Protein AF-0000000077142876 (afdb_homodimer)

InterPro domains:
  IPR011611 Carbohydrate kinase PfkB [PF00294] (11-283)
  IPR017583 Tagatose/fructose phosphokinase [PIRSF000535] (1-309)
  IPR017583 Tagatose/fructose phosphokinase [PTHR46566] (1-309)
  IPR017583 Tagatose/fructose phosphokinase [TIGR03168] (2-307)
  IPR017583 Tagatose/fructose phosphokinase [cd01164] (1-290)
  IPR029056 Ribokinase-like [G3DSA:3.40.1190.20] (1-310)
  IPR029056 Ribokinase-like [SSF53613] (1-290)

Sequence (620 aa):
MIATVTLNPAIDKIIVVDEIKNFSNNKIKQIKLDIGGKGTHVSSVLSDLGLKNVATGILGGYTGSILESLLGKKNIQCQFIHPPNYETRTSYIIIEENKNNHFMLTERGNKVDEKSINELVEMIIKLSSSCEFMVFSGGVSPGFNIDIYKKLIELANKNGCKTFLDASGDYLLEGIKARPFMIKPNIDEICDIIGHRPENIKEIVFHAQKLIKSGIKVVAVTLGSDGSLIVSENEAFRIYPPKVKAINTVGCGDVFFGSSIFKLYHKSTLREAFKFATAVSASKAMKLMTSEFDINEALRLLDDVLIKDVMIATVTLNPAIDKIIVVDEIKNFSNNKIKQIKLDIGGKGTHVSSVLSDLGLKNVATGILGGYTGSILESLLGKKNIQCQFIHPPNYETRTSYIIIEENKNNHFMLTERGNKVDEKSINELVEMIIKLSSSCEFMVFSGGVSPGFNIDIYKKLIELANKNGCKTFLDASGDYLLEGIKARPFMIKPNIDEICDIIGHRPENIKEIVFHAQKLIKSGIKVVAVTLGSDGSLIVSENEAFRIYPPKVKAINTVGCGDVFFGSSIFKLYHKSTLREAFKFATAVSASKAMKLMTSEFDINEALRLLDDVLIKDV

Organism: Thermoanaerobacter italicus (strain DSM 9252 / Ab9) (NCBI:txid580331)

Secondary structure (DSSP, 8-state):
-EEEEESS-EEEEEEEES---TTSEEEEEEEEEEEESHHHHHHHHHHHTT---EEEEE--HHHHHHHHHHHHHTTPEEEEE--TT---EEEEEEEETTTTEEEEEE----PPPHHHHHHHHHHHHHHHTT-SEEEEES---TTS-TTHHHHHHHHHHHTT-EEEEE--HHHHHHHGGG--SEE--BHHHHHHHHSS--SSHHHHHHHHHHHHHHT-SEEEEE-GGG-EEEEESS-EEEEEPPP---S--TTHHHHHHHHHHHHHHTT--HHHHHHHHHHHHHHHHTSSSSS---HHHHHHHGGG-EEEE-/-EEEEESS-EEEEEEEES-PPTTSEEE--EEEEEEESHHHHHHHHHHHTT--EEEEEE--HHHHHHHHHHHHHTTPEEEEE--TT---EEEEEEEETTTTEEEEEE----PPPHHHHHHHHHHHHHHHTT-SEEEEES---TTS-TTHHHHHHHHHHHTT-EEEEE--HHHHHHHGGG--SEE--BHHHHHHHHSS--SSHHHHHHHHHHHHHTT-SEEEEE-GGG-EEEEESS-EEEEEPPP---S--TTHHHHHHHHHHHHHHTT--HHHHHHHHHHHHHHHHTSSSSS---HHHHHHHGGG-EEEE-

Structure (mmCIF, N/CA/C/O backbone):
data_AF-0000000077142876-model_v1
#
loop_
_entity.id
_entity.type
_entity.pdbx_description
1 polymer 'Tagatose-6-phosphate kinase'
#
loop_
_atom_site.group_PDB
_atom_site.id
_atom_site.type_symbol
_atom_site.label_atom_id
_atom_site.label_alt_id
_atom_site.label_comp_id
_atom_site.label_asym_id
_atom_site.label_entity_id
_atom_site.label_seq_id
_atom_site.pdbx_PDB_ins_code
_atom_site.Cartn_x
_atom_site.Cartn_y
_atom_site.Cartn_z
_atom_site.occupancy
_atom_site.B_iso_or_equiv
_atom_site.auth_seq_id
_atom_site.auth_comp_id
_atom_site.auth_asym_id
_atom_site.auth_atom_id
_atom_site.pdbx_PDB_model_num
ATOM 1 N N . MET A 1 1 ? -9.68 -34.188 -20.531 1 93.31 1 MET A N 1
ATOM 2 C CA . MET A 1 1 ? -9.867 -32.906 -19.844 1 93.31 1 MET A CA 1
ATOM 3 C C . MET A 1 1 ? -8.773 -32.656 -18.812 1 93.31 1 MET A C 1
ATOM 5 O O . MET A 1 1 ? -8.25 -33.625 -18.234 1 93.31 1 MET A O 1
ATOM 9 N N . ILE A 1 2 ? -8.305 -31.453 -18.688 1 98.12 2 ILE A N 1
ATOM 10 C CA . ILE A 1 2 ? -7.316 -31.094 -17.688 1 98.12 2 ILE A CA 1
ATOM 11 C C . ILE A 1 2 ? -7.949 -30.172 -16.641 1 98.12 2 ILE A C 1
ATOM 13 O O . ILE A 1 2 ? -8.695 -29.25 -17 1 98.12 2 ILE A O 1
ATOM 17 N N . ALA A 1 3 ? -7.691 -30.422 -15.344 1 98.69 3 ALA A N 1
ATOM 18 C CA . ALA A 1 3 ? -8.125 -29.531 -14.273 1 98.69 3 ALA A CA 1
ATOM 19 C C . ALA A 1 3 ? -6.941 -29.109 -13.406 1 98.69 3 ALA A C 1
ATOM 21 O O . ALA A 1 3 ? -6.012 -29.875 -13.18 1 98.69 3 ALA A O 1
ATOM 22 N N . THR A 1 4 ? -6.961 -27.922 -13.031 1 98.81 4 THR A N 1
ATOM 23 C CA . THR A 1 4 ? -5.973 -27.391 -12.094 1 98.81 4 THR A CA 1
ATOM 24 C C . THR A 1 4 ? -6.617 -27.094 -10.742 1 98.81 4 THR A C 1
ATOM 26 O O . THR A 1 4 ? -7.75 -26.609 -10.688 1 98.81 4 THR A O 1
ATOM 29 N N . VAL A 1 5 ? -5.91 -27.438 -9.688 1 98.88 5 VAL A N 1
ATOM 30 C CA . VAL A 1 5 ? -6.406 -27.25 -8.328 1 98.88 5 VAL A CA 1
ATOM 31 C C . VAL A 1 5 ? -5.508 -26.266 -7.586 1 98.88 5 VAL A C 1
ATOM 33 O O . VAL A 1 5 ? -4.32 -26.516 -7.387 1 98.88 5 VAL A O 1
ATOM 36 N N . THR A 1 6 ? -5.992 -25.188 -7.238 1 98.75 6 THR A N 1
ATOM 37 C CA . THR A 1 6 ? -5.297 -24.172 -6.465 1 98.75 6 THR A CA 1
ATOM 38 C C . THR A 1 6 ? -6.004 -23.922 -5.133 1 98.75 6 THR A C 1
ATOM 40 O O . THR A 1 6 ? -7.109 -23.375 -5.105 1 98.75 6 THR A O 1
ATOM 43 N N . LEU A 1 7 ? -5.328 -24.219 -4.051 1 98.75 7 LEU A N 1
ATOM 44 C CA . LEU A 1 7 ? -6 -24.219 -2.758 1 98.75 7 LEU A CA 1
ATOM 45 C C . LEU A 1 7 ? -5.82 -22.875 -2.049 1 98.75 7 LEU A C 1
ATOM 47 O O . LEU A 1 7 ? -6.469 -22.609 -1.033 1 98.75 7 LEU A O 1
ATOM 51 N N . ASN A 1 8 ? -4.93 -22.078 -2.574 1 98.31 8 ASN A N 1
ATOM 52 C CA . ASN A 1 8 ? -4.695 -20.734 -2.047 1 98.31 8 ASN A CA 1
ATOM 53 C C . ASN A 1 8 ? -4.367 -19.75 -3.16 1 98.31 8 ASN A C 1
ATOM 55 O O . ASN A 1 8 ? -3.287 -19.156 -3.166 1 98.31 8 ASN A O 1
ATOM 59 N N . PRO A 1 9 ? -5.289 -19.578 -4.129 1 98.44 9 PRO A N 1
ATOM 60 C CA . PRO A 1 9 ? -5.031 -18.625 -5.219 1 98.44 9 PRO A CA 1
ATOM 61 C C . PRO A 1 9 ? -4.898 -17.188 -4.738 1 98.44 9 PRO A C 1
ATOM 63 O O . PRO A 1 9 ? -5.125 -16.906 -3.557 1 98.44 9 PRO A O 1
ATOM 66 N N . ALA A 1 10 ? -4.488 -16.359 -5.629 1 98.38 10 ALA A N 1
ATOM 67 C CA . ALA A 1 10 ? -4.254 -14.961 -5.293 1 98.38 10 ALA A CA 1
ATOM 68 C C . ALA A 1 10 ? -4.559 -14.055 -6.484 1 98.38 10 ALA A C 1
ATOM 70 O O . ALA A 1 10 ? -4.754 -14.531 -7.602 1 98.38 10 ALA A O 1
ATOM 71 N N . ILE A 1 11 ? -4.738 -12.836 -6.211 1 98 11 ILE A N 1
ATOM 72 C CA . ILE A 1 11 ? -4.543 -11.812 -7.234 1 98 11 ILE A CA 1
ATOM 73 C C . ILE A 1 11 ? -3.117 -11.273 -7.156 1 98 11 ILE A C 1
ATOM 75 O O . ILE A 1 11 ? -2.617 -10.969 -6.07 1 98 11 ILE A O 1
ATOM 79 N N . ASP A 1 12 ? -2.508 -11.281 -8.305 1 98.44 12 ASP A N 1
ATOM 80 C CA . ASP A 1 12 ? -1.204 -10.625 -8.383 1 98.44 12 ASP A CA 1
ATOM 81 C C . ASP A 1 12 ? -1.353 -9.141 -8.703 1 98.44 12 ASP A C 1
ATOM 83 O O . ASP A 1 12 ? -1.847 -8.781 -9.773 1 98.44 12 ASP A O 1
ATOM 87 N N . LYS A 1 13 ? -1.029 -8.383 -7.762 1 98.31 13 LYS A N 1
ATOM 88 C CA . LYS A 1 13 ? -0.962 -6.938 -7.977 1 98.31 13 LYS A CA 1
ATOM 89 C C . LYS A 1 13 ? 0.454 -6.5 -8.344 1 98.31 13 LYS A C 1
ATOM 91 O O . LYS A 1 13 ? 1.345 -6.492 -7.488 1 98.31 13 LYS A O 1
ATOM 96 N N . ILE A 1 14 ? 0.701 -6.086 -9.594 1 98.56 14 ILE A N 1
ATOM 97 C CA . ILE A 1 14 ? 2.012 -5.68 -10.094 1 98.56 14 ILE A CA 1
ATOM 98 C C . ILE A 1 14 ? 2.178 -4.172 -9.938 1 98.56 14 ILE A C 1
ATOM 100 O O . ILE A 1 14 ? 1.404 -3.393 -10.5 1 98.56 14 ILE A O 1
ATOM 104 N N . ILE A 1 15 ? 3.125 -3.814 -9.188 1 98.5 15 ILE A N 1
ATOM 105 C CA . ILE A 1 15 ? 3.393 -2.416 -8.875 1 98.5 15 ILE A CA 1
ATOM 106 C C . ILE A 1 15 ? 4.75 -2.01 -9.438 1 98.5 15 ILE A C 1
ATOM 108 O O . ILE A 1 15 ? 5.785 -2.555 -9.047 1 98.5 15 ILE A O 1
ATOM 112 N N . VAL A 1 16 ? 4.777 -1.064 -10.359 1 98.31 16 VAL A N 1
ATOM 113 C CA . VAL A 1 16 ? 6.008 -0.618 -11.008 1 98.31 16 VAL A CA 1
ATOM 114 C C . VAL A 1 16 ? 6.406 0.754 -10.469 1 98.31 16 VAL A C 1
ATOM 116 O O . VAL A 1 16 ? 5.594 1.68 -10.445 1 98.31 16 VAL A O 1
ATOM 119 N N . VAL A 1 17 ? 7.59 0.876 -9.977 1 97.94 17 VAL A N 1
ATOM 120 C CA . VAL A 1 17 ? 8.172 2.135 -9.523 1 97.94 17 VAL A CA 1
ATOM 121 C C . VAL A 1 17 ? 9.5 2.377 -10.242 1 97.94 17 VAL A C 1
ATOM 123 O O . VAL A 1 17 ? 10.055 1.464 -10.852 1 97.94 17 VAL A O 1
ATOM 126 N N . ASP A 1 18 ? 10.016 3.654 -10.211 1 96.75 18 ASP A N 1
ATOM 127 C CA . ASP A 1 18 ? 11.336 3.924 -10.766 1 96.75 18 ASP A CA 1
ATOM 128 C C . ASP A 1 18 ? 12.43 3.25 -9.938 1 96.75 18 ASP A C 1
ATOM 130 O O . ASP A 1 18 ? 13.211 2.455 -10.453 1 96.75 18 ASP A O 1
ATOM 134 N N . GLU A 1 19 ? 12.438 3.59 -8.727 1 96.12 19 GLU A N 1
ATOM 135 C CA . GLU A 1 19 ? 13.328 3.051 -7.699 1 96.12 19 GLU A CA 1
ATOM 136 C C . GLU A 1 19 ? 12.734 3.223 -6.305 1 96.12 19 GLU A C 1
ATOM 138 O O . GLU A 1 19 ? 11.984 4.168 -6.055 1 96.12 19 GLU A O 1
ATOM 143 N N . ILE A 1 20 ? 13.078 2.34 -5.445 1 96.62 20 ILE A N 1
ATOM 144 C CA . ILE A 1 20 ? 12.594 2.428 -4.074 1 96.62 20 ILE A CA 1
ATOM 145 C C . ILE A 1 20 ? 13.602 3.182 -3.213 1 96.62 20 ILE A C 1
ATOM 147 O O . ILE A 1 20 ? 14.781 2.818 -3.166 1 96.62 20 ILE A O 1
ATOM 151 N N . LYS A 1 21 ? 13.188 4.191 -2.65 1 95.56 21 LYS A N 1
ATOM 152 C CA . LYS A 1 21 ? 13.938 4.934 -1.645 1 95.56 21 LYS A CA 1
ATOM 153 C C . LYS A 1 21 ? 13.383 4.68 -0.244 1 95.56 21 LYS A C 1
ATOM 155 O O . LYS A 1 21 ? 12.195 4.871 0.002 1 95.56 21 LYS A O 1
ATOM 160 N N . ASN A 1 22 ? 14.32 4.332 0.661 1 94.56 22 ASN A N 1
ATOM 161 C CA . ASN A 1 22 ? 13.922 4.066 2.039 1 94.56 22 ASN A CA 1
ATOM 162 C C . ASN A 1 22 ? 13.477 5.34 2.752 1 94.56 22 ASN A C 1
ATOM 164 O O . ASN A 1 22 ? 13.938 6.434 2.42 1 94.56 22 ASN A O 1
ATOM 168 N N . PHE A 1 23 ? 12.547 5.203 3.713 1 93.31 23 PHE A N 1
ATOM 169 C CA . PHE A 1 23 ? 12.031 6.277 4.555 1 93.31 23 PHE A CA 1
ATOM 170 C C . PHE A 1 23 ? 11.469 7.41 3.703 1 93.31 23 PHE A C 1
ATOM 172 O O . PHE A 1 23 ? 11.633 8.586 4.039 1 93.31 23 PHE A O 1
ATOM 179 N N . SER A 1 24 ? 10.961 6.996 2.568 1 92.94 24 SER A N 1
ATOM 180 C CA . SER A 1 24 ? 10.453 7.988 1.628 1 92.94 24 SER A CA 1
ATOM 181 C C . SER A 1 24 ? 9.148 7.531 0.994 1 92.94 24 SER A C 1
ATOM 183 O O . SER A 1 24 ? 8.773 6.363 1.104 1 92.94 24 SER A O 1
ATOM 185 N N . ASN A 1 25 ? 8.477 8.484 0.467 1 93.69 25 ASN A N 1
ATOM 186 C CA . ASN A 1 25 ? 7.324 8.203 -0.387 1 93.69 25 ASN A CA 1
ATOM 187 C C . ASN A 1 25 ? 7.746 7.969 -1.834 1 93.69 25 ASN A C 1
ATOM 189 O O . ASN A 1 25 ? 8.336 8.844 -2.467 1 93.69 25 ASN A O 1
ATOM 193 N N . ASN A 1 26 ? 7.488 6.77 -2.332 1 96.88 26 ASN A N 1
ATOM 194 C CA . ASN A 1 26 ? 7.797 6.398 -3.709 1 96.88 26 ASN A CA 1
ATOM 195 C C . ASN A 1 26 ? 6.535 6.348 -4.57 1 96.88 26 ASN A C 1
ATOM 197 O O . ASN A 1 26 ? 5.648 5.527 -4.332 1 96.88 26 ASN A O 1
ATOM 201 N N . LYS A 1 27 ? 6.52 7.137 -5.562 1 96.12 27 LYS A N 1
ATOM 202 C CA . LYS A 1 27 ? 5.332 7.203 -6.41 1 96.12 27 LYS A CA 1
ATOM 203 C C . LYS A 1 27 ? 5.258 5.996 -7.344 1 96.12 27 LYS A C 1
ATOM 205 O O . LYS A 1 27 ? 6.246 5.645 -7.988 1 96.12 27 LYS A O 1
ATOM 210 N N . ILE A 1 28 ? 4.121 5.418 -7.387 1 98.19 28 ILE A N 1
ATOM 211 C CA . ILE A 1 28 ? 3.883 4.277 -8.266 1 98.19 28 ILE A CA 1
ATOM 212 C C . ILE A 1 28 ? 3.664 4.766 -9.695 1 98.19 28 ILE A C 1
ATOM 214 O O . ILE A 1 28 ? 2.883 5.691 -9.93 1 98.19 28 ILE A O 1
ATOM 218 N N . LYS A 1 29 ? 4.297 4.148 -10.633 1 96.75 29 LYS A N 1
ATOM 219 C CA . LYS A 1 29 ? 4.18 4.5 -12.047 1 96.75 29 LYS A CA 1
ATOM 220 C C . LYS A 1 29 ? 3.012 3.773 -12.703 1 96.75 29 LYS A C 1
ATOM 222 O O . LYS A 1 29 ? 2.312 4.34 -13.547 1 96.75 29 LYS A O 1
ATOM 227 N N . GLN A 1 30 ? 2.932 2.537 -12.273 1 96.44 30 GLN A N 1
ATOM 228 C CA . GLN A 1 30 ? 1.93 1.688 -12.906 1 96.44 30 GLN A CA 1
ATOM 229 C C . GLN A 1 30 ? 1.472 0.576 -11.969 1 96.44 30 GLN A C 1
ATOM 231 O O . GLN A 1 30 ? 2.271 0.035 -11.203 1 96.44 30 GLN A O 1
ATOM 236 N N . ILE A 1 31 ? 0.152 0.286 -12.102 1 97.12 31 ILE A N 1
ATOM 237 C CA . ILE A 1 31 ? -0.406 -0.856 -11.383 1 97.12 31 ILE A CA 1
ATOM 238 C C . ILE A 1 31 ? -1.191 -1.738 -12.352 1 97.12 31 ILE A C 1
ATOM 240 O O . ILE A 1 31 ? -1.974 -1.238 -13.164 1 97.12 31 ILE A O 1
ATOM 244 N N . LYS A 1 32 ? -0.93 -3.035 -12.289 1 97.06 32 LYS A N 1
ATOM 245 C CA . LYS A 1 32 ? -1.685 -4.02 -13.062 1 97.06 32 LYS A CA 1
ATOM 246 C C . LYS A 1 32 ? -2.143 -5.176 -12.172 1 97.06 32 LYS A C 1
ATOM 248 O O . LYS A 1 32 ? -1.46 -5.539 -11.211 1 97.06 32 LYS A O 1
ATOM 253 N N . LEU A 1 33 ? -3.307 -5.648 -12.469 1 96.88 33 LEU A N 1
ATOM 254 C CA . LEU A 1 33 ? -3.807 -6.852 -11.812 1 96.88 33 LEU A CA 1
ATOM 255 C C . LEU A 1 33 ? -3.723 -8.055 -12.75 1 96.88 33 LEU A C 1
ATOM 257 O O . LEU A 1 33 ? -4.016 -7.941 -13.945 1 96.88 33 LEU A O 1
ATOM 261 N N . ASP A 1 34 ? -3.264 -9.141 -12.25 1 97.81 34 ASP A N 1
ATOM 262 C CA . ASP A 1 34 ? -3.162 -10.375 -13.016 1 97.81 34 ASP A CA 1
ATOM 263 C C . ASP A 1 34 ? -3.596 -11.578 -12.18 1 97.81 34 ASP A C 1
ATOM 265 O O . ASP A 1 34 ? -3.869 -11.445 -10.984 1 97.81 34 ASP A O 1
ATOM 269 N N . ILE A 1 35 ? -3.748 -12.688 -12.844 1 98.19 35 ILE A N 1
ATOM 270 C CA . ILE A 1 35 ? -3.998 -13.969 -12.195 1 98.19 35 ILE A CA 1
ATOM 271 C C . ILE A 1 35 ? -2.814 -14.336 -11.305 1 98.19 35 ILE A C 1
ATOM 273 O O . ILE A 1 35 ? -1.657 -14.164 -11.695 1 98.19 35 ILE A O 1
ATOM 277 N N . GLY A 1 36 ? -3.137 -14.727 -10.078 1 97.88 36 GLY A N 1
ATOM 278 C CA . GLY A 1 36 ? -2.123 -15.242 -9.172 1 97.88 36 GLY A CA 1
ATOM 279 C C . GLY A 1 36 ? -2.443 -16.625 -8.641 1 97.88 36 GLY A C 1
ATOM 280 O O . GLY A 1 36 ? -3.611 -17.016 -8.555 1 97.88 36 GLY A O 1
ATOM 281 N N . GLY A 1 37 ? -1.367 -17.312 -8.188 1 97.5 37 GLY A N 1
ATOM 282 C CA . GLY A 1 37 ? -1.466 -18.703 -7.789 1 97.5 37 GLY A CA 1
ATOM 283 C C . GLY A 1 37 ? -0.878 -19.656 -8.805 1 97.5 37 GLY A C 1
ATOM 284 O O . GLY A 1 37 ? -1.137 -19.531 -10.008 1 97.5 37 GLY A O 1
ATOM 285 N N . LYS A 1 38 ? -0.224 -20.641 -8.266 1 98.19 38 LYS A N 1
ATOM 286 C CA . LYS A 1 38 ? 0.5 -21.531 -9.156 1 98.19 38 LYS A CA 1
ATOM 287 C C . LYS A 1 38 ? -0.461 -22.312 -10.047 1 98.19 38 LYS A C 1
ATOM 289 O O . LYS A 1 38 ? -0.236 -22.438 -11.258 1 98.19 38 LYS A O 1
ATOM 294 N N . GLY A 1 39 ? -1.509 -22.844 -9.469 1 98.62 39 GLY A N 1
ATOM 295 C CA . GLY A 1 39 ? -2.457 -23.609 -10.258 1 98.62 39 GLY A CA 1
ATOM 296 C C . GLY A 1 39 ? -3.193 -22.781 -11.289 1 98.62 39 GLY A C 1
ATOM 297 O O . GLY A 1 39 ? -3.359 -23.203 -12.438 1 98.62 39 GLY A O 1
ATOM 298 N N . THR A 1 40 ? -3.672 -21.656 -10.891 1 98.75 40 THR A N 1
ATOM 299 C CA . THR A 1 40 ? -4.359 -20.766 -11.812 1 98.75 40 THR A CA 1
ATOM 300 C C . THR A 1 40 ? -3.404 -20.266 -12.891 1 98.75 40 THR A C 1
ATOM 302 O O . THR A 1 40 ? -3.811 -20.031 -14.031 1 98.75 40 THR A O 1
ATOM 305 N N . HIS A 1 41 ? -2.18 -20.125 -12.586 1 98.62 41 HIS A N 1
ATOM 306 C CA . HIS A 1 41 ? -1.187 -19.812 -13.602 1 98.62 41 HIS A CA 1
ATOM 307 C C . HIS A 1 41 ? -1.109 -20.922 -14.648 1 98.62 41 HIS A C 1
ATOM 309 O O . HIS A 1 41 ? -1.073 -20.641 -15.852 1 98.62 41 HIS A O 1
ATOM 315 N N . VAL A 1 42 ? -1.061 -22.141 -14.164 1 98.81 42 VAL A N 1
ATOM 316 C CA . VAL A 1 42 ? -1.022 -23.266 -15.086 1 98.81 42 VAL A CA 1
ATOM 317 C C . VAL A 1 42 ? -2.256 -23.234 -15.984 1 98.81 42 VAL A C 1
ATOM 319 O O . VAL A 1 42 ? -2.146 -23.406 -17.203 1 98.81 42 VAL A O 1
ATOM 322 N N . SER A 1 43 ? -3.436 -23 -15.391 1 98.81 43 SER A N 1
ATOM 323 C CA . SER A 1 43 ? -4.66 -22.875 -16.172 1 98.81 43 SER A CA 1
ATOM 324 C C . SER A 1 43 ? -4.531 -21.797 -17.25 1 98.81 43 SER A C 1
ATOM 326 O O . SER A 1 43 ? -4.934 -22 -18.391 1 98.81 43 SER A O 1
ATOM 328 N N . SER A 1 44 ? -3.984 -20.688 -16.828 1 98.56 44 SER A N 1
ATOM 329 C CA . SER A 1 44 ? -3.793 -19.578 -17.75 1 98.56 44 SER A CA 1
ATOM 330 C C . SER A 1 44 ? -2.895 -19.969 -18.922 1 98.56 44 SER A C 1
ATOM 332 O O . SER A 1 44 ? -3.201 -19.656 -20.078 1 98.56 44 SER A O 1
ATOM 334 N N . VAL A 1 45 ? -1.812 -20.625 -18.641 1 98.5 45 VAL A N 1
ATOM 335 C CA . VAL A 1 45 ? -0.856 -21.062 -19.656 1 98.5 45 VAL A CA 1
ATOM 336 C C . VAL A 1 45 ? -1.539 -22.016 -20.641 1 98.5 45 VAL A C 1
ATOM 338 O O . VAL A 1 45 ? -1.415 -21.859 -21.859 1 98.5 45 VAL A O 1
ATOM 341 N N . LEU A 1 46 ? -2.289 -23 -20.094 1 98.69 46 LEU A N 1
ATOM 342 C CA . LEU A 1 46 ? -2.988 -23.984 -20.938 1 98.69 46 LEU A CA 1
ATOM 343 C C . LEU A 1 46 ? -3.963 -23.281 -21.875 1 98.69 46 LEU A C 1
ATOM 345 O O . LEU A 1 46 ? -4.016 -23.594 -23.062 1 98.69 46 LEU A O 1
ATOM 349 N N . SER A 1 47 ? -4.641 -22.328 -21.312 1 98.62 47 SER A N 1
ATOM 350 C CA . SER A 1 47 ? -5.602 -21.578 -22.125 1 98.62 47 SER A CA 1
ATOM 351 C C . SER A 1 47 ? -4.906 -20.781 -23.219 1 98.62 47 SER A C 1
ATOM 353 O O . SER A 1 47 ? -5.332 -20.797 -24.375 1 98.62 47 SER A O 1
ATOM 355 N N . ASP A 1 48 ? -3.865 -20.078 -22.891 1 98.12 48 ASP A N 1
ATOM 356 C CA . ASP A 1 48 ? -3.121 -19.266 -23.844 1 98.12 48 ASP A CA 1
ATOM 357 C C . ASP A 1 48 ? -2.539 -20.125 -24.969 1 98.12 48 ASP A C 1
ATOM 359 O O . ASP A 1 48 ? -2.344 -19.641 -26.078 1 98.12 48 ASP A O 1
ATOM 363 N N . LEU A 1 49 ? -2.316 -21.328 -24.672 1 98.25 49 LEU A N 1
ATOM 364 C CA . LEU A 1 49 ? -1.775 -22.266 -25.656 1 98.25 49 LEU A CA 1
ATOM 365 C C . LEU A 1 49 ? -2.896 -22.969 -26.406 1 98.25 49 LEU A C 1
ATOM 367 O O . LEU A 1 49 ? -2.637 -23.844 -27.234 1 98.25 49 LEU A O 1
ATOM 371 N N . GLY A 1 50 ? -4.156 -22.703 -26.062 1 97.81 50 GLY A N 1
ATOM 372 C CA . GLY A 1 50 ? -5.293 -23.172 -26.828 1 97.81 50 GLY A CA 1
ATOM 373 C C . GLY A 1 50 ? -5.918 -24.438 -26.266 1 97.81 50 GLY A C 1
ATOM 374 O O . GLY A 1 50 ? -6.664 -25.125 -26.969 1 97.81 50 GLY A O 1
ATOM 375 N N . LEU A 1 51 ? -5.609 -24.797 -25.094 1 98 51 LEU A N 1
ATOM 376 C CA . LEU A 1 51 ? -6.156 -26 -24.5 1 98 51 LEU A CA 1
ATOM 377 C C . LEU A 1 51 ? -7.23 -25.672 -23.469 1 98 51 LEU A C 1
ATOM 379 O O . LEU A 1 51 ? -6.969 -24.938 -22.516 1 98 51 LEU A O 1
ATOM 383 N N . LYS A 1 52 ? -8.406 -26.156 -23.641 1 97.38 52 LYS A N 1
ATOM 384 C CA . LYS A 1 52 ? -9.484 -25.969 -22.672 1 97.38 52 LYS A CA 1
ATOM 385 C C . LYS A 1 52 ? -9.172 -26.672 -21.359 1 97.38 52 LYS A C 1
ATOM 387 O O . LYS A 1 52 ? -8.641 -27.781 -21.359 1 97.38 52 LYS A O 1
ATOM 392 N N . ASN A 1 53 ? -9.516 -26.031 -20.312 1 98.19 53 ASN A N 1
ATOM 393 C CA . ASN A 1 53 ? -9.273 -26.609 -19 1 98.19 53 ASN A CA 1
ATOM 394 C C . ASN A 1 53 ? -10.211 -26.031 -17.938 1 98.19 53 ASN A C 1
ATOM 396 O O . ASN A 1 53 ? -10.945 -25.078 -18.219 1 98.19 53 ASN A O 1
ATOM 400 N N . VAL A 1 54 ? -10.211 -26.719 -16.781 1 98.38 54 VAL A N 1
ATOM 401 C CA . VAL A 1 54 ? -11.031 -26.312 -15.641 1 98.38 54 VAL A CA 1
ATOM 402 C C . VAL A 1 54 ? -10.133 -25.875 -14.484 1 98.38 54 VAL A C 1
ATOM 404 O O . VAL A 1 54 ? -9.203 -26.594 -14.102 1 98.38 54 VAL A O 1
ATOM 407 N N . ALA A 1 55 ? -10.344 -24.688 -14.023 1 98.75 55 ALA A N 1
ATOM 408 C CA . ALA A 1 55 ? -9.672 -24.234 -12.812 1 98.75 55 ALA A CA 1
ATOM 409 C C . ALA A 1 55 ? -10.562 -24.422 -11.586 1 98.75 55 ALA A C 1
ATOM 411 O O . ALA A 1 55 ? -11.727 -24.031 -11.594 1 98.75 55 ALA A O 1
ATOM 412 N N . THR A 1 56 ? -10.023 -25.078 -10.609 1 98.44 56 THR A N 1
ATOM 413 C CA . THR A 1 56 ? -10.797 -25.312 -9.398 1 98.44 56 THR A CA 1
ATOM 414 C C . THR A 1 56 ? -9.969 -25.016 -8.156 1 98.44 56 THR A C 1
ATOM 416 O O . THR A 1 56 ? -8.781 -24.688 -8.258 1 98.44 56 THR A O 1
ATOM 419 N N . GLY A 1 57 ? -10.57 -25.109 -7.012 1 98.5 57 GLY A N 1
ATOM 420 C CA . GLY A 1 57 ? -9.969 -24.75 -5.738 1 98.5 57 GLY A CA 1
ATOM 421 C C . GLY A 1 57 ? -10.875 -23.906 -4.859 1 98.5 57 GLY A C 1
ATOM 422 O O . GLY A 1 57 ? -12.07 -24.188 -4.754 1 98.5 57 GLY A O 1
ATOM 423 N N . ILE A 1 58 ? -10.164 -22.984 -4.129 1 98.06 58 ILE A N 1
ATOM 424 C CA . ILE A 1 58 ? -10.875 -22.141 -3.184 1 98.06 58 ILE A CA 1
ATOM 425 C C . ILE A 1 58 ? -10.727 -20.672 -3.59 1 98.06 58 ILE A C 1
ATOM 427 O O . ILE A 1 58 ? -9.617 -20.203 -3.877 1 98.06 58 ILE A O 1
ATOM 431 N N . LEU A 1 59 ? -11.844 -20 -3.672 1 97.06 59 LEU A N 1
ATOM 432 C CA . LEU A 1 59 ? -11.836 -18.562 -3.936 1 97.06 59 LEU A CA 1
ATOM 433 C C . LEU A 1 59 ? -12.953 -17.875 -3.17 1 97.06 59 LEU A C 1
ATOM 435 O O . LEU A 1 59 ? -13.938 -18.5 -2.777 1 97.06 59 LEU A O 1
ATOM 439 N N . GLY A 1 60 ? -12.758 -16.484 -2.936 1 97.38 60 GLY A N 1
ATOM 440 C CA . GLY A 1 60 ? -13.867 -15.789 -2.305 1 97.38 60 GLY A CA 1
ATOM 441 C C . GLY A 1 60 ? -13.617 -14.305 -2.139 1 97.38 60 GLY A C 1
ATOM 442 O O . GLY A 1 60 ? -12.492 -13.836 -2.301 1 97.38 60 GLY A O 1
ATOM 443 N N . GLY A 1 61 ? -14.75 -13.617 -1.878 1 95.19 61 GLY A N 1
ATOM 444 C CA . GLY A 1 61 ? -14.688 -12.195 -1.583 1 95.19 61 GLY A CA 1
ATOM 445 C C . GLY A 1 61 ? -14.461 -11.344 -2.814 1 95.19 61 GLY A C 1
ATOM 446 O O . GLY A 1 61 ? -14.672 -11.797 -3.939 1 95.19 61 GLY A O 1
ATOM 447 N N . TYR A 1 62 ? -14.188 -10.086 -2.59 1 90.81 62 TYR A N 1
ATOM 448 C CA . TYR A 1 62 ? -13.984 -9.102 -3.645 1 90.81 62 TYR A CA 1
ATOM 449 C C . TYR A 1 62 ? -12.82 -9.508 -4.547 1 90.81 62 TYR A C 1
ATOM 451 O O . TYR A 1 62 ? -12.961 -9.547 -5.77 1 90.81 62 TYR A O 1
ATOM 459 N N . THR A 1 63 ? -11.789 -9.898 -3.943 1 94.62 63 THR A N 1
ATOM 460 C CA . THR A 1 63 ? -10.602 -10.281 -4.695 1 94.62 63 THR A CA 1
ATOM 461 C C . THR A 1 63 ? -10.844 -11.57 -5.48 1 94.62 63 THR A C 1
ATOM 463 O O . THR A 1 63 ? -10.375 -11.711 -6.613 1 94.62 63 THR A O 1
ATOM 466 N N . GLY A 1 64 ? -11.586 -12.453 -4.836 1 97.12 64 GLY A N 1
ATOM 467 C CA . GLY A 1 64 ? -11.945 -13.672 -5.535 1 97.12 64 GLY A CA 1
ATOM 468 C C . GLY A 1 64 ? -12.742 -13.43 -6.801 1 97.12 64 GLY A C 1
ATOM 469 O O . GLY A 1 64 ? -12.531 -14.094 -7.816 1 97.12 64 GLY A O 1
ATOM 470 N N . SER A 1 65 ? -13.609 -12.469 -6.723 1 96.31 65 SER A N 1
ATOM 471 C CA . SER A 1 65 ? -14.438 -12.141 -7.879 1 96.31 65 SER A CA 1
ATOM 472 C C . SER A 1 65 ? -13.594 -11.562 -9.016 1 96.31 65 SER A C 1
ATOM 474 O O . SER A 1 65 ? -13.852 -11.836 -10.188 1 96.31 65 SER A O 1
ATOM 476 N N . ILE A 1 66 ? -12.633 -10.797 -8.68 1 95.5 66 ILE A N 1
ATOM 477 C CA . ILE A 1 66 ? -11.719 -10.258 -9.68 1 95.5 66 ILE A CA 1
ATOM 478 C C . ILE A 1 66 ? -10.953 -11.391 -10.352 1 95.5 66 ILE A C 1
ATOM 480 O O . ILE A 1 66 ? -10.836 -11.43 -11.578 1 95.5 66 ILE A O 1
ATOM 484 N N . LEU A 1 67 ? -10.5 -12.289 -9.547 1 98 67 LEU A N 1
ATOM 485 C CA . LEU A 1 67 ? -9.734 -13.414 -10.078 1 98 67 LEU A CA 1
ATOM 486 C C . LEU A 1 67 ? -10.594 -14.25 -11.023 1 98 67 LEU A C 1
ATOM 488 O O . LEU A 1 67 ? -10.156 -14.609 -12.117 1 98 67 LEU A O 1
ATOM 492 N N . GLU A 1 68 ? -11.734 -14.516 -10.562 1 97.81 68 GLU A N 1
ATOM 493 C CA . GLU A 1 68 ? -12.641 -15.312 -11.383 1 97.81 68 GLU A CA 1
ATOM 494 C C . GLU A 1 68 ? -12.938 -14.617 -12.711 1 97.81 68 GLU A C 1
ATOM 496 O O . GLU A 1 68 ? -13 -15.273 -13.758 1 97.81 68 GLU A O 1
ATOM 501 N N . SER A 1 69 ? -13.102 -13.344 -12.68 1 97.75 69 SER A N 1
ATOM 502 C CA . SER A 1 69 ? -13.328 -12.562 -13.891 1 97.75 69 SER A CA 1
ATOM 503 C C . SER A 1 69 ? -12.133 -12.648 -14.828 1 97.75 69 SER A C 1
ATOM 505 O O . SER A 1 69 ? -12.297 -12.812 -16.047 1 97.75 69 SER A O 1
ATOM 507 N N . LEU A 1 70 ? -10.984 -12.547 -14.32 1 98 70 LEU A N 1
ATOM 508 C CA . LEU A 1 70 ? -9.773 -12.633 -15.125 1 98 70 LEU A CA 1
ATOM 509 C C . LEU A 1 70 ? -9.656 -14 -15.789 1 98 70 LEU A C 1
ATOM 511 O O . LEU A 1 70 ? -9.289 -14.102 -16.969 1 98 70 LEU A O 1
ATOM 515 N N . LEU A 1 71 ? -9.953 -15.016 -15.016 1 98.5 71 LEU A N 1
ATOM 516 C CA . LEU A 1 71 ? -9.938 -16.375 -15.562 1 98.5 71 LEU A CA 1
ATOM 517 C C . LEU A 1 71 ? -10.977 -16.516 -16.672 1 98.5 71 LEU A C 1
ATOM 519 O O . LEU A 1 71 ? -10.695 -17.125 -17.703 1 98.5 71 LEU A O 1
ATOM 523 N N . GLY A 1 72 ? -12.125 -15.961 -16.406 1 97.88 72 GLY A N 1
ATOM 524 C CA . GLY A 1 72 ? -13.18 -15.992 -17.406 1 97.88 72 GLY A CA 1
ATOM 525 C C . GLY A 1 72 ? -12.781 -15.32 -18.703 1 97.88 72 GLY A C 1
ATOM 526 O O . GLY A 1 72 ? -13.086 -15.828 -19.781 1 97.88 72 GLY A O 1
ATOM 527 N N . LYS A 1 73 ? -12.141 -14.234 -18.641 1 97.31 73 LYS A N 1
ATOM 528 C CA . LYS A 1 73 ? -11.695 -13.5 -19.812 1 97.31 73 LYS A CA 1
ATOM 529 C C . LYS A 1 73 ? -10.727 -14.336 -20.656 1 97.31 73 LYS A C 1
ATOM 531 O O . LYS A 1 73 ? -10.578 -14.102 -21.859 1 97.31 73 LYS A O 1
ATOM 536 N N . LYS A 1 74 ? -10.109 -15.305 -20.031 1 97.25 74 LYS A N 1
ATOM 537 C CA . LYS A 1 74 ? -9.203 -16.203 -20.734 1 97.25 74 LYS A CA 1
ATOM 538 C C . LYS A 1 74 ? -9.93 -17.484 -21.172 1 97.25 74 LYS A C 1
ATOM 540 O O . LYS A 1 74 ? -9.289 -18.453 -21.578 1 97.25 74 LYS A O 1
ATOM 545 N N . ASN A 1 75 ? -11.25 -17.5 -20.984 1 96.75 75 ASN A N 1
ATOM 546 C CA . ASN A 1 75 ? -12.109 -18.609 -21.359 1 96.75 75 ASN A CA 1
ATOM 547 C C . ASN A 1 75 ? -11.797 -19.859 -20.547 1 96.75 75 ASN A C 1
ATOM 549 O O . ASN A 1 75 ? -11.836 -20.984 -21.062 1 96.75 75 ASN A O 1
ATOM 553 N N . ILE A 1 76 ? -11.391 -19.672 -19.359 1 98.44 76 ILE A N 1
ATOM 554 C CA . ILE A 1 76 ? -11.148 -20.781 -18.438 1 98.44 76 ILE A CA 1
ATOM 555 C C . ILE A 1 76 ? -12.43 -21.109 -17.672 1 98.44 76 ILE A C 1
ATOM 557 O O . ILE A 1 76 ? -13.062 -20.219 -17.109 1 98.44 76 ILE A O 1
ATOM 561 N N . GLN A 1 77 ? -12.836 -22.344 -17.719 1 98 77 GLN A N 1
ATOM 562 C CA . GLN A 1 77 ? -13.977 -22.766 -16.922 1 98 77 GLN A CA 1
ATOM 563 C C . GLN A 1 77 ? -13.641 -22.781 -15.438 1 98 77 GLN A C 1
ATOM 565 O O . GLN A 1 77 ? -12.695 -23.453 -15.023 1 98 77 GLN A O 1
ATOM 570 N N . CYS A 1 78 ? -14.438 -22.062 -14.664 1 98.44 78 CYS A N 1
ATOM 571 C CA . CYS A 1 78 ? -14.18 -21.969 -13.227 1 98.44 78 CYS A CA 1
ATOM 572 C C . CYS A 1 78 ? -15.148 -22.844 -12.438 1 98.44 78 CYS A C 1
ATOM 574 O O . CYS A 1 78 ? -16.359 -22.781 -12.656 1 98.44 78 CYS A O 1
ATOM 576 N N . GLN A 1 79 ? -14.625 -23.672 -11.617 1 98 79 GLN A N 1
ATOM 577 C CA . GLN A 1 79 ? -15.398 -24.469 -10.664 1 98 79 GLN A CA 1
ATOM 578 C C . GLN A 1 79 ? -14.805 -24.375 -9.266 1 98 79 GLN A C 1
ATOM 580 O O . GLN A 1 79 ? -14.203 -25.328 -8.773 1 98 79 GLN A O 1
ATOM 585 N N . PHE A 1 80 ? -15.039 -23.312 -8.617 1 98.62 80 PHE A N 1
ATOM 586 C CA . PHE A 1 80 ? -14.445 -23.031 -7.316 1 98.62 80 PHE A CA 1
ATOM 587 C C . PHE A 1 80 ? -15.477 -23.203 -6.207 1 98.62 80 PHE A C 1
ATOM 589 O O . PHE A 1 80 ? -16.672 -23.047 -6.438 1 98.62 80 PHE A O 1
ATOM 596 N N . ILE A 1 81 ? -14.93 -23.625 -5.039 1 98.69 81 ILE A N 1
ATOM 597 C CA . ILE A 1 81 ? -15.703 -23.5 -3.809 1 98.69 81 ILE A CA 1
ATOM 598 C C . ILE A 1 81 ? -15.547 -22.094 -3.244 1 98.69 81 ILE A C 1
ATOM 600 O O . ILE A 1 81 ? -14.445 -21.531 -3.246 1 98.69 81 ILE A O 1
ATOM 604 N N . HIS A 1 82 ? -16.609 -21.531 -2.742 1 98.38 82 HIS A N 1
ATOM 605 C CA . HIS A 1 82 ? -16.625 -20.203 -2.15 1 98.38 82 HIS A CA 1
ATOM 606 C C . HIS A 1 82 ? -16.969 -20.266 -0.668 1 98.38 82 HIS A C 1
ATOM 608 O O . HIS A 1 82 ? -18.141 -20.172 -0.298 1 98.38 82 HIS A O 1
ATOM 614 N N . PRO A 1 83 ? -15.969 -20.422 0.174 1 98.06 83 PRO A N 1
ATOM 615 C CA . PRO A 1 83 ? -16.25 -20.453 1.609 1 98.06 83 PRO A CA 1
ATOM 616 C C . PRO A 1 83 ? -16.875 -19.156 2.125 1 98.06 83 PRO A C 1
ATOM 618 O O . PRO A 1 83 ? -16.562 -18.078 1.612 1 98.06 83 PRO A O 1
ATOM 621 N N . PRO A 1 84 ? -17.641 -19.266 3.199 1 95.88 84 PRO A N 1
ATOM 622 C CA . PRO A 1 84 ? -18.188 -18.047 3.803 1 95.88 84 PRO A CA 1
ATOM 623 C C . PRO A 1 84 ? -17.109 -17.172 4.441 1 95.88 84 PRO A C 1
ATOM 625 O O . PRO A 1 84 ? -16.156 -17.688 5.023 1 95.88 84 PRO A O 1
ATOM 628 N N . ASN A 1 85 ? -17.281 -15.859 4.285 1 94.12 85 ASN A N 1
ATOM 629 C CA . ASN A 1 85 ? -16.406 -14.867 4.906 1 94.12 85 ASN A CA 1
ATOM 630 C C . ASN A 1 85 ? -14.953 -15.07 4.492 1 94.12 85 ASN A C 1
ATOM 632 O O . ASN A 1 85 ? -14.047 -14.898 5.301 1 94.12 85 ASN A O 1
ATOM 636 N N . TYR A 1 86 ? -14.797 -15.602 3.367 1 96.69 86 TYR A N 1
ATOM 637 C CA . TYR A 1 86 ? -13.469 -15.859 2.82 1 96.69 86 TYR A CA 1
ATOM 638 C C . TYR A 1 86 ? -13.086 -14.812 1.787 1 96.69 86 TYR A C 1
ATOM 640 O O . TYR A 1 86 ? -13.914 -14.414 0.961 1 96.69 86 TYR A O 1
ATOM 648 N N . GLU A 1 87 ? -11.867 -14.289 1.864 1 96.38 87 GLU A N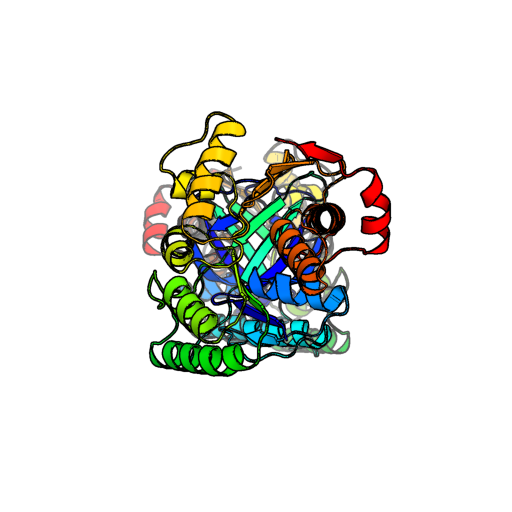 1
ATOM 649 C CA . GLU A 1 87 ? -11.305 -13.344 0.9 1 96.38 87 GLU A CA 1
ATOM 650 C C . GLU A 1 87 ? -10.031 -13.883 0.272 1 96.38 87 GLU A C 1
ATOM 652 O O . GLU A 1 87 ? -9.086 -14.242 0.982 1 96.38 87 GLU A O 1
ATOM 657 N N . THR A 1 88 ? -10.047 -14.039 -1.034 1 98.06 88 THR A N 1
ATOM 658 C CA . THR A 1 88 ? -8.836 -14.453 -1.734 1 98.06 88 THR A CA 1
ATOM 659 C C . THR A 1 88 ? -7.688 -13.484 -1.459 1 98.06 88 THR A C 1
ATOM 661 O O . THR A 1 88 ? -7.887 -12.273 -1.442 1 98.06 88 THR A O 1
ATOM 664 N N . ARG A 1 89 ? -6.555 -14.039 -1.284 1 97.81 89 ARG A N 1
ATOM 665 C CA . ARG A 1 89 ? -5.395 -13.25 -0.889 1 97.81 89 ARG A CA 1
ATOM 666 C C . ARG A 1 89 ? -4.832 -12.477 -2.074 1 97.81 89 ARG A C 1
ATOM 668 O O . ARG A 1 89 ? -5.227 -12.703 -3.219 1 97.81 89 ARG A O 1
ATOM 675 N N . THR A 1 90 ? -3.893 -11.555 -1.772 1 97.75 90 THR A N 1
ATOM 676 C CA . THR A 1 90 ? -3.186 -10.75 -2.762 1 97.75 90 THR A CA 1
ATOM 677 C C . THR A 1 90 ? -1.679 -10.977 -2.666 1 97.75 90 THR A C 1
ATOM 679 O O . THR A 1 90 ? -1.138 -11.133 -1.568 1 97.75 90 THR A O 1
ATOM 682 N N . SER A 1 91 ? -1.044 -11.133 -3.785 1 98.31 91 SER A N 1
ATOM 683 C CA . SER A 1 91 ? 0.407 -11.07 -3.922 1 98.31 91 SER A CA 1
ATOM 684 C C . SER A 1 91 ? 0.843 -9.758 -4.57 1 98.31 91 SER A C 1
ATOM 686 O O . SER A 1 91 ? 0.327 -9.375 -5.621 1 98.31 91 SER A O 1
ATOM 688 N N . TYR A 1 92 ? 1.736 -9.039 -3.904 1 98.56 92 TYR A N 1
ATOM 689 C CA . TYR A 1 92 ? 2.256 -7.777 -4.414 1 98.56 92 TYR A CA 1
ATOM 690 C C . TYR A 1 92 ? 3.604 -7.98 -5.098 1 98.56 92 TYR A C 1
ATOM 692 O O . TYR A 1 92 ? 4.582 -8.367 -4.457 1 98.56 92 TYR A O 1
ATOM 700 N N . ILE A 1 93 ? 3.623 -7.777 -6.355 1 98.56 93 ILE A N 1
ATOM 701 C CA . ILE A 1 93 ? 4.867 -7.844 -7.113 1 98.56 93 ILE A CA 1
ATOM 702 C C . ILE A 1 93 ? 5.395 -6.434 -7.371 1 98.56 93 ILE A C 1
ATOM 704 O O . ILE A 1 93 ? 4.789 -5.672 -8.133 1 98.56 93 ILE A O 1
ATOM 708 N N . ILE A 1 94 ? 6.48 -6.125 -6.746 1 98.5 94 ILE A N 1
ATOM 709 C CA . ILE A 1 94 ? 7.066 -4.793 -6.855 1 98.5 94 ILE A CA 1
ATOM 710 C C . ILE A 1 94 ? 8.25 -4.828 -7.82 1 98.5 94 ILE A C 1
ATOM 712 O O . ILE A 1 94 ? 9.203 -5.582 -7.617 1 98.5 94 ILE A O 1
ATOM 716 N N . ILE A 1 95 ? 8.203 -4.027 -8.836 1 98.06 95 ILE A N 1
ATOM 717 C CA . ILE A 1 95 ? 9.227 -3.988 -9.875 1 98.06 95 ILE A CA 1
ATOM 718 C C . ILE A 1 95 ? 9.883 -2.607 -9.898 1 98.06 95 ILE A C 1
ATOM 720 O O . ILE A 1 95 ? 9.195 -1.59 -10 1 98.06 95 ILE A O 1
ATOM 724 N N . GLU A 1 96 ? 11.172 -2.516 -9.75 1 97.19 96 GLU A N 1
ATOM 725 C CA . GLU A 1 96 ? 11.945 -1.292 -9.938 1 97.19 96 GLU A CA 1
ATOM 726 C C . GLU A 1 96 ? 12.438 -1.159 -11.375 1 97.19 96 GLU A C 1
ATOM 728 O O . GLU A 1 96 ? 13.391 -1.823 -11.773 1 97.19 96 GLU A O 1
ATOM 733 N N . GLU A 1 97 ? 11.875 -0.291 -12.055 1 93.75 97 GLU A N 1
ATOM 734 C CA . GLU A 1 97 ? 12.133 -0.17 -13.492 1 93.75 97 GLU A CA 1
ATOM 735 C C . GLU A 1 97 ? 13.57 0.275 -13.758 1 93.75 97 GLU A C 1
ATOM 737 O O . GLU A 1 97 ? 14.172 -0.133 -14.75 1 93.75 97 GLU A O 1
ATOM 742 N N . ASN A 1 98 ? 14.086 1.128 -12.906 1 92.12 98 ASN A N 1
ATOM 743 C CA . ASN A 1 98 ? 15.422 1.677 -13.141 1 92.12 98 ASN A CA 1
ATOM 744 C C . ASN A 1 98 ? 16.5 0.768 -12.57 1 92.12 98 ASN A C 1
ATOM 746 O O . ASN A 1 98 ? 17.703 1.04 -12.727 1 92.12 98 ASN A O 1
ATOM 750 N N . LYS A 1 99 ? 15.969 -0.237 -11.938 1 88 99 LYS A N 1
ATOM 751 C CA . LYS A 1 99 ? 16.875 -1.228 -11.359 1 88 99 LYS A CA 1
ATOM 752 C C . LYS A 1 99 ? 16.516 -2.637 -11.82 1 88 99 LYS A C 1
ATOM 754 O O . LYS A 1 99 ? 15.344 -2.928 -12.094 1 88 99 LYS A O 1
ATOM 759 N N . ASN A 1 100 ? 17.344 -3.342 -12.273 1 88.25 100 ASN A N 1
ATOM 760 C CA . ASN A 1 100 ? 17.047 -4.738 -12.57 1 88.25 100 ASN A CA 1
ATOM 761 C C . ASN A 1 100 ? 16.719 -5.523 -11.305 1 88.25 100 ASN A C 1
ATOM 763 O O . ASN A 1 100 ? 17.422 -6.48 -10.969 1 88.25 100 ASN A O 1
ATOM 767 N N . ASN A 1 101 ? 15.586 -5.023 -10.664 1 93.62 101 ASN A N 1
ATOM 768 C CA . ASN A 1 101 ? 15.219 -5.609 -9.375 1 93.62 101 ASN A CA 1
ATOM 769 C C . ASN A 1 101 ? 13.703 -5.754 -9.242 1 93.62 101 ASN A C 1
ATOM 771 O O . ASN A 1 101 ? 12.945 -4.902 -9.711 1 93.62 101 ASN A O 1
ATOM 775 N N . HIS A 1 102 ? 13.312 -6.871 -8.672 1 96.56 102 HIS A N 1
ATOM 776 C CA . HIS A 1 102 ? 11.93 -7.047 -8.25 1 96.56 102 HIS A CA 1
ATOM 777 C C . HIS A 1 102 ? 11.836 -7.984 -7.051 1 96.56 102 HIS A C 1
ATOM 779 O O . HIS A 1 102 ? 12.766 -8.758 -6.789 1 96.56 102 HIS A O 1
ATOM 785 N N . PHE A 1 103 ? 10.719 -7.895 -6.359 1 96.75 103 PHE A N 1
ATOM 786 C CA . PHE A 1 103 ? 10.406 -8.836 -5.297 1 96.75 103 PHE A CA 1
ATOM 787 C C . PHE A 1 103 ? 8.898 -8.961 -5.109 1 96.75 103 PHE A C 1
ATOM 789 O O . PHE A 1 103 ? 8.133 -8.172 -5.668 1 96.75 103 PHE A O 1
ATOM 796 N N . MET A 1 104 ? 8.562 -9.961 -4.418 1 97.75 104 MET A N 1
ATOM 797 C CA . MET A 1 104 ? 7.141 -10.203 -4.199 1 97.75 104 MET A CA 1
ATOM 798 C C . MET A 1 104 ? 6.828 -10.273 -2.707 1 97.75 104 MET A C 1
ATOM 800 O O . MET A 1 104 ? 7.637 -10.773 -1.921 1 97.75 104 MET A O 1
ATOM 804 N N . LEU A 1 105 ? 5.758 -9.664 -2.266 1 98.44 105 LEU A N 1
ATOM 805 C CA . LEU A 1 105 ? 5.16 -9.797 -0.942 1 98.44 105 LEU A CA 1
ATOM 806 C C . LEU A 1 105 ? 3.848 -10.57 -1.012 1 98.44 105 LEU A C 1
ATOM 808 O O . LEU A 1 105 ? 2.928 -10.18 -1.736 1 98.44 105 LEU A O 1
ATOM 812 N N . THR A 1 106 ? 3.75 -11.641 -0.223 1 98.19 106 THR A N 1
ATOM 813 C CA . THR A 1 106 ? 2.574 -12.484 -0.394 1 98.19 106 THR A CA 1
ATOM 814 C C . THR A 1 106 ? 1.808 -12.617 0.919 1 98.19 106 THR A C 1
ATOM 816 O O . THR A 1 106 ? 2.404 -12.867 1.969 1 98.19 106 THR A O 1
ATOM 819 N N . GLU A 1 107 ? 0.503 -12.43 0.854 1 97.75 107 GLU A N 1
ATOM 820 C CA . GLU A 1 107 ? -0.379 -12.711 1.983 1 97.75 107 GLU A CA 1
ATOM 821 C C . GLU A 1 107 ? -0.5 -14.211 2.225 1 97.75 107 GLU A C 1
ATOM 823 O O . GLU A 1 107 ? -0.413 -15.008 1.287 1 97.75 107 GLU A O 1
ATOM 828 N N . ARG A 1 108 ? -0.689 -14.609 3.457 1 94.94 108 ARG A N 1
ATOM 829 C CA . ARG A 1 108 ? -0.763 -16.016 3.838 1 94.94 108 ARG A CA 1
ATOM 830 C C . ARG A 1 108 ? -2.057 -16.656 3.338 1 94.94 108 ARG A C 1
ATOM 832 O O . ARG A 1 108 ? -2.086 -17.844 3.021 1 94.94 108 ARG A O 1
ATOM 839 N N . GLY A 1 109 ? -3.023 -15.906 3.172 1 96.12 109 GLY A N 1
ATOM 840 C CA . GLY A 1 109 ? -4.355 -16.422 2.889 1 96.12 109 GLY A CA 1
ATOM 841 C C . GLY A 1 109 ? -5.211 -16.562 4.133 1 96.12 109 GLY A C 1
ATOM 842 O O . GLY A 1 109 ? -4.719 -16.438 5.254 1 96.12 109 GLY A O 1
ATOM 843 N N . ASN A 1 110 ? -6.488 -16.844 3.941 1 96.62 110 ASN A N 1
ATOM 844 C CA . ASN A 1 110 ? -7.453 -16.938 5.035 1 96.62 110 ASN A CA 1
ATOM 845 C C . ASN A 1 110 ? -7.844 -18.375 5.332 1 96.62 110 ASN A C 1
ATOM 847 O O . ASN A 1 110 ? -7.723 -19.25 4.469 1 96.62 110 ASN A O 1
ATOM 851 N N . LYS A 1 111 ? -8.336 -18.578 6.531 1 97.69 111 LYS A N 1
ATOM 852 C CA . LYS A 1 111 ? -8.703 -19.922 6.965 1 97.69 111 LYS A CA 1
ATOM 853 C C . LYS A 1 111 ? -9.953 -20.406 6.238 1 97.69 111 LYS A C 1
ATOM 855 O O . LYS A 1 111 ? -10.914 -19.656 6.062 1 97.69 111 LYS A O 1
ATOM 860 N N . VAL A 1 112 ? -9.875 -21.578 5.82 1 98.19 112 VAL A N 1
ATOM 861 C CA . VAL A 1 112 ? -11.016 -22.25 5.191 1 98.19 112 VAL A CA 1
ATOM 862 C C . VAL A 1 112 ? -11.703 -23.156 6.199 1 98.19 112 VAL A C 1
ATOM 864 O O . VAL A 1 112 ? -11.047 -23.891 6.938 1 98.19 112 VAL A O 1
ATOM 867 N N . ASP A 1 113 ? -13.031 -23.141 6.238 1 97.88 113 ASP A N 1
ATOM 868 C CA . ASP A 1 113 ? -13.766 -23.969 7.188 1 97.88 113 ASP A CA 1
ATOM 869 C C . ASP A 1 113 ? -13.844 -25.422 6.711 1 97.88 113 ASP A C 1
ATOM 871 O O . ASP A 1 113 ? -13.719 -25.688 5.516 1 97.88 113 ASP A O 1
ATOM 875 N N . GLU A 1 114 ? -14.164 -26.281 7.656 1 97.75 114 GLU A N 1
ATOM 876 C CA . GLU A 1 114 ? -14.164 -27.703 7.398 1 97.75 114 GLU A CA 1
ATOM 877 C C . GLU A 1 114 ? -15.234 -28.094 6.379 1 97.75 114 GLU A C 1
ATOM 879 O O . GLU A 1 114 ? -15.016 -28.969 5.539 1 97.75 114 GLU A O 1
ATOM 884 N N . LYS A 1 115 ? -16.297 -27.484 6.488 1 98.25 115 LYS A N 1
ATOM 885 C CA . LYS A 1 115 ? -17.375 -27.781 5.562 1 98.25 115 LYS A CA 1
ATOM 886 C C . LYS A 1 115 ? -16.969 -27.5 4.121 1 98.25 115 LYS A C 1
ATOM 888 O O . LYS A 1 115 ? -17.203 -28.328 3.232 1 98.25 115 LYS A O 1
ATOM 893 N N . SER A 1 116 ? -16.391 -26.375 3.85 1 98.62 116 SER A N 1
ATOM 894 C CA . SER A 1 116 ? -15.914 -26 2.52 1 98.62 116 SER A CA 1
ATOM 895 C C . SER A 1 116 ? -14.82 -26.953 2.033 1 98.62 116 SER A C 1
ATOM 897 O O . SER A 1 116 ? -14.758 -27.281 0.844 1 98.62 116 SER A O 1
ATOM 899 N N . ILE A 1 117 ? -13.984 -27.391 2.941 1 98.44 117 ILE A N 1
ATOM 900 C CA . ILE A 1 117 ? -12.93 -28.344 2.6 1 98.44 117 ILE A CA 1
ATOM 901 C C . ILE A 1 117 ? -13.555 -29.656 2.131 1 98.44 117 ILE A C 1
ATOM 903 O O . ILE A 1 117 ? -13.133 -30.219 1.118 1 98.44 117 ILE A O 1
ATOM 907 N N . ASN A 1 118 ? -14.531 -30.094 2.863 1 98.31 118 ASN A N 1
ATOM 908 C CA . ASN A 1 118 ? -15.211 -31.328 2.484 1 98.31 118 ASN A CA 1
ATOM 909 C C . ASN A 1 118 ? -15.898 -31.188 1.129 1 98.31 118 ASN A C 1
ATOM 911 O O . ASN A 1 118 ? -15.875 -32.125 0.318 1 98.31 118 ASN A O 1
ATOM 915 N N . GLU A 1 119 ? -16.484 -30.094 0.918 1 98.56 119 GLU A N 1
ATOM 916 C CA . GLU A 1 119 ? -17.109 -29.828 -0.373 1 98.56 119 GLU A CA 1
ATOM 917 C C . GLU A 1 119 ? -16.078 -29.859 -1.503 1 98.56 119 GLU A C 1
ATOM 919 O O . GLU A 1 119 ? -16.359 -30.391 -2.584 1 98.56 119 GLU A O 1
ATOM 92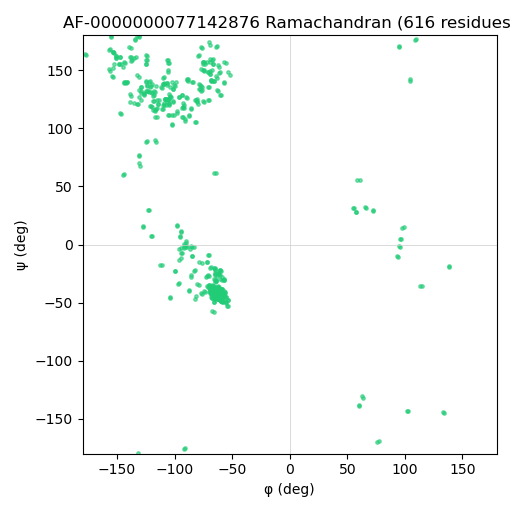4 N N . LEU A 1 120 ? -14.977 -29.328 -1.261 1 98.62 120 LEU A N 1
ATOM 925 C CA . LEU A 1 120 ? -13.906 -29.328 -2.252 1 98.62 120 LEU A CA 1
ATOM 926 C C . LEU A 1 120 ? -13.469 -30.75 -2.58 1 98.62 120 LEU A C 1
ATOM 928 O O . LEU A 1 120 ? -13.305 -31.094 -3.752 1 98.62 120 LEU A O 1
ATOM 932 N N . VAL A 1 121 ? -13.273 -31.516 -1.538 1 98.31 121 VAL A N 1
ATOM 933 C CA . VAL A 1 121 ? -12.828 -32.875 -1.724 1 98.31 121 VAL A CA 1
ATOM 934 C C . VAL A 1 121 ? -13.836 -33.625 -2.592 1 98.31 121 VAL A C 1
ATOM 936 O O . VAL A 1 121 ? -13.453 -34.344 -3.537 1 98.31 121 VAL A O 1
ATOM 939 N N . GLU A 1 122 ? -15.078 -33.438 -2.318 1 98 122 GLU A N 1
ATOM 940 C CA . GLU A 1 122 ? -16.125 -34.094 -3.1 1 98 122 GLU A CA 1
ATOM 941 C C . GLU A 1 122 ? -16.109 -33.625 -4.551 1 98 122 GLU A C 1
ATOM 943 O O . GLU A 1 122 ? -16.281 -34.438 -5.473 1 98 122 GLU A O 1
ATOM 948 N N . MET A 1 123 ? -15.938 -32.406 -4.723 1 97.81 123 MET A N 1
ATOM 949 C CA . MET A 1 123 ? -15.875 -31.844 -6.066 1 97.81 123 MET A CA 1
ATOM 950 C C . MET A 1 123 ? -14.695 -32.438 -6.848 1 97.81 123 MET A C 1
ATOM 952 O O . MET A 1 123 ? -14.836 -32.75 -8.023 1 97.81 123 MET A O 1
ATOM 956 N N . ILE A 1 124 ? -13.586 -32.531 -6.203 1 97.5 124 ILE A N 1
ATOM 957 C CA . ILE A 1 124 ? -12.383 -33.031 -6.859 1 97.5 124 ILE A CA 1
ATOM 958 C C . ILE A 1 124 ? -12.578 -34.5 -7.234 1 97.5 124 ILE A C 1
ATOM 960 O O . ILE A 1 124 ? -12.164 -34.938 -8.312 1 97.5 124 ILE A O 1
ATOM 964 N N . ILE A 1 125 ? -13.242 -35.219 -6.363 1 95.94 125 ILE A N 1
ATOM 965 C CA . ILE A 1 125 ? -13.555 -36.625 -6.652 1 95.94 125 ILE A CA 1
ATOM 966 C C . ILE A 1 125 ? -14.398 -36.719 -7.922 1 95.94 125 ILE A C 1
ATOM 968 O O . ILE A 1 125 ? -14.078 -37.469 -8.836 1 95.94 125 ILE A O 1
ATOM 972 N N . LYS A 1 126 ? -15.352 -35.938 -7.945 1 96.25 126 LYS A N 1
ATOM 973 C CA . LYS A 1 126 ? -16.234 -35.938 -9.102 1 96.25 126 LYS A CA 1
ATOM 974 C C . LYS A 1 126 ? -15.492 -35.5 -10.367 1 96.25 126 LYS A C 1
ATOM 976 O O . LYS A 1 126 ? -15.609 -36.156 -11.406 1 96.25 126 LYS A O 1
ATOM 981 N N . LEU A 1 127 ? -14.719 -34.531 -10.281 1 96.75 127 LEU A N 1
ATOM 982 C CA . LEU A 1 127 ? -13.984 -34 -11.422 1 96.75 127 LEU A CA 1
ATOM 983 C C . LEU A 1 127 ? -12.938 -35 -11.906 1 96.75 127 LEU A C 1
ATOM 985 O O . LEU A 1 127 ? -12.703 -35.125 -13.109 1 96.75 127 LEU A O 1
ATOM 989 N N . SER A 1 128 ? -12.312 -35.625 -10.953 1 96.31 128 SER A N 1
ATOM 990 C CA . SER A 1 128 ? -11.227 -36.531 -11.281 1 96.31 128 SER A CA 1
ATOM 991 C C . SER A 1 128 ? -11.727 -37.688 -12.141 1 96.31 128 SER A C 1
ATOM 993 O O . SER A 1 128 ? -10.961 -38.281 -12.914 1 96.31 128 SER A O 1
ATOM 995 N N . SER A 1 129 ? -13 -38 -12.039 1 94.44 129 SER A N 1
ATOM 996 C CA . SER A 1 129 ? -13.562 -39.125 -12.805 1 94.44 129 SER A CA 1
ATOM 997 C C . SER A 1 129 ? -13.664 -38.781 -14.289 1 94.44 129 SER A C 1
ATOM 999 O O . SER A 1 129 ? -13.773 -39.656 -15.133 1 94.44 129 SER A O 1
ATOM 1001 N N . SER A 1 130 ? -13.547 -37.562 -14.586 1 93.5 130 SER A N 1
ATOM 1002 C CA . SER A 1 130 ? -13.703 -37.156 -15.977 1 93.5 130 SER A CA 1
ATOM 1003 C C . SER A 1 130 ? -12.438 -36.469 -16.484 1 93.5 130 SER A C 1
ATOM 1005 O O . SER A 1 130 ? -12.414 -35.938 -17.594 1 93.5 130 SER A O 1
ATOM 1007 N N . CYS A 1 131 ? -11.391 -36.469 -15.727 1 95.81 131 CYS A N 1
ATOM 1008 C CA . CYS A 1 131 ? -10.172 -35.75 -16.094 1 95.81 131 CYS A CA 1
ATOM 1009 C C . CYS A 1 131 ? -9.07 -36.75 -16.469 1 95.81 131 CYS A C 1
ATOM 1011 O O . CYS A 1 131 ? -8.922 -37.781 -15.812 1 95.81 131 CYS A O 1
ATOM 1013 N N . GLU A 1 132 ? -8.406 -36.375 -17.516 1 97.69 132 GLU A N 1
ATOM 1014 C CA . GLU A 1 132 ? -7.195 -37.125 -17.844 1 97.69 132 GLU A CA 1
ATOM 1015 C C . GLU A 1 132 ? -6.008 -36.656 -17.016 1 97.69 132 GLU A C 1
ATOM 1017 O O . GLU A 1 132 ? -5.219 -37.469 -16.531 1 97.69 132 GLU A O 1
ATOM 1022 N N . PHE A 1 133 ? -5.867 -35.344 -16.906 1 98.69 133 PHE A N 1
ATOM 1023 C CA . PHE A 1 133 ? -4.805 -34.75 -16.109 1 98.69 133 PHE A CA 1
ATOM 1024 C C . PHE A 1 133 ? -5.383 -33.875 -14.992 1 98.69 133 PHE A C 1
ATOM 1026 O O . PHE A 1 133 ? -6.363 -33.156 -15.203 1 98.69 133 PHE A O 1
ATOM 1033 N N . MET A 1 134 ? -4.793 -33.969 -13.805 1 98.81 134 MET A N 1
ATOM 1034 C CA . MET A 1 134 ? -5.105 -33.031 -12.711 1 98.81 134 MET A CA 1
ATOM 1035 C C . MET A 1 134 ? -3.832 -32.469 -12.094 1 98.81 134 MET A C 1
ATOM 1037 O O . MET A 1 134 ? -2.922 -33.219 -11.734 1 98.81 134 MET A O 1
ATOM 1041 N N . VAL A 1 135 ? -3.781 -31.188 -12.031 1 98.94 135 VAL A N 1
ATOM 1042 C CA . VAL A 1 135 ? -2.59 -30.484 -11.57 1 98.94 135 VAL A CA 1
ATOM 1043 C C . VAL A 1 135 ? -2.852 -29.859 -10.203 1 98.94 135 VAL A C 1
ATOM 1045 O O . VAL A 1 135 ? -3.762 -29.047 -10.047 1 98.94 135 VAL A O 1
ATOM 1048 N N . PHE A 1 136 ? -2.084 -30.25 -9.242 1 98.88 136 PHE A N 1
ATOM 1049 C CA . PHE A 1 136 ? -2.133 -29.703 -7.887 1 98.88 136 PHE A CA 1
ATOM 1050 C C . PHE A 1 136 ? -0.938 -28.797 -7.629 1 98.88 136 PHE A C 1
ATOM 1052 O O . PHE A 1 136 ? 0.204 -29.266 -7.59 1 98.88 136 PHE A O 1
ATOM 1059 N N . SER A 1 137 ? -1.207 -27.531 -7.508 1 98.44 137 SER A N 1
ATOM 1060 C CA . SER A 1 137 ? -0.071 -26.609 -7.457 1 98.44 137 SER A CA 1
ATOM 1061 C C . SER A 1 137 ? -0.335 -25.453 -6.504 1 98.44 137 SER A C 1
ATOM 1063 O O . SER A 1 137 ? -1.436 -24.891 -6.48 1 98.44 137 SER A O 1
ATOM 1065 N N . GLY A 1 138 ? 0.748 -25.141 -5.773 1 97.69 138 GLY A N 1
ATOM 1066 C CA . GLY A 1 138 ? 0.699 -23.906 -4.992 1 97.69 138 GLY A CA 1
ATOM 1067 C C . GLY A 1 138 ? 0.606 -24.156 -3.5 1 97.69 138 GLY A C 1
ATOM 1068 O O . GLY A 1 138 ? 0.536 -25.297 -3.059 1 97.69 138 GLY A O 1
ATOM 1069 N N . GLY A 1 139 ? 0.644 -23.047 -2.764 1 96.75 139 GLY A N 1
ATOM 1070 C CA . GLY A 1 139 ? 0.429 -23.109 -1.328 1 96.75 139 GLY A CA 1
ATOM 1071 C C . GLY A 1 139 ? -1 -23.453 -0.953 1 96.75 139 GLY A C 1
ATOM 1072 O O . GLY A 1 139 ? -1.867 -23.562 -1.822 1 96.75 139 GLY A O 1
ATOM 1073 N N . VAL A 1 140 ? -1.128 -23.672 0.308 1 98.06 140 VAL A N 1
ATOM 1074 C CA . VAL A 1 140 ? -2.416 -24.125 0.822 1 98.06 140 VAL A CA 1
ATOM 1075 C C . VAL A 1 140 ? -2.924 -23.156 1.881 1 98.06 140 VAL A C 1
ATOM 1077 O O . VAL A 1 140 ? -2.176 -22.75 2.775 1 98.06 140 VAL A O 1
ATOM 1080 N N . SER A 1 141 ? -4.199 -22.75 1.74 1 97.69 141 SER A N 1
ATOM 1081 C CA . SER A 1 141 ? -4.801 -21.859 2.727 1 97.69 141 SER A CA 1
ATOM 1082 C C . SER A 1 141 ? -4.812 -22.5 4.113 1 97.69 141 SER A C 1
ATOM 1084 O O . SER A 1 141 ? -4.922 -23.719 4.242 1 97.69 141 SER A O 1
ATOM 1086 N N . PRO A 1 142 ? -4.695 -21.609 5.199 1 97.06 142 PRO A N 1
ATOM 1087 C CA . PRO A 1 142 ? -4.891 -22.172 6.539 1 97.06 142 PRO A CA 1
ATOM 1088 C C . PRO A 1 142 ? -6.207 -22.922 6.676 1 97.06 142 PRO A C 1
ATOM 1090 O O . PRO A 1 142 ? -7.195 -22.578 6.023 1 97.06 142 PRO A O 1
ATOM 1093 N N . GLY A 1 143 ? -6.191 -23.906 7.48 1 97.19 143 GLY A N 1
ATOM 1094 C CA . GLY A 1 143 ? -7.383 -24.719 7.68 1 97.19 143 GLY A CA 1
ATOM 1095 C C . GLY A 1 143 ? -7.23 -26.141 7.168 1 97.19 143 GLY A C 1
ATOM 1096 O O . GLY A 1 143 ? -7.801 -27.078 7.73 1 97.19 143 GLY A O 1
ATOM 1097 N N . PHE A 1 144 ? -6.52 -26.297 6.078 1 98.19 144 PHE A N 1
ATOM 1098 C CA . PHE A 1 144 ? -6.281 -27.625 5.504 1 98.19 144 PHE A CA 1
ATOM 1099 C C . PHE A 1 144 ? -5.262 -28.391 6.332 1 98.19 144 PHE A C 1
ATOM 1101 O O . PHE A 1 144 ? -4.352 -27.797 6.918 1 98.19 144 PHE A O 1
ATOM 1108 N N . ASN A 1 145 ? -5.43 -29.625 6.328 1 97.88 145 ASN A N 1
ATOM 1109 C CA . ASN A 1 145 ? -4.398 -30.5 6.887 1 97.88 145 ASN A CA 1
ATOM 1110 C C . ASN A 1 145 ? -3.184 -30.578 5.965 1 97.88 145 ASN A C 1
ATOM 1112 O O . ASN A 1 145 ? -3.314 -30.469 4.746 1 97.88 145 ASN A O 1
ATOM 1116 N N . ILE A 1 146 ? -2.047 -30.891 6.512 1 97.69 146 ILE A N 1
ATOM 1117 C CA . ILE A 1 146 ? -0.776 -30.891 5.797 1 97.69 146 ILE A CA 1
ATOM 1118 C C . ILE A 1 146 ? -0.793 -31.969 4.719 1 97.69 146 ILE A C 1
ATOM 1120 O O . ILE A 1 146 ? -0.025 -31.922 3.758 1 97.69 146 ILE A O 1
ATOM 1124 N N . ASP A 1 147 ? -1.672 -32.938 4.859 1 98.31 147 ASP A N 1
ATOM 1125 C CA . ASP A 1 147 ? -1.675 -34.062 3.928 1 98.31 147 ASP A CA 1
ATOM 1126 C C . ASP A 1 147 ? -2.732 -33.875 2.844 1 98.31 147 ASP A C 1
ATOM 1128 O O . ASP A 1 147 ? -3.074 -34.812 2.129 1 98.31 147 ASP A O 1
ATOM 1132 N N . ILE A 1 148 ? -3.213 -32.719 2.662 1 98.75 148 ILE A N 1
ATOM 1133 C CA . ILE A 1 148 ? -4.344 -32.469 1.771 1 98.75 148 ILE A CA 1
ATOM 1134 C C . ILE A 1 148 ? -3.963 -32.844 0.34 1 98.75 148 ILE A C 1
ATOM 1136 O O . ILE A 1 148 ? -4.742 -33.5 -0.368 1 98.75 148 ILE A O 1
ATOM 1140 N N . TYR A 1 149 ? -2.822 -32.469 -0.099 1 98.81 149 TYR A N 1
ATOM 1141 C CA . TYR A 1 149 ? -2.416 -32.844 -1.456 1 98.81 149 TYR A CA 1
ATOM 1142 C C . TYR A 1 149 ? -2.264 -34.344 -1.612 1 98.81 149 TYR A C 1
ATOM 1144 O O . TYR A 1 149 ? -2.637 -34.906 -2.643 1 98.81 149 TYR A O 1
ATOM 1152 N N . LYS A 1 150 ? -1.707 -34.969 -0.568 1 98.81 150 LYS A N 1
ATOM 1153 C CA . LYS A 1 150 ? -1.631 -36.406 -0.599 1 98.81 150 LYS A CA 1
ATOM 1154 C C . LYS A 1 150 ? -3.012 -37.031 -0.791 1 98.81 150 LYS A C 1
ATOM 1156 O O . LYS A 1 150 ? -3.207 -37.875 -1.68 1 98.81 150 LYS A O 1
ATOM 1161 N N . LYS A 1 151 ? -3.928 -36.562 0.001 1 98.56 151 LYS A N 1
ATOM 1162 C CA . LYS A 1 151 ? -5.293 -37.094 -0.039 1 98.56 151 LYS A CA 1
ATOM 1163 C C . LYS A 1 151 ? -5.918 -36.906 -1.417 1 98.56 151 LYS A C 1
ATOM 1165 O O . LYS A 1 151 ? -6.457 -37.844 -2.004 1 98.56 151 LYS A O 1
ATOM 1170 N N . LEU A 1 152 ? -5.82 -35.75 -1.938 1 98.75 152 LEU A N 1
ATOM 1171 C CA . LEU A 1 152 ? -6.461 -35.406 -3.207 1 98.75 152 LEU A CA 1
ATOM 1172 C C . LEU A 1 152 ? -5.805 -36.156 -4.359 1 98.75 152 LEU A C 1
ATOM 1174 O O . LEU A 1 152 ? -6.492 -36.656 -5.266 1 98.75 152 LEU A O 1
ATOM 1178 N N . ILE A 1 153 ? -4.5 -36.25 -4.352 1 98.75 153 ILE A N 1
ATOM 1179 C CA . ILE A 1 153 ? -3.771 -36.938 -5.41 1 98.75 153 ILE A CA 1
ATOM 1180 C C . ILE A 1 153 ? -4.117 -38.438 -5.391 1 98.75 153 ILE A C 1
ATOM 1182 O O . ILE A 1 153 ? -4.34 -39.031 -6.441 1 98.75 153 ILE A O 1
ATOM 1186 N N . GLU A 1 154 ? -4.195 -39 -4.176 1 98.5 154 GLU A N 1
ATOM 1187 C CA . GLU A 1 154 ? -4.566 -40.406 -4.062 1 98.5 154 GLU A CA 1
ATOM 1188 C C . GLU A 1 154 ? -5.949 -40.656 -4.656 1 98.5 154 GLU A C 1
ATOM 1190 O O . GLU A 1 154 ? -6.145 -41.625 -5.395 1 98.5 154 GLU A O 1
ATOM 1195 N N . LEU A 1 155 ? -6.824 -39.781 -4.352 1 97.62 155 LEU A N 1
ATOM 1196 C CA . LEU A 1 155 ? -8.188 -39.906 -4.859 1 97.62 155 LEU A CA 1
ATOM 1197 C C . LEU A 1 155 ? -8.211 -39.812 -6.379 1 97.62 155 LEU A C 1
ATOM 1199 O O . LEU A 1 155 ? -8.875 -40.594 -7.051 1 97.62 155 LEU A O 1
ATOM 1203 N N . ALA A 1 156 ? -7.535 -38.875 -6.91 1 98.19 156 ALA A N 1
ATOM 1204 C CA . ALA A 1 156 ? -7.488 -38.656 -8.352 1 98.19 156 ALA A CA 1
ATOM 1205 C C . ALA A 1 156 ? -6.812 -39.812 -9.062 1 98.19 156 ALA A C 1
ATOM 1207 O O . ALA A 1 156 ? -7.285 -40.281 -10.102 1 98.19 156 ALA A O 1
ATOM 1208 N N . ASN A 1 157 ? -5.691 -40.281 -8.477 1 97.75 157 ASN A N 1
ATOM 1209 C CA . ASN A 1 157 ? -4.996 -41.438 -9.031 1 97.75 157 ASN A CA 1
ATOM 1210 C C . ASN A 1 157 ? -5.91 -42.656 -9.086 1 97.75 157 ASN A C 1
ATOM 1212 O O . ASN A 1 157 ? -5.922 -43.375 -10.086 1 97.75 157 ASN A O 1
ATOM 1216 N N . LYS A 1 158 ? -6.617 -42.812 -8.062 1 96.62 158 LYS A N 1
ATOM 1217 C CA . LYS A 1 158 ? -7.531 -43.969 -7.98 1 96.62 158 LYS A CA 1
ATOM 1218 C C . LYS A 1 158 ? -8.555 -43.906 -9.109 1 96.62 158 LYS A C 1
ATOM 1220 O O . LYS A 1 158 ? -9 -44.969 -9.594 1 96.62 158 LYS A O 1
ATOM 1225 N N . ASN A 1 159 ? -8.859 -42.75 -9.516 1 96.38 159 ASN A N 1
ATOM 1226 C CA . ASN A 1 159 ? -9.844 -42.594 -10.578 1 96.38 159 ASN A CA 1
ATOM 1227 C C . ASN A 1 159 ? -9.188 -42.594 -11.953 1 96.38 159 ASN A C 1
ATOM 1229 O O . ASN A 1 159 ? -9.844 -42.312 -12.953 1 96.38 159 ASN A O 1
ATOM 1233 N N . GLY A 1 160 ? -7.898 -42.781 -11.984 1 94.81 160 GLY A N 1
ATOM 1234 C CA . GLY A 1 160 ? -7.207 -42.969 -13.25 1 94.81 160 GLY A CA 1
ATOM 1235 C C . GLY A 1 160 ? -6.602 -41.688 -13.789 1 94.81 160 GLY A C 1
ATOM 1236 O O . GLY A 1 160 ? -6.074 -41.656 -14.898 1 94.81 160 GLY A O 1
ATOM 1237 N N . CYS A 1 161 ? -6.656 -40.594 -13.055 1 96.44 161 CYS A N 1
ATOM 1238 C CA . CYS A 1 161 ? -6.09 -39.344 -13.492 1 96.44 161 CYS A CA 1
ATOM 1239 C C . CYS A 1 161 ? -4.57 -39.344 -13.344 1 96.44 161 CYS A C 1
ATOM 1241 O O . CYS A 1 161 ? -4.039 -39.812 -12.352 1 96.44 161 CYS A O 1
ATOM 1243 N N . LYS A 1 162 ? -3.9 -38.844 -14.352 1 97.75 162 LYS A N 1
ATOM 1244 C CA . LYS A 1 162 ? -2.494 -38.5 -14.156 1 97.75 162 LYS A CA 1
ATOM 1245 C C . LYS A 1 162 ? -2.35 -37.219 -13.367 1 97.75 162 LYS A C 1
ATOM 1247 O O . LYS A 1 162 ? -2.871 -36.156 -13.773 1 97.75 162 LYS A O 1
ATOM 1252 N N . THR A 1 163 ? -1.646 -37.281 -12.258 1 98.81 163 THR A N 1
ATOM 1253 C CA . THR A 1 163 ? -1.602 -36.156 -11.352 1 98.81 163 THR A CA 1
ATOM 1254 C C . THR A 1 163 ? -0.223 -35.5 -11.375 1 98.81 163 THR A C 1
ATOM 1256 O O . THR A 1 163 ? 0.79 -36.188 -11.555 1 98.81 163 THR A O 1
ATOM 1259 N N . PHE A 1 164 ? -0.213 -34.219 -11.273 1 98.94 164 PHE A N 1
ATOM 1260 C CA . PHE A 1 164 ? 0.98 -33.375 -11.234 1 98.94 164 PHE A CA 1
ATOM 1261 C C . PHE A 1 164 ? 1.031 -32.562 -9.953 1 98.94 164 PHE A C 1
ATOM 1263 O O . PHE A 1 164 ? 0.01 -32.031 -9.508 1 98.94 164 PHE A O 1
ATOM 1270 N N . LEU A 1 165 ? 2.244 -32.406 -9.352 1 98.88 165 LEU A N 1
ATOM 1271 C CA . LEU A 1 165 ? 2.355 -31.688 -8.086 1 98.88 165 LEU A CA 1
ATOM 1272 C C . LEU A 1 165 ? 3.486 -30.672 -8.133 1 98.88 165 LEU A C 1
ATOM 1274 O O . LEU A 1 165 ? 4.625 -31.016 -8.461 1 98.88 165 LEU A O 1
ATOM 1278 N N . ASP A 1 166 ? 3.201 -29.453 -7.941 1 98.69 166 ASP A N 1
ATOM 1279 C CA . ASP A 1 166 ? 4.137 -28.359 -7.684 1 98.69 166 ASP A CA 1
ATOM 1280 C C . ASP A 1 166 ? 3.793 -27.641 -6.387 1 98.69 166 ASP A C 1
ATOM 1282 O O . ASP A 1 166 ? 3.014 -26.688 -6.391 1 98.69 166 ASP A O 1
ATOM 1286 N N . ALA A 1 167 ? 4.328 -28.094 -5.277 1 97.94 167 ALA A N 1
ATOM 1287 C CA . ALA A 1 167 ? 4.086 -27.562 -3.939 1 97.94 167 ALA A CA 1
ATOM 1288 C C . ALA A 1 167 ? 5.398 -27.359 -3.188 1 97.94 167 ALA A C 1
ATOM 1290 O O . ALA A 1 167 ? 6.48 -27.531 -3.754 1 97.94 167 ALA A O 1
ATOM 1291 N N . SER A 1 168 ? 5.301 -26.891 -2.002 1 96 168 SER A N 1
ATOM 1292 C CA . SER A 1 168 ? 6.492 -26.609 -1.209 1 96 168 SER A CA 1
ATOM 1293 C C . SER A 1 168 ? 6.34 -27.125 0.217 1 96 168 SER A C 1
ATOM 1295 O O . SER A 1 168 ? 5.234 -27.469 0.644 1 96 168 SER A O 1
ATOM 1297 N N . GLY A 1 169 ? 7.445 -27.281 0.857 1 95.69 169 GLY A N 1
ATOM 1298 C CA . GLY A 1 169 ? 7.461 -27.609 2.275 1 95.69 169 GLY A CA 1
ATOM 1299 C C . GLY A 1 169 ? 6.773 -28.922 2.594 1 95.69 169 GLY A C 1
ATOM 1300 O O . GLY A 1 169 ? 6.914 -29.891 1.854 1 95.69 169 GLY A O 1
ATOM 1301 N N . ASP A 1 170 ? 6.012 -28.859 3.691 1 97.12 170 ASP A N 1
ATOM 1302 C CA . ASP A 1 170 ? 5.375 -30.078 4.199 1 97.12 170 ASP A CA 1
ATOM 1303 C C . ASP A 1 170 ? 4.336 -30.594 3.211 1 97.12 170 ASP A C 1
ATOM 1305 O O . ASP A 1 170 ? 4.125 -31.812 3.111 1 97.12 170 ASP A O 1
ATOM 1309 N N . TYR A 1 171 ? 3.762 -29.703 2.488 1 98.19 171 TYR A N 1
ATOM 1310 C CA . TYR A 1 171 ? 2.75 -30.125 1.522 1 98.19 171 TYR A CA 1
ATOM 1311 C C . TYR A 1 171 ? 3.375 -30.906 0.381 1 98.19 171 TYR A C 1
ATOM 1313 O O . TYR A 1 171 ? 2.766 -31.844 -0.14 1 98.19 171 TYR A O 1
ATOM 1321 N N . LEU A 1 172 ? 4.57 -30.484 0.011 1 98.31 172 LEU A N 1
ATOM 1322 C CA . LEU A 1 172 ? 5.305 -31.25 -0.996 1 98.31 172 LEU A CA 1
ATOM 1323 C C . LEU A 1 172 ? 5.73 -32.594 -0.445 1 98.31 172 LEU A C 1
ATOM 1325 O O . LEU A 1 172 ? 5.512 -33.625 -1.084 1 98.31 172 LEU A O 1
ATOM 1329 N N . LEU A 1 173 ? 6.262 -32.594 0.783 1 97.62 173 LEU A N 1
ATOM 1330 C CA . LEU A 1 173 ? 6.777 -33.812 1.409 1 97.62 173 LEU A CA 1
ATOM 1331 C C . LEU A 1 173 ? 5.672 -34.844 1.576 1 97.62 173 LEU A C 1
ATOM 1333 O O . LEU A 1 173 ? 5.883 -36.031 1.314 1 97.62 173 LEU A O 1
ATOM 1337 N N . GLU A 1 174 ? 4.543 -34.406 1.982 1 98.31 174 GLU A N 1
ATOM 1338 C CA . GLU A 1 174 ? 3.412 -35.312 2.131 1 98.31 174 GLU A CA 1
ATOM 1339 C C . GLU A 1 174 ? 2.83 -35.719 0.773 1 98.31 174 GLU A C 1
ATOM 1341 O O . GLU A 1 174 ? 2.486 -36.875 0.546 1 98.31 174 GLU A O 1
ATOM 1346 N N . GLY A 1 175 ? 2.738 -34.75 -0.125 1 98.62 175 GLY A N 1
ATOM 1347 C CA . GLY A 1 175 ? 2.119 -34.969 -1.425 1 98.62 175 GLY A CA 1
ATOM 1348 C C . GLY A 1 175 ? 2.842 -36 -2.271 1 98.62 175 GLY A C 1
ATOM 1349 O O . GLY A 1 175 ? 2.209 -36.75 -3.012 1 98.62 175 GLY A O 1
ATOM 1350 N N . ILE A 1 176 ? 4.152 -36 -2.146 1 98.19 176 ILE A N 1
ATOM 1351 C CA . ILE A 1 176 ? 4.953 -36.906 -2.975 1 98.19 176 ILE A CA 1
ATOM 1352 C C . ILE A 1 176 ? 4.648 -38.344 -2.609 1 98.19 176 ILE A C 1
ATOM 1354 O O . ILE A 1 176 ? 4.797 -39.25 -3.441 1 98.19 176 ILE A O 1
ATOM 1358 N N . LYS A 1 177 ? 4.176 -38.562 -1.388 1 98.06 177 LYS A N 1
ATOM 1359 C CA . LYS A 1 177 ? 3.865 -39.906 -0.928 1 98.06 177 LYS A CA 1
ATOM 1360 C C . LYS A 1 177 ? 2.713 -40.5 -1.729 1 98.06 177 LYS A C 1
ATOM 1362 O O . LYS A 1 177 ? 2.527 -41.719 -1.74 1 98.06 177 LYS A O 1
ATOM 1367 N N . ALA A 1 178 ? 1.947 -39.656 -2.34 1 98.62 178 ALA A N 1
ATOM 1368 C CA . ALA A 1 178 ? 0.814 -40.125 -3.139 1 98.62 178 ALA A CA 1
ATOM 1369 C C . ALA A 1 178 ? 1.252 -40.5 -4.555 1 98.62 178 ALA A C 1
ATOM 1371 O O . ALA A 1 178 ? 0.432 -40.906 -5.379 1 98.62 178 ALA A O 1
ATOM 1372 N N . ARG A 1 179 ? 2.488 -40.312 -4.844 1 97.88 179 ARG A N 1
ATOM 1373 C CA . ARG A 1 179 ? 3.139 -40.75 -6.074 1 97.88 179 ARG A CA 1
ATOM 1374 C C . ARG A 1 179 ? 2.49 -40.094 -7.293 1 97.88 179 ARG A C 1
ATOM 1376 O O . ARG A 1 179 ? 2.045 -40.781 -8.211 1 97.88 179 ARG A O 1
ATOM 1383 N N . PRO A 1 180 ? 2.439 -38.75 -7.305 1 98.81 180 PRO A N 1
ATOM 1384 C CA . PRO A 1 180 ? 1.987 -38.094 -8.523 1 98.81 180 PRO A CA 1
ATOM 1385 C C . PRO A 1 180 ? 2.82 -38.469 -9.75 1 98.81 180 PRO A C 1
ATOM 1387 O O . PRO A 1 180 ? 3.949 -38.938 -9.609 1 98.81 180 PRO A O 1
ATOM 1390 N N . PHE A 1 181 ? 2.234 -38.312 -10.891 1 98.69 181 PHE A N 1
ATOM 1391 C CA . PHE A 1 181 ? 2.918 -38.625 -12.141 1 98.69 181 PHE A CA 1
ATOM 1392 C C . PHE A 1 181 ? 4.176 -37.781 -12.297 1 98.69 181 PHE A C 1
ATOM 1394 O O . PHE A 1 181 ? 5.23 -38.281 -12.688 1 98.69 181 PHE A O 1
ATOM 1401 N N . MET A 1 182 ? 4.125 -36.5 -11.969 1 98.81 182 MET A N 1
ATOM 1402 C CA . MET A 1 182 ? 5.234 -35.562 -12.125 1 98.81 182 MET A CA 1
ATOM 1403 C C . MET A 1 182 ? 5.277 -34.562 -10.969 1 98.81 182 MET A C 1
ATOM 1405 O O . MET A 1 182 ? 4.23 -34.094 -10.523 1 98.81 182 MET A O 1
ATOM 1409 N N . ILE A 1 183 ? 6.469 -34.25 -10.484 1 98.81 183 ILE A N 1
ATOM 1410 C CA . ILE A 1 183 ? 6.684 -33.188 -9.516 1 98.81 183 ILE A CA 1
ATOM 1411 C C . ILE A 1 183 ? 7.727 -32.219 -10.055 1 98.81 183 ILE A C 1
ATOM 1413 O O . ILE A 1 183 ? 8.531 -32.562 -10.922 1 98.81 183 ILE A O 1
ATOM 1417 N N . LYS A 1 184 ? 7.648 -30.969 -9.555 1 98.62 184 LYS A N 1
ATOM 1418 C CA . LYS A 1 184 ? 8.555 -29.922 -10.031 1 98.62 184 LYS A CA 1
ATOM 1419 C C . LYS A 1 184 ? 9.203 -29.188 -8.859 1 98.62 184 LYS A C 1
ATOM 1421 O O . LYS A 1 184 ? 9.016 -27.969 -8.695 1 98.62 184 LYS A O 1
ATOM 1426 N N . PRO A 1 185 ? 10.078 -29.844 -8.148 1 98.06 185 PRO A N 1
ATOM 1427 C CA . PRO A 1 185 ? 10.773 -29.156 -7.047 1 98.06 185 PRO A CA 1
ATOM 1428 C C . PRO A 1 185 ? 11.891 -28.234 -7.535 1 98.06 185 PRO A C 1
ATOM 1430 O O . PRO A 1 185 ? 12.406 -28.422 -8.641 1 98.06 185 PRO A O 1
ATOM 1433 N N . ASN A 1 186 ? 12.109 -27.234 -6.773 1 95.75 186 ASN A N 1
ATOM 1434 C CA . ASN A 1 186 ? 13.352 -26.5 -6.957 1 95.75 186 ASN A CA 1
ATOM 1435 C C . ASN A 1 186 ? 14.469 -27.031 -6.059 1 95.75 186 ASN A C 1
ATOM 1437 O O . ASN A 1 186 ? 14.281 -28.031 -5.367 1 95.75 186 ASN A O 1
ATOM 1441 N N . ILE A 1 187 ? 15.578 -26.375 -6.109 1 93.88 187 ILE A N 1
ATOM 1442 C CA . ILE A 1 187 ? 16.734 -26.906 -5.402 1 93.88 187 ILE A CA 1
ATOM 1443 C C . ILE A 1 187 ? 16.484 -26.906 -3.9 1 93.88 187 ILE A C 1
ATOM 1445 O O . ILE A 1 187 ? 16.828 -27.844 -3.199 1 93.88 187 ILE A O 1
ATOM 1449 N N . ASP A 1 188 ? 15.875 -25.875 -3.398 1 93.75 188 ASP A N 1
ATOM 1450 C CA . ASP A 1 188 ? 15.562 -25.812 -1.975 1 93.75 188 ASP A CA 1
ATOM 1451 C C . ASP A 1 188 ? 14.578 -26.906 -1.569 1 93.75 188 ASP A C 1
ATOM 1453 O O . ASP A 1 188 ? 14.711 -27.484 -0.491 1 93.75 188 ASP A O 1
ATOM 1457 N N . GLU A 1 189 ? 13.664 -27.156 -2.422 1 95.69 189 GLU A N 1
ATOM 1458 C CA . GLU A 1 189 ? 12.664 -28.188 -2.166 1 95.69 189 GLU A CA 1
ATOM 1459 C C . GLU A 1 189 ? 13.281 -29.578 -2.227 1 95.69 189 GLU A C 1
ATOM 1461 O O . GLU A 1 189 ? 12.906 -30.469 -1.458 1 95.69 189 GLU A O 1
ATOM 1466 N N . ILE A 1 190 ? 14.234 -29.75 -3.092 1 94.69 190 ILE A N 1
ATOM 1467 C CA . ILE A 1 190 ? 14.977 -31.016 -3.121 1 94.69 190 ILE A CA 1
ATOM 1468 C C . ILE A 1 190 ? 15.758 -31.188 -1.816 1 94.69 190 ILE A C 1
ATOM 1470 O O . ILE A 1 190 ? 15.781 -32.281 -1.244 1 94.69 190 ILE A O 1
ATOM 1474 N N . CYS A 1 191 ? 16.328 -30.109 -1.378 1 95.12 191 CYS A N 1
ATOM 1475 C CA . CYS A 1 191 ? 17.031 -30.125 -0.101 1 95.12 191 CYS A CA 1
ATOM 1476 C C . CYS A 1 191 ? 16.109 -30.562 1.025 1 95.12 191 CYS A C 1
ATOM 1478 O O . CYS A 1 191 ? 16.5 -31.375 1.877 1 95.12 191 CYS A O 1
ATOM 1480 N N . ASP A 1 192 ? 14.938 -30.094 0.947 1 94.06 192 ASP A N 1
ATOM 1481 C CA . ASP A 1 192 ? 13.945 -30.453 1.954 1 94.06 192 ASP A CA 1
ATOM 1482 C C . ASP A 1 192 ? 13.609 -31.938 1.889 1 94.06 192 ASP A C 1
ATOM 1484 O O . ASP A 1 192 ? 13.422 -32.594 2.922 1 94.06 192 ASP A O 1
ATOM 1488 N N . ILE A 1 193 ? 13.516 -32.406 0.732 1 94.12 193 ILE A N 1
ATOM 1489 C CA . ILE A 1 193 ? 13.133 -33.781 0.502 1 94.12 193 ILE A CA 1
ATOM 1490 C C . ILE A 1 193 ? 14.242 -34.719 0.984 1 94.12 193 ILE A C 1
ATOM 1492 O O . ILE A 1 193 ? 13.977 -35.75 1.628 1 94.12 193 ILE A O 1
ATOM 1496 N N . ILE A 1 194 ? 15.492 -34.312 0.765 1 93.5 194 ILE A N 1
ATOM 1497 C CA . ILE A 1 194 ? 16.594 -35.219 0.989 1 93.5 194 ILE A CA 1
ATOM 1498 C C . ILE A 1 194 ? 17.234 -34.938 2.352 1 93.5 194 ILE A C 1
ATOM 1500 O O . ILE A 1 194 ? 17.938 -35.812 2.896 1 93.5 194 ILE A O 1
ATOM 1504 N N . GLY A 1 195 ? 17.078 -33.75 2.885 1 93.94 195 GLY A N 1
ATOM 1505 C CA . GLY A 1 195 ? 17.562 -33.406 4.211 1 93.94 195 GLY A CA 1
ATOM 1506 C C . GLY A 1 195 ? 18.938 -32.75 4.199 1 93.94 195 GLY A C 1
ATOM 1507 O O . GLY A 1 195 ? 19.484 -32.438 5.254 1 93.94 195 GLY A O 1
ATOM 1508 N N . HIS A 1 196 ? 19.531 -32.594 3.037 1 94.38 196 HIS A N 1
ATOM 1509 C CA . HIS A 1 196 ? 20.781 -31.875 2.895 1 94.38 196 HIS A CA 1
ATOM 1510 C C . HIS A 1 196 ? 20.906 -31.281 1.502 1 94.38 196 HIS A C 1
ATOM 1512 O O . HIS A 1 196 ? 20.156 -31.625 0.595 1 94.38 196 HIS A O 1
ATOM 1518 N N . ARG A 1 197 ? 21.875 -30.344 1.379 1 93.06 197 ARG A N 1
ATOM 1519 C CA . ARG A 1 197 ? 22.109 -29.719 0.08 1 93.06 197 ARG A CA 1
ATOM 1520 C C . ARG A 1 197 ? 22.953 -30.625 -0.815 1 93.06 197 ARG A C 1
ATOM 1522 O O . ARG A 1 197 ? 24.047 -31.047 -0.432 1 93.06 197 ARG A O 1
ATOM 1529 N N . PRO A 1 198 ? 22.453 -30.938 -1.958 1 94.5 198 PRO A N 1
ATOM 1530 C CA . PRO A 1 198 ? 23.234 -31.781 -2.865 1 94.5 198 PRO A CA 1
ATOM 1531 C C . PRO A 1 198 ? 24.531 -31.109 -3.311 1 94.5 198 PRO A C 1
ATOM 1533 O O . PRO A 1 198 ? 24.562 -29.891 -3.527 1 94.5 198 PRO A O 1
ATOM 1536 N N . GLU A 1 199 ? 25.562 -31.812 -3.465 1 92.5 199 GLU A N 1
ATOM 1537 C CA . GLU A 1 199 ? 26.891 -31.312 -3.795 1 92.5 199 GLU A CA 1
ATOM 1538 C C . GLU A 1 199 ? 27.016 -31 -5.285 1 92.5 199 GLU A C 1
ATOM 1540 O O . GLU A 1 199 ? 27.812 -30.156 -5.684 1 92.5 199 GLU A O 1
ATOM 1545 N N . ASN A 1 200 ? 26.375 -31.766 -6.031 1 93 200 ASN A N 1
ATOM 1546 C CA . ASN A 1 200 ? 26.469 -31.641 -7.48 1 93 200 ASN A CA 1
ATOM 1547 C C . ASN A 1 200 ? 25.234 -32.188 -8.172 1 93 200 ASN A C 1
ATOM 1549 O O . ASN A 1 200 ? 24.328 -32.719 -7.52 1 93 200 ASN A O 1
ATOM 1553 N N . ILE A 1 201 ? 25.219 -32.094 -9.438 1 94.19 201 ILE A N 1
ATOM 1554 C CA . ILE A 1 201 ? 24.062 -32.469 -10.258 1 94.19 201 ILE A CA 1
ATOM 1555 C C . ILE A 1 201 ? 23.844 -33.969 -10.172 1 94.19 201 ILE A C 1
ATOM 1557 O O . ILE A 1 201 ? 22.703 -34.438 -10.18 1 94.19 201 ILE A O 1
ATOM 1561 N N . LYS A 1 202 ? 24.844 -34.75 -10.094 1 95.19 202 LYS A N 1
ATOM 1562 C CA . LYS A 1 202 ? 24.75 -36.219 -10.031 1 95.19 202 LYS A CA 1
ATOM 1563 C C . LYS A 1 202 ? 24 -36.656 -8.789 1 95.19 202 LYS A C 1
ATOM 1565 O O . LYS A 1 202 ? 23.219 -37.625 -8.828 1 95.19 202 LYS A O 1
ATOM 1570 N N . GLU A 1 203 ? 24.25 -35.938 -7.773 1 96.12 203 GLU A N 1
ATOM 1571 C CA . GLU A 1 203 ? 23.547 -36.281 -6.539 1 96.12 203 GLU A CA 1
ATOM 1572 C C . GLU A 1 203 ? 22.062 -35.938 -6.645 1 96.12 203 GLU A C 1
ATOM 1574 O O . GLU A 1 203 ? 21.219 -36.688 -6.121 1 96.12 203 GLU A O 1
ATOM 1579 N N . ILE A 1 204 ? 21.766 -34.844 -7.293 1 97 204 ILE A N 1
ATOM 1580 C CA . ILE A 1 204 ? 20.359 -34.5 -7.523 1 97 204 ILE A CA 1
ATOM 1581 C C . ILE A 1 204 ? 19.672 -35.625 -8.32 1 97 204 ILE A C 1
ATOM 1583 O O . ILE A 1 204 ? 18.578 -36.062 -7.965 1 97 204 ILE A O 1
ATOM 1587 N N . VAL A 1 205 ? 20.359 -36.062 -9.344 1 97.06 205 VAL A N 1
ATOM 1588 C CA . VAL A 1 205 ? 19.828 -37.125 -10.195 1 97.06 205 VAL A CA 1
ATOM 1589 C C . VAL A 1 205 ? 19.594 -38.406 -9.367 1 97.06 205 VAL A C 1
ATOM 1591 O O . VAL A 1 205 ? 18.547 -39.031 -9.5 1 97.06 205 VAL A O 1
ATOM 1594 N N . PHE A 1 206 ? 20.516 -38.688 -8.523 1 96.12 206 PHE A N 1
ATOM 1595 C CA . PHE A 1 206 ? 20.438 -39.875 -7.672 1 96.12 206 PHE A CA 1
ATOM 1596 C C . PHE A 1 206 ? 19.172 -39.844 -6.82 1 96.12 206 PHE A C 1
ATOM 1598 O O . PHE A 1 206 ? 18.406 -40.812 -6.773 1 96.12 206 PHE A O 1
ATOM 1605 N N . HIS A 1 207 ? 18.969 -38.75 -6.207 1 96.38 207 HIS A N 1
ATOM 1606 C CA . HIS A 1 207 ? 17.812 -38.625 -5.32 1 96.38 207 HIS A CA 1
ATOM 1607 C C . HIS A 1 207 ? 16.516 -38.562 -6.117 1 96.38 207 HIS A C 1
ATOM 1609 O O . HIS A 1 207 ? 15.477 -39.062 -5.672 1 96.38 207 HIS A O 1
ATOM 1615 N N . ALA A 1 208 ? 16.531 -37.938 -7.246 1 97.56 208 ALA A N 1
ATOM 1616 C CA . ALA A 1 208 ? 15.367 -37.906 -8.133 1 97.56 208 ALA A CA 1
ATOM 1617 C C . ALA A 1 208 ? 15 -39.312 -8.57 1 97.56 208 ALA A C 1
ATOM 1619 O O . ALA A 1 208 ? 13.82 -39.688 -8.641 1 97.56 208 ALA A O 1
ATOM 1620 N N . GLN A 1 209 ? 16.016 -40.094 -8.828 1 97 209 GLN A N 1
ATOM 1621 C CA . GLN A 1 209 ? 15.781 -41.469 -9.234 1 97 209 GLN A CA 1
ATOM 1622 C C . GLN A 1 209 ? 15.141 -42.281 -8.117 1 97 209 GLN A C 1
ATOM 1624 O O . GLN A 1 209 ? 14.328 -43.188 -8.367 1 97 209 GLN A O 1
ATOM 1629 N N . LYS A 1 210 ? 15.539 -42 -6.91 1 96.62 210 LYS A N 1
ATOM 1630 C CA . LYS A 1 210 ? 14.891 -42.656 -5.781 1 96.62 210 LYS A CA 1
ATOM 1631 C C . LYS A 1 210 ? 13.398 -42.344 -5.746 1 96.62 210 LYS A C 1
ATOM 1633 O O . LYS A 1 210 ? 12.586 -43.219 -5.465 1 96.62 210 LYS A O 1
ATOM 1638 N N . LEU A 1 211 ? 13.07 -41.125 -5.984 1 97.38 211 LEU A N 1
ATOM 1639 C CA . LEU A 1 211 ? 11.664 -40.719 -6.047 1 97.38 211 LEU A CA 1
ATOM 1640 C C . LEU A 1 211 ? 10.945 -41.438 -7.18 1 97.38 211 LEU A C 1
ATOM 1642 O O . LEU A 1 211 ? 9.805 -41.875 -7.02 1 97.38 211 LEU A O 1
ATOM 1646 N N . ILE A 1 212 ? 11.633 -41.594 -8.297 1 97.88 212 ILE A N 1
ATOM 1647 C CA . ILE A 1 212 ? 11.078 -42.281 -9.461 1 97.88 212 ILE A CA 1
ATOM 1648 C C . ILE A 1 212 ? 10.812 -43.75 -9.125 1 97.88 212 ILE A C 1
ATOM 1650 O O . ILE A 1 212 ? 9.758 -44.281 -9.461 1 97.88 212 ILE A O 1
ATOM 1654 N N . LYS A 1 213 ? 11.727 -44.312 -8.445 1 96.81 213 LYS A N 1
ATOM 1655 C CA . LYS A 1 213 ? 11.586 -45.719 -8.055 1 96.81 213 LYS A CA 1
ATOM 1656 C C . LYS A 1 213 ? 10.406 -45.906 -7.109 1 96.81 213 LYS A C 1
ATOM 1658 O O . LYS A 1 213 ? 9.82 -47 -7.059 1 96.81 213 LYS A O 1
ATOM 1663 N N . SER A 1 214 ? 10.117 -44.875 -6.434 1 95.5 214 SER A N 1
ATOM 1664 C CA . SER A 1 214 ? 9.008 -44.969 -5.48 1 95.5 214 SER A CA 1
ATOM 1665 C C . SER A 1 214 ? 7.664 -44.875 -6.191 1 95.5 214 SER A C 1
ATOM 1667 O O . SER A 1 214 ? 6.629 -45.219 -5.602 1 95.5 214 SER A O 1
ATOM 1669 N N . GLY A 1 215 ? 7.684 -44.438 -7.43 1 97.19 215 GLY A N 1
ATOM 1670 C CA . GLY A 1 215 ? 6.426 -44.469 -8.164 1 97.19 215 GLY A CA 1
ATOM 1671 C C . GLY A 1 215 ? 6.199 -43.219 -8.992 1 97.19 215 GLY A C 1
ATOM 1672 O O . GLY A 1 215 ? 5.359 -43.219 -9.898 1 97.19 215 GLY A O 1
ATOM 1673 N N . ILE A 1 216 ? 6.859 -42.125 -8.742 1 98.19 216 ILE A N 1
ATOM 1674 C CA . ILE A 1 216 ? 6.789 -40.906 -9.531 1 98.19 216 ILE A CA 1
ATOM 1675 C C . ILE A 1 216 ? 7.43 -41.125 -10.898 1 98.19 216 ILE A C 1
ATOM 1677 O O . ILE A 1 216 ? 8.477 -41.781 -11 1 98.19 216 ILE A O 1
ATOM 1681 N N . LYS A 1 217 ? 6.883 -40.594 -11.938 1 98.5 217 LYS A N 1
ATOM 1682 C CA . LYS A 1 217 ? 7.363 -40.906 -13.281 1 98.5 217 LYS A CA 1
ATOM 1683 C C . LYS A 1 217 ? 8.352 -39.844 -13.781 1 98.5 217 LYS A C 1
ATOM 1685 O O . LYS A 1 217 ? 9.25 -40.156 -14.562 1 98.5 217 LYS A O 1
ATOM 1690 N N . VAL A 1 218 ? 8.164 -38.594 -13.398 1 98.69 218 VAL A N 1
ATOM 1691 C CA . VAL A 1 218 ? 9.016 -37.5 -13.859 1 98.69 218 VAL A CA 1
ATOM 1692 C C . VAL A 1 218 ? 9.32 -36.562 -12.703 1 98.69 218 VAL A C 1
ATOM 1694 O O . VAL A 1 218 ? 8.406 -36.125 -11.984 1 98.69 218 VAL A O 1
ATOM 1697 N N . VAL A 1 219 ? 10.523 -36.25 -12.492 1 98.75 219 VAL A N 1
ATOM 1698 C CA . VAL A 1 219 ? 10.984 -35.25 -11.555 1 98.75 219 VAL A CA 1
ATOM 1699 C C . VAL A 1 219 ? 11.688 -34.125 -12.312 1 98.75 219 VAL A C 1
ATOM 1701 O O . VAL A 1 219 ? 12.766 -34.312 -12.875 1 98.75 219 VAL A O 1
ATOM 1704 N N . ALA A 1 220 ? 11.078 -33 -12.359 1 98.75 220 ALA A N 1
ATOM 1705 C CA . ALA A 1 220 ? 11.648 -31.812 -13.008 1 98.75 220 ALA A CA 1
ATOM 1706 C C . ALA A 1 220 ? 12.195 -30.844 -11.969 1 98.75 220 ALA A C 1
ATOM 1708 O O . ALA A 1 220 ? 11.445 -30.047 -11.391 1 98.75 220 ALA A O 1
ATOM 1709 N N . VAL A 1 221 ? 13.484 -30.781 -11.797 1 98.25 221 VAL A N 1
ATOM 1710 C CA . VAL A 1 221 ? 14.117 -29.906 -10.805 1 98.25 221 VAL A CA 1
ATOM 1711 C C . VAL A 1 221 ? 14.5 -28.578 -11.445 1 98.25 221 VAL A C 1
ATOM 1713 O O . VAL A 1 221 ? 15.328 -28.547 -12.359 1 98.25 221 VAL A O 1
ATOM 1716 N N . THR A 1 222 ? 13.914 -27.547 -10.969 1 97.44 222 THR A N 1
ATOM 1717 C CA . THR A 1 222 ? 14.258 -26.234 -11.5 1 97.44 222 THR A CA 1
ATOM 1718 C C . THR A 1 222 ? 15.445 -25.641 -10.742 1 97.44 222 THR A C 1
ATOM 1720 O O . THR A 1 222 ? 15.555 -25.781 -9.523 1 97.44 222 THR A O 1
ATOM 1723 N N . LEU A 1 223 ? 16.312 -24.984 -11.508 1 94.19 223 LEU A N 1
ATOM 1724 C CA . LEU A 1 223 ? 17.531 -24.406 -10.969 1 94.19 223 LEU A CA 1
ATOM 1725 C C . LEU A 1 223 ? 17.594 -22.906 -11.234 1 94.19 223 LEU A C 1
ATOM 1727 O O . LEU A 1 223 ? 18.672 -22.359 -11.516 1 94.19 223 LEU A O 1
ATOM 1731 N N . GLY A 1 224 ? 16.469 -22.266 -11.305 1 90.25 224 GLY A N 1
ATOM 1732 C CA . GLY A 1 224 ? 16.422 -20.844 -11.594 1 90.25 224 GLY A CA 1
ATOM 1733 C C . GLY A 1 224 ? 16.969 -20.5 -12.969 1 90.25 224 GLY A C 1
ATOM 1734 O O . GLY A 1 224 ? 16.562 -21.078 -13.969 1 90.25 224 GLY A O 1
ATOM 1735 N N . SER A 1 225 ? 17.859 -19.5 -12.922 1 89.88 225 SER A N 1
ATOM 1736 C CA . SER A 1 225 ? 18.438 -19.016 -14.172 1 89.88 225 SER A CA 1
ATOM 1737 C C . SER A 1 225 ? 19.406 -20.047 -14.758 1 89.88 225 SER A C 1
ATOM 1739 O O . SER A 1 225 ? 19.812 -19.938 -15.914 1 89.88 225 SER A O 1
ATOM 1741 N N . ASP A 1 226 ? 19.656 -21.047 -13.961 1 93.25 226 ASP A N 1
ATOM 1742 C CA . ASP A 1 226 ? 20.594 -22.078 -14.422 1 93.25 226 ASP A CA 1
ATOM 1743 C C . ASP A 1 226 ? 19.859 -23.188 -15.164 1 93.25 226 ASP A C 1
ATOM 1745 O O . ASP A 1 226 ? 20.469 -24.172 -15.586 1 93.25 226 ASP A O 1
ATOM 1749 N N . GLY A 1 227 ? 18.578 -23.094 -15.258 1 96.75 227 GLY A N 1
ATOM 1750 C CA . GLY A 1 227 ? 17.797 -24.047 -16.047 1 96.75 227 GLY A CA 1
ATOM 1751 C C . GLY A 1 227 ? 17.109 -25.094 -15.195 1 96.75 227 GLY A C 1
ATOM 1752 O O . GLY A 1 227 ? 16.484 -24.766 -14.18 1 96.75 227 GLY A O 1
ATOM 1753 N N . SER A 1 228 ? 17.078 -26.297 -15.758 1 98.31 228 SER A N 1
ATOM 1754 C CA . SER A 1 228 ? 16.359 -27.359 -15.07 1 98.31 228 SER A CA 1
ATOM 1755 C C . SER A 1 228 ? 17 -28.719 -15.344 1 98.31 228 SER A C 1
ATOM 1757 O O . SER A 1 228 ? 17.797 -28.859 -16.281 1 98.31 228 SER A O 1
ATOM 1759 N N . LEU A 1 229 ? 16.797 -29.594 -14.484 1 98.5 229 LEU A N 1
ATOM 1760 C CA . LEU A 1 229 ? 17.188 -31 -14.602 1 98.5 229 LEU A CA 1
ATOM 1761 C C . LEU A 1 229 ? 15.953 -31.891 -14.656 1 98.5 229 LEU A C 1
ATOM 1763 O O . LEU A 1 229 ? 15.133 -31.875 -13.734 1 98.5 229 LEU A O 1
ATOM 1767 N N . ILE A 1 230 ? 15.812 -32.656 -15.75 1 98.75 230 ILE A N 1
ATOM 1768 C CA . ILE A 1 230 ? 14.664 -33.531 -15.922 1 98.75 230 ILE A CA 1
ATOM 1769 C C . ILE A 1 230 ? 15.109 -35 -15.75 1 98.75 230 ILE A C 1
ATOM 1771 O O . ILE A 1 230 ? 16.047 -35.438 -16.406 1 98.75 230 ILE A O 1
ATOM 1775 N N . VAL A 1 231 ? 14.453 -35.688 -14.867 1 98.62 231 VAL A N 1
ATOM 1776 C CA . VAL A 1 231 ? 14.812 -37.094 -14.594 1 98.62 231 VAL A CA 1
ATOM 1777 C C . VAL A 1 231 ? 13.578 -37.969 -14.742 1 98.62 231 VAL A C 1
ATOM 1779 O O . VAL A 1 231 ? 12.5 -37.656 -14.227 1 98.62 231 VAL A O 1
ATOM 1782 N N . SER A 1 232 ? 13.609 -39.031 -15.461 1 98.38 232 SER A N 1
ATOM 1783 C CA . SER A 1 232 ? 12.625 -40.094 -15.578 1 98.38 232 SER A CA 1
ATOM 1784 C C . SER A 1 232 ? 13.281 -41.469 -15.438 1 98.38 232 SER A C 1
ATOM 1786 O O . SER A 1 232 ? 14.461 -41.562 -15.094 1 98.38 232 SER A O 1
ATOM 1788 N N . GLU A 1 233 ? 12.469 -42.469 -15.523 1 96.56 233 GLU A N 1
ATOM 1789 C CA . GLU A 1 233 ? 13 -43.844 -15.414 1 96.56 233 GLU A CA 1
ATOM 1790 C C . GLU A 1 233 ? 14.062 -44.094 -16.469 1 96.56 233 GLU A C 1
ATOM 1792 O O . GLU A 1 233 ? 15.078 -44.75 -16.203 1 96.56 233 GLU A O 1
ATOM 1797 N N . ASN A 1 234 ? 13.961 -43.406 -17.656 1 94.06 234 ASN A N 1
ATOM 1798 C CA . ASN A 1 234 ? 14.766 -43.812 -18.797 1 94.06 234 ASN A CA 1
ATOM 1799 C C . ASN A 1 234 ? 15.828 -42.781 -19.125 1 94.06 234 ASN A C 1
ATOM 1801 O O . ASN A 1 234 ? 16.781 -43.062 -19.859 1 94.06 234 ASN A O 1
ATOM 1805 N N . GLU A 1 235 ? 15.648 -41.656 -18.641 1 96.56 235 GLU A N 1
ATOM 1806 C CA . GLU A 1 235 ? 16.609 -40.625 -19.031 1 96.56 235 GLU A CA 1
ATOM 1807 C C . GLU A 1 235 ? 16.734 -39.562 -17.953 1 96.56 235 GLU A C 1
ATOM 1809 O O . GLU A 1 235 ? 15.859 -39.406 -17.109 1 96.56 235 GLU A O 1
ATOM 1814 N N . ALA A 1 236 ? 17.844 -38.938 -17.969 1 98 236 ALA A N 1
ATOM 1815 C CA . ALA A 1 236 ? 18.188 -37.75 -17.172 1 98 236 ALA A CA 1
ATOM 1816 C C . ALA A 1 236 ? 18.969 -36.75 -18 1 98 236 ALA A C 1
ATOM 1818 O O . ALA A 1 236 ? 19.984 -37.094 -18.609 1 98 236 ALA A O 1
ATOM 1819 N N . PHE A 1 237 ? 18.422 -35.531 -18.078 1 98.19 237 PHE A N 1
ATOM 1820 C CA . PHE A 1 237 ? 19.109 -34.531 -18.891 1 98.19 237 PHE A CA 1
ATOM 1821 C C . PHE A 1 237 ? 18.938 -33.125 -18.281 1 98.19 237 PHE A C 1
ATOM 1823 O O . PHE A 1 237 ? 17.984 -32.875 -17.547 1 98.19 237 PHE A O 1
ATOM 1830 N N . ARG A 1 238 ? 19.875 -32.281 -18.609 1 98.06 238 ARG A N 1
ATOM 1831 C CA . ARG A 1 238 ? 19.891 -30.891 -18.203 1 98.06 238 ARG A CA 1
ATOM 1832 C C . ARG A 1 238 ? 19.453 -29.984 -19.344 1 98.06 238 ARG A C 1
ATOM 1834 O O . ARG A 1 238 ? 19.828 -30.219 -20.5 1 98.06 238 ARG A O 1
ATOM 1841 N N . ILE A 1 239 ? 18.703 -29.031 -19 1 98.31 239 ILE A N 1
ATOM 1842 C CA . ILE A 1 239 ? 18.266 -28.047 -19.984 1 98.31 239 ILE A CA 1
ATOM 1843 C C . ILE A 1 239 ? 18.781 -26.656 -19.609 1 98.31 239 ILE A C 1
ATOM 1845 O O . ILE A 1 239 ? 18.672 -26.25 -18.453 1 98.31 239 ILE A O 1
ATOM 1849 N N . TYR A 1 240 ? 19.344 -25.953 -20.531 1 98.12 240 TYR A N 1
ATOM 1850 C CA . TYR A 1 240 ? 19.891 -24.609 -20.359 1 98.12 240 TYR A CA 1
ATOM 1851 C C . TYR A 1 240 ? 19.031 -23.578 -21.078 1 98.12 240 TYR A C 1
ATOM 1853 O O . TYR A 1 240 ? 18.844 -23.672 -22.297 1 98.12 240 TYR A O 1
ATOM 1861 N N . PRO A 1 241 ? 18.547 -22.625 -20.297 1 98.38 241 PRO A N 1
ATOM 1862 C CA . PRO A 1 241 ? 17.672 -21.625 -20.922 1 98.38 241 PRO A CA 1
ATOM 1863 C C . PRO A 1 241 ? 18.453 -20.625 -21.766 1 98.38 241 PRO A C 1
ATOM 1865 O O . PRO A 1 241 ? 19.656 -20.438 -21.562 1 98.38 241 PRO A O 1
ATOM 1868 N N . PRO A 1 242 ? 17.766 -19.984 -22.734 1 97.94 242 PRO A N 1
ATOM 1869 C CA . PRO A 1 242 ? 18.391 -18.875 -23.453 1 97.94 242 PRO A CA 1
ATOM 1870 C C . PRO A 1 242 ? 18.641 -17.656 -22.562 1 97.94 242 PRO A C 1
ATOM 1872 O O . PRO A 1 242 ? 17.969 -17.5 -21.531 1 97.94 242 PRO A O 1
ATOM 1875 N N . LYS A 1 243 ? 19.578 -16.859 -22.938 1 94.62 243 LYS A N 1
ATOM 1876 C CA . LYS A 1 243 ? 19.812 -15.609 -22.219 1 94.62 243 LYS A CA 1
ATOM 1877 C C . LYS A 1 243 ? 18.828 -14.531 -22.641 1 94.62 243 LYS A C 1
ATOM 1879 O O . LYS A 1 243 ? 18.703 -14.234 -23.844 1 94.62 243 LYS A O 1
ATOM 1884 N N . VAL A 1 244 ? 18.125 -14.047 -21.672 1 96.25 244 VAL A N 1
ATOM 1885 C CA . VAL A 1 244 ? 17.188 -12.977 -21.984 1 96.25 244 VAL A CA 1
ATOM 1886 C C . VAL A 1 244 ? 17.25 -11.906 -20.891 1 96.25 244 VAL A C 1
ATOM 1888 O O . VAL A 1 244 ? 17.766 -12.148 -19.797 1 96.25 244 VAL A O 1
ATOM 1891 N N . LYS A 1 245 ? 16.812 -10.664 -21.219 1 93.44 245 LYS A N 1
ATOM 1892 C CA . LYS A 1 245 ? 16.656 -9.602 -20.219 1 93.44 245 LYS A CA 1
ATOM 1893 C C . LYS A 1 245 ? 15.336 -9.742 -19.469 1 93.44 245 LYS A C 1
ATOM 1895 O O . LYS A 1 245 ? 14.281 -9.375 -19.984 1 93.44 245 LYS A O 1
ATOM 1900 N N . ALA A 1 246 ? 15.453 -10.18 -18.297 1 94.62 246 ALA A N 1
ATOM 1901 C CA . ALA A 1 246 ? 14.25 -10.453 -17.516 1 94.62 246 ALA A CA 1
ATOM 1902 C C . ALA A 1 246 ? 13.664 -9.164 -16.953 1 94.62 246 ALA A C 1
ATOM 1904 O O . ALA A 1 246 ? 14.391 -8.273 -16.516 1 94.62 246 ALA A O 1
ATOM 1905 N N . ILE A 1 247 ? 12.398 -9.023 -16.984 1 94.69 247 ILE A N 1
ATOM 1906 C CA . ILE A 1 247 ? 11.648 -7.918 -16.391 1 94.69 247 ILE A CA 1
ATOM 1907 C C . ILE A 1 247 ? 10.977 -8.375 -15.102 1 94.69 247 ILE A C 1
ATOM 1909 O O . ILE A 1 247 ? 11.047 -7.684 -14.086 1 94.69 247 ILE A O 1
ATOM 1913 N N . ASN A 1 248 ? 10.383 -9.461 -15.109 1 96.12 248 ASN A N 1
ATOM 1914 C CA . ASN A 1 248 ? 9.625 -10.078 -14.023 1 96.12 248 ASN A CA 1
ATOM 1915 C C . ASN A 1 248 ? 9.742 -11.602 -14.047 1 96.12 248 ASN A C 1
ATOM 1917 O O . ASN A 1 248 ? 9.195 -12.25 -14.945 1 96.12 248 ASN A O 1
ATOM 1921 N N . THR A 1 249 ? 10.391 -12.172 -13.078 1 96 249 THR A N 1
ATOM 1922 C CA . THR A 1 249 ? 10.617 -13.609 -13.102 1 96 249 THR A CA 1
ATOM 1923 C C . THR A 1 249 ? 9.523 -14.344 -12.336 1 96 249 THR A C 1
ATOM 1925 O O . THR A 1 249 ? 9.492 -15.578 -12.312 1 96 249 THR A O 1
ATOM 1928 N N . VAL A 1 250 ? 8.617 -13.57 -11.641 1 96.12 250 VAL A N 1
ATOM 1929 C CA . VAL A 1 250 ? 7.492 -14.188 -10.953 1 96.12 250 VAL A CA 1
ATOM 1930 C C . VAL A 1 250 ? 6.617 -14.938 -11.953 1 96.12 250 VAL A C 1
ATOM 1932 O O . VAL A 1 250 ? 6.266 -14.398 -13.008 1 96.12 250 VAL A O 1
ATOM 1935 N N . GLY A 1 251 ? 6.316 -16.156 -11.688 1 96.62 251 GLY A N 1
ATOM 1936 C CA . GLY A 1 251 ? 5.449 -16.953 -12.547 1 96.62 251 GLY A CA 1
ATOM 1937 C C . GLY A 1 251 ? 6.211 -17.781 -13.562 1 96.62 251 GLY A C 1
ATOM 1938 O O . GLY A 1 251 ? 5.637 -18.641 -14.219 1 96.62 251 GLY A O 1
ATOM 1939 N N . CYS A 1 252 ? 7.523 -17.562 -13.742 1 97.38 252 CYS A N 1
ATOM 1940 C CA . CYS A 1 252 ? 8.312 -18.297 -14.719 1 97.38 252 CYS A CA 1
ATOM 1941 C C . CYS A 1 252 ? 8.234 -19.797 -14.469 1 97.38 252 CYS A C 1
ATOM 1943 O O . CYS A 1 252 ? 8.078 -20.578 -15.406 1 97.38 252 CYS A O 1
ATOM 1945 N N . GLY A 1 253 ? 8.367 -20.141 -13.203 1 97.44 253 GLY A N 1
ATOM 1946 C CA . GLY A 1 253 ? 8.266 -21.547 -12.852 1 97.44 253 GLY A CA 1
ATOM 1947 C C . GLY A 1 253 ? 6.918 -22.156 -13.188 1 97.44 253 GLY A C 1
ATOM 1948 O O . GLY A 1 253 ? 6.84 -23.297 -13.664 1 97.44 253 GLY A O 1
ATOM 1949 N N . ASP A 1 254 ? 5.852 -21.422 -12.977 1 98.25 254 ASP A N 1
ATOM 1950 C CA . ASP A 1 254 ? 4.5 -21.906 -13.258 1 98.25 254 ASP A CA 1
ATOM 1951 C C . ASP A 1 254 ? 4.262 -22.031 -14.758 1 98.25 254 ASP A C 1
ATOM 1953 O O . ASP A 1 254 ? 3.619 -22.984 -15.211 1 98.25 254 ASP A O 1
ATOM 1957 N N . VAL A 1 255 ? 4.746 -21.078 -15.453 1 98.5 255 VAL A N 1
ATOM 1958 C CA . VAL A 1 255 ? 4.633 -21.109 -16.906 1 98.5 255 VAL A CA 1
ATOM 1959 C C . VAL A 1 255 ? 5.41 -22.297 -17.453 1 98.5 255 VAL A C 1
ATOM 1961 O O . VAL A 1 255 ? 4.934 -23 -18.359 1 98.5 255 VAL A O 1
ATOM 1964 N N . PHE A 1 256 ? 6.613 -22.469 -16.922 1 98.69 256 PHE A N 1
ATOM 1965 C CA . PHE A 1 256 ? 7.41 -23.641 -17.266 1 98.69 256 PHE A CA 1
ATOM 1966 C C . PHE A 1 256 ? 6.617 -24.922 -17.031 1 98.69 256 PHE A C 1
ATOM 1968 O O . PHE A 1 256 ? 6.52 -25.766 -17.922 1 98.69 256 PHE A O 1
ATOM 1975 N N . PHE A 1 257 ? 5.992 -25.031 -15.891 1 98.81 257 PHE A N 1
ATOM 1976 C CA . PHE A 1 257 ? 5.234 -26.219 -15.477 1 98.81 257 PHE A CA 1
ATOM 1977 C C . PHE A 1 257 ? 4.02 -26.406 -16.375 1 98.81 257 PHE A C 1
ATOM 1979 O O . PHE A 1 257 ? 3.834 -27.484 -16.953 1 98.81 257 PHE A O 1
ATOM 1986 N N . GLY A 1 258 ? 3.258 -25.359 -16.578 1 98.88 258 GLY A N 1
ATOM 1987 C CA . GLY A 1 258 ? 2.076 -25.422 -17.422 1 98.88 258 GLY A CA 1
ATOM 1988 C C . GLY A 1 258 ? 2.393 -25.766 -18.875 1 98.88 258 GLY A C 1
ATOM 1989 O O . GLY A 1 258 ? 1.677 -26.547 -19.5 1 98.88 258 GLY A O 1
ATOM 1990 N N . SER A 1 259 ? 3.455 -25.219 -19.359 1 98.88 259 SER A N 1
ATOM 1991 C CA . SER A 1 259 ? 3.848 -25.453 -20.75 1 98.88 259 SER A CA 1
ATOM 1992 C C . SER A 1 259 ? 4.309 -26.906 -20.938 1 98.88 259 SER A C 1
ATOM 1994 O O . SER A 1 259 ? 4.039 -27.5 -21.984 1 98.88 259 SER A O 1
ATOM 1996 N N . SER A 1 260 ? 5.039 -27.406 -19.984 1 98.88 260 SER A N 1
ATOM 1997 C CA . SER A 1 260 ? 5.441 -28.812 -20.078 1 98.88 260 SER A CA 1
ATOM 1998 C C . SER A 1 260 ? 4.23 -29.734 -20.062 1 98.88 260 SER A C 1
ATOM 2000 O O . SER A 1 260 ? 4.176 -30.703 -20.828 1 98.88 260 SER A O 1
ATOM 2002 N N . ILE A 1 261 ? 3.26 -29.453 -19.219 1 98.88 261 ILE A N 1
ATOM 2003 C CA . ILE A 1 261 ? 2.051 -30.25 -19.094 1 98.88 261 ILE A CA 1
ATOM 2004 C C . ILE A 1 261 ? 1.265 -30.203 -20.406 1 98.88 261 ILE A C 1
ATOM 2006 O O . ILE A 1 261 ? 0.732 -31.219 -20.859 1 98.88 261 ILE A O 1
ATOM 2010 N N . PHE A 1 262 ? 1.204 -29.031 -21.016 1 98.81 262 PHE A N 1
ATOM 2011 C CA . PHE A 1 262 ? 0.563 -28.875 -22.312 1 98.81 262 PHE A CA 1
ATOM 2012 C C . PHE A 1 262 ? 1.146 -29.859 -23.328 1 98.81 262 PHE A C 1
ATOM 2014 O O . PHE A 1 262 ? 0.406 -30.578 -24 1 98.81 262 PHE A O 1
ATOM 2021 N N . LYS A 1 263 ? 2.445 -29.859 -23.453 1 98.81 263 LYS A N 1
ATOM 2022 C CA . LYS A 1 263 ? 3.125 -30.719 -24.422 1 98.81 263 LYS A CA 1
ATOM 2023 C C . LYS A 1 263 ? 2.938 -32.188 -24.062 1 98.81 263 LYS A C 1
ATOM 2025 O O . LYS A 1 263 ? 2.738 -33.031 -24.953 1 98.81 263 LYS A O 1
ATOM 2030 N N . LEU A 1 264 ? 2.992 -32.5 -22.781 1 98.62 264 LEU A N 1
ATOM 2031 C CA . LEU A 1 264 ? 2.805 -33.875 -22.344 1 98.62 264 LEU A CA 1
ATOM 2032 C C . LEU A 1 264 ? 1.387 -34.344 -22.641 1 98.62 264 LEU A C 1
ATOM 2034 O O . LEU A 1 264 ? 1.177 -35.531 -22.984 1 98.62 264 LEU A O 1
ATOM 2038 N N . TYR A 1 265 ? 0.441 -33.469 -22.422 1 98.38 265 TYR A N 1
ATOM 2039 C CA . TYR A 1 265 ? -0.946 -33.781 -22.75 1 98.38 265 TYR A CA 1
ATOM 2040 C C . TYR A 1 265 ? -1.087 -34.156 -24.234 1 98.38 265 TYR A C 1
ATOM 2042 O O . TYR A 1 265 ? -1.924 -35 -24.578 1 98.38 265 TYR A O 1
ATOM 2050 N N . HIS A 1 266 ? -0.248 -33.594 -25.078 1 98.06 266 HIS A N 1
ATOM 2051 C CA . HIS A 1 266 ? -0.254 -33.875 -26.516 1 98.06 266 HIS A CA 1
ATOM 2052 C C . HIS A 1 266 ? 0.742 -34.969 -26.859 1 98.06 266 HIS A C 1
ATOM 2054 O O . HIS A 1 266 ? 1.157 -35.094 -28.016 1 98.06 266 HIS A O 1
ATOM 2060 N N . LYS A 1 267 ? 1.263 -35.625 -25.875 1 97.88 267 LYS A N 1
ATOM 2061 C CA . LYS A 1 267 ? 2.039 -36.844 -26 1 97.88 267 LYS A CA 1
ATOM 2062 C C . LYS A 1 267 ? 3.42 -36.594 -26.594 1 97.88 267 LYS A C 1
ATOM 2064 O O . LYS A 1 267 ? 3.955 -37.406 -27.344 1 97.88 267 LYS A O 1
ATOM 2069 N N . SER A 1 268 ? 3.934 -35.438 -26.344 1 98.31 268 SER A N 1
ATOM 2070 C CA . SER A 1 268 ? 5.312 -35.125 -26.703 1 98.31 268 SER A CA 1
ATOM 2071 C C . SER A 1 268 ? 6.301 -35.906 -25.859 1 98.31 268 SER A C 1
ATOM 2073 O O . SER A 1 268 ? 5.949 -36.406 -24.781 1 98.31 268 SER A O 1
ATOM 2075 N N . THR A 1 269 ? 7.516 -36.062 -26.391 1 98.38 269 THR A N 1
ATOM 2076 C CA . THR A 1 269 ? 8.586 -36.594 -25.578 1 98.38 269 THR A CA 1
ATOM 2077 C C . THR A 1 269 ? 8.977 -35.625 -24.453 1 98.38 269 THR A C 1
ATOM 2079 O O . THR A 1 269 ? 8.672 -34.438 -24.531 1 98.38 269 THR A O 1
ATOM 2082 N N . LEU A 1 270 ? 9.617 -36.156 -23.438 1 98.62 270 LEU A N 1
ATOM 2083 C CA . LEU A 1 270 ? 10.055 -35.312 -22.344 1 98.62 270 LEU A CA 1
ATOM 2084 C C . LEU A 1 270 ? 10.977 -34.188 -22.859 1 98.62 270 LEU A C 1
ATOM 2086 O O . LEU A 1 270 ? 10.844 -33.031 -22.453 1 98.62 270 LEU A O 1
ATOM 2090 N N . ARG A 1 271 ? 11.891 -34.5 -23.703 1 98.31 271 ARG A N 1
ATOM 2091 C CA . ARG A 1 271 ? 12.844 -33.531 -24.234 1 98.31 271 ARG A CA 1
ATOM 2092 C C . ARG A 1 271 ? 12.125 -32.438 -25 1 98.31 271 ARG A C 1
ATOM 2094 O O . ARG A 1 271 ? 12.43 -31.25 -24.812 1 98.31 271 ARG A O 1
ATOM 2101 N N . GLU A 1 272 ? 11.219 -32.812 -25.859 1 98.31 272 GLU A N 1
ATOM 2102 C CA . GLU A 1 272 ? 10.438 -31.828 -26.594 1 98.31 272 GLU A CA 1
ATOM 2103 C C . GLU A 1 272 ? 9.641 -30.953 -25.641 1 98.31 272 GLU A C 1
ATOM 2105 O O . GLU A 1 272 ? 9.602 -29.734 -25.797 1 98.31 272 GLU A O 1
ATOM 2110 N N . ALA A 1 273 ? 8.969 -31.594 -24.672 1 98.75 273 ALA A N 1
ATOM 2111 C CA . ALA A 1 273 ? 8.086 -30.891 -23.734 1 98.75 273 ALA A CA 1
ATOM 2112 C C . ALA A 1 273 ? 8.844 -29.859 -22.922 1 98.75 273 ALA A C 1
ATOM 2114 O O . ALA A 1 273 ? 8.43 -28.688 -22.844 1 98.75 273 ALA A O 1
ATOM 2115 N N . PHE A 1 274 ? 9.984 -30.219 -22.438 1 98.81 274 PHE A N 1
ATOM 2116 C CA . PHE A 1 274 ? 10.688 -29.344 -21.516 1 98.81 274 PHE A CA 1
ATOM 2117 C C . PHE A 1 274 ? 11.539 -28.328 -22.281 1 98.81 274 PHE A C 1
ATOM 2119 O O . PHE A 1 274 ? 11.805 -27.234 -21.781 1 98.81 274 PHE A O 1
ATOM 2126 N N . LYS A 1 275 ? 11.984 -28.672 -23.484 1 98.75 275 LYS A N 1
ATOM 2127 C CA . LYS A 1 275 ? 12.586 -27.656 -24.344 1 98.75 275 LYS A CA 1
ATOM 2128 C C . LYS A 1 275 ? 11.609 -26.531 -24.641 1 98.75 275 LYS A C 1
ATOM 2130 O O . LYS A 1 275 ? 11.953 -25.344 -24.5 1 98.75 275 LYS A O 1
ATOM 2135 N N . PHE A 1 276 ? 10.422 -26.938 -25.031 1 98.75 276 PHE A N 1
ATOM 2136 C CA . PHE A 1 276 ? 9.359 -25.969 -25.297 1 98.75 276 PHE A CA 1
ATOM 2137 C C . PHE A 1 276 ? 9.055 -25.141 -24.062 1 98.75 276 PHE A C 1
ATOM 2139 O O . PHE A 1 276 ? 9.008 -23.906 -24.125 1 98.75 276 PHE A O 1
ATOM 2146 N N . ALA A 1 277 ? 8.875 -25.812 -22.906 1 98.81 277 ALA A N 1
ATOM 2147 C CA . ALA A 1 277 ? 8.547 -25.156 -21.656 1 98.81 277 ALA A CA 1
ATOM 2148 C C . ALA A 1 277 ? 9.609 -24.141 -21.266 1 98.81 277 ALA A C 1
ATOM 2150 O O . ALA A 1 277 ? 9.289 -23.047 -20.781 1 98.81 277 ALA A O 1
ATOM 2151 N N . THR A 1 278 ? 10.852 -24.484 -21.516 1 98.81 278 THR A N 1
ATOM 2152 C CA . THR A 1 278 ? 11.969 -23.609 -21.203 1 98.81 278 THR A CA 1
ATOM 2153 C C . THR A 1 278 ? 11.914 -22.328 -22.047 1 98.81 278 THR A C 1
ATOM 2155 O O . THR A 1 278 ? 12.094 -21.234 -21.531 1 98.81 278 THR A O 1
ATOM 2158 N N . ALA A 1 279 ? 11.633 -22.484 -23.281 1 98.75 279 ALA A N 1
ATOM 2159 C CA . ALA A 1 279 ? 11.531 -21.344 -24.188 1 98.75 279 ALA A CA 1
ATOM 2160 C C . ALA A 1 279 ? 10.352 -20.453 -23.797 1 98.75 279 ALA A C 1
ATOM 2162 O O . ALA A 1 279 ? 10.484 -19.219 -23.797 1 98.75 279 ALA A O 1
ATOM 2163 N N . VAL A 1 280 ? 9.227 -21.047 -23.516 1 98.69 280 VAL A N 1
ATOM 2164 C CA . VAL A 1 280 ? 8.047 -20.281 -23.125 1 98.69 280 VAL A CA 1
ATOM 2165 C C . VAL A 1 280 ? 8.312 -19.531 -21.828 1 98.69 280 VAL A C 1
ATOM 2167 O O . VAL A 1 280 ? 7.949 -18.359 -21.688 1 98.69 280 VAL A O 1
ATOM 2170 N N . SER A 1 281 ? 8.938 -20.188 -20.906 1 98.56 281 SER A N 1
ATOM 2171 C CA . SER A 1 281 ? 9.281 -19.562 -19.625 1 98.56 281 SER A CA 1
ATOM 2172 C C . SER A 1 281 ? 10.227 -18.375 -19.844 1 98.56 281 SER A C 1
ATOM 2174 O O . SER A 1 281 ? 10.102 -17.359 -19.156 1 98.56 281 SER A O 1
ATOM 2176 N N . ALA A 1 282 ? 11.18 -18.531 -20.734 1 98.31 282 ALA A N 1
ATOM 2177 C CA . ALA A 1 282 ? 12.086 -17.438 -21.047 1 98.31 282 ALA A CA 1
ATOM 2178 C C . ALA A 1 282 ? 11.32 -16.234 -21.594 1 98.31 282 ALA A C 1
ATOM 2180 O O . ALA A 1 282 ? 11.609 -15.094 -21.234 1 98.31 282 ALA A O 1
ATOM 2181 N N . SER A 1 283 ? 10.414 -16.516 -22.438 1 98.44 283 SER A N 1
ATOM 2182 C CA . SER A 1 283 ? 9.555 -15.445 -22.953 1 98.44 283 SER A CA 1
ATOM 2183 C C . SER A 1 283 ? 8.797 -14.766 -21.812 1 98.44 283 SER A C 1
ATOM 2185 O O . SER A 1 283 ? 8.711 -13.531 -21.766 1 98.44 283 SER A O 1
ATOM 2187 N N . LYS A 1 284 ? 8.25 -15.523 -20.906 1 98.31 284 LYS A N 1
ATOM 2188 C CA . LYS A 1 284 ? 7.535 -14.992 -19.75 1 98.31 284 LYS A CA 1
ATOM 2189 C C . LYS A 1 284 ? 8.422 -14.047 -18.938 1 98.31 284 LYS A C 1
ATOM 2191 O O . LYS A 1 284 ? 7.957 -13.016 -18.469 1 98.31 284 LYS A O 1
ATOM 2196 N N . ALA A 1 285 ? 9.656 -14.391 -18.766 1 97.12 285 ALA A N 1
ATOM 2197 C CA . ALA A 1 285 ? 10.578 -13.609 -17.953 1 97.12 285 ALA A CA 1
ATOM 2198 C C . ALA A 1 285 ? 10.734 -12.195 -18.516 1 97.12 285 ALA A C 1
ATOM 2200 O O . ALA A 1 285 ? 11.094 -11.266 -17.781 1 97.12 285 ALA A O 1
ATOM 2201 N N . MET A 1 286 ? 10.438 -12.047 -19.781 1 97.06 286 MET A N 1
ATOM 2202 C CA . MET A 1 286 ? 10.625 -10.773 -20.469 1 97.06 286 MET A CA 1
ATOM 2203 C C . MET A 1 286 ? 9.344 -9.938 -20.406 1 97.06 286 MET A C 1
ATOM 2205 O O . MET A 1 286 ? 9.289 -8.844 -20.984 1 97.06 286 MET A O 1
ATOM 2209 N N . LYS A 1 287 ? 8.352 -10.461 -19.812 1 97.62 287 LYS A N 1
ATOM 2210 C CA . LYS A 1 287 ? 7.062 -9.781 -19.734 1 97.62 287 LYS A CA 1
ATOM 2211 C C . LYS A 1 287 ? 6.824 -9.195 -18.344 1 97.62 287 LYS A C 1
ATOM 2213 O O . LYS A 1 287 ? 7.34 -9.711 -17.344 1 97.62 287 LYS A O 1
ATOM 2218 N N . LEU A 1 288 ? 5.98 -8.195 -18.297 1 97.12 288 LEU A N 1
ATOM 2219 C CA . LEU A 1 288 ? 5.633 -7.535 -17.031 1 97.12 288 LEU A CA 1
ATOM 2220 C C . LEU A 1 288 ? 4.656 -8.383 -16.234 1 97.12 288 LEU A C 1
ATOM 2222 O O . LEU A 1 288 ? 4.824 -8.547 -15.016 1 97.12 288 LEU A O 1
ATOM 2226 N N . MET A 1 289 ? 3.658 -8.969 -16.922 1 97.5 289 MET A N 1
ATOM 2227 C CA . MET A 1 289 ? 2.582 -9.711 -16.266 1 97.5 289 MET A CA 1
ATOM 2228 C C . MET A 1 289 ? 3.074 -11.078 -15.781 1 97.5 289 MET A C 1
ATOM 2230 O O . MET A 1 289 ? 4.039 -11.617 -16.328 1 97.5 289 MET A O 1
ATOM 2234 N N . THR A 1 290 ? 2.461 -11.688 -14.836 1 96.44 290 THR A N 1
ATOM 2235 C CA . THR A 1 290 ? 2.996 -12.844 -14.117 1 96.44 290 THR A CA 1
ATOM 2236 C C . THR A 1 290 ? 2.738 -14.125 -14.891 1 96.44 290 THR A C 1
ATOM 2238 O O . THR A 1 290 ? 3.395 -15.141 -14.648 1 96.44 290 THR A O 1
ATOM 2241 N N . SER A 1 291 ? 1.782 -14.195 -15.766 1 94.25 291 SER A N 1
ATOM 2242 C CA . SER A 1 291 ? 1.536 -15.43 -16.5 1 94.25 291 SER A CA 1
ATOM 2243 C C . SER A 1 291 ? 1.499 -15.18 -18 1 94.25 291 SER A C 1
ATOM 2245 O O . SER A 1 291 ? 0.966 -15.992 -18.766 1 94.25 291 SER A O 1
ATOM 2247 N N . GLU A 1 292 ? 2.006 -14.016 -18.391 1 96.69 292 GLU A N 1
ATOM 2248 C CA . GLU A 1 292 ? 1.999 -13.641 -19.797 1 96.69 292 GLU A CA 1
ATOM 2249 C C . GLU A 1 292 ? 3.264 -14.117 -20.5 1 96.69 292 GLU A C 1
ATOM 2251 O O . GLU A 1 292 ? 4.352 -14.086 -19.938 1 96.69 292 GLU A O 1
ATOM 2256 N N . PHE A 1 293 ? 3.127 -14.562 -21.734 1 98.31 293 PHE A N 1
ATOM 2257 C CA . PHE A 1 293 ? 4.227 -14.883 -22.625 1 98.31 293 PHE A CA 1
ATOM 2258 C C . PHE A 1 293 ? 3.816 -14.672 -24.078 1 98.31 293 PHE A C 1
ATOM 2260 O O . PHE A 1 293 ? 2.633 -14.484 -24.375 1 98.31 293 PHE A O 1
ATOM 2267 N N . ASP A 1 294 ? 4.801 -14.578 -24.922 1 98.44 294 ASP A N 1
ATOM 2268 C CA . ASP A 1 294 ? 4.602 -14.508 -26.359 1 98.44 294 ASP A CA 1
ATOM 2269 C C . ASP A 1 294 ? 5.074 -15.789 -27.047 1 98.44 294 ASP A C 1
ATOM 2271 O O . ASP A 1 294 ? 6.273 -16.062 -27.109 1 98.44 294 ASP A O 1
ATOM 2275 N N . ILE A 1 295 ? 4.121 -16.453 -27.641 1 98.19 295 ILE A N 1
ATOM 2276 C CA . ILE A 1 295 ? 4.418 -17.766 -28.203 1 98.19 295 ILE A CA 1
ATOM 2277 C C . ILE A 1 295 ? 5.383 -17.625 -29.375 1 98.19 295 ILE A C 1
ATOM 2279 O O . ILE A 1 295 ? 6.262 -18.469 -29.578 1 98.19 295 ILE A O 1
ATOM 2283 N N . ASN A 1 296 ? 5.258 -16.594 -30.156 1 98.25 296 ASN A N 1
ATOM 2284 C CA . ASN A 1 296 ? 6.176 -16.391 -31.266 1 98.25 296 ASN A CA 1
ATOM 2285 C C . ASN A 1 296 ? 7.59 -16.094 -30.781 1 98.25 296 ASN A C 1
ATOM 2287 O O . ASN A 1 296 ? 8.562 -16.578 -31.344 1 98.25 296 ASN A O 1
ATOM 2291 N N . GLU A 1 297 ? 7.625 -15.297 -29.766 1 98.19 297 GLU A N 1
ATOM 2292 C CA . GLU A 1 297 ? 8.914 -15.031 -29.141 1 98.19 297 GLU A CA 1
ATOM 2293 C C . GLU A 1 297 ? 9.531 -16.312 -28.594 1 98.19 297 GLU A C 1
ATOM 2295 O O . GLU A 1 297 ? 10.719 -16.578 -28.781 1 98.19 297 GLU A O 1
ATOM 2300 N N . ALA A 1 298 ? 8.742 -17.125 -27.969 1 98.38 298 ALA A N 1
ATOM 2301 C CA . ALA A 1 298 ? 9.195 -18.391 -27.422 1 98.38 298 ALA A CA 1
ATOM 2302 C C . ALA A 1 298 ? 9.734 -19.312 -28.516 1 98.38 298 ALA A C 1
ATOM 2304 O O . ALA A 1 298 ? 10.773 -19.938 -28.359 1 98.38 298 ALA A O 1
ATOM 2305 N N . LEU A 1 299 ? 9.031 -19.359 -29.609 1 98.12 299 LEU A N 1
ATOM 2306 C CA . LEU A 1 299 ? 9.422 -20.219 -30.719 1 98.12 299 LEU A CA 1
ATOM 2307 C C . LEU A 1 299 ? 10.766 -19.781 -31.297 1 98.12 299 LEU A C 1
ATOM 2309 O O . LEU A 1 299 ? 11.57 -20.609 -31.719 1 98.12 299 LEU A O 1
ATOM 2313 N N . ARG A 1 300 ? 11.023 -18.484 -31.234 1 97.88 300 ARG A N 1
ATOM 2314 C CA . ARG A 1 300 ? 12.312 -17.969 -31.703 1 97.88 300 ARG A CA 1
ATOM 2315 C C . ARG A 1 300 ? 13.43 -18.344 -30.734 1 97.88 300 ARG A C 1
ATOM 2317 O O . ARG A 1 300 ? 14.578 -18.5 -31.125 1 97.88 300 ARG A O 1
ATOM 2324 N N . LEU A 1 301 ? 13.086 -18.5 -29.547 1 98.12 301 LEU A N 1
ATOM 2325 C CA . LEU A 1 301 ? 14.062 -18.766 -28.5 1 98.12 301 LEU A CA 1
ATOM 2326 C C . LEU A 1 301 ? 14.391 -20.266 -28.422 1 98.12 301 LEU A C 1
ATOM 2328 O O . LEU A 1 301 ? 15.367 -20.656 -27.797 1 98.12 301 LEU A O 1
ATOM 2332 N N . LEU A 1 302 ? 13.648 -21.094 -29.125 1 97.69 302 LEU A N 1
ATOM 2333 C CA . LEU A 1 302 ? 13.766 -22.547 -29.047 1 97.69 302 LEU A CA 1
ATOM 2334 C C . LEU A 1 302 ? 15.156 -23 -29.453 1 97.69 302 LEU A C 1
ATOM 2336 O O . LEU A 1 302 ? 15.734 -23.906 -28.828 1 97.69 302 LEU A O 1
ATOM 2340 N N . ASP A 1 303 ? 15.688 -22.344 -30.469 1 96 303 ASP A N 1
ATOM 2341 C CA . ASP A 1 303 ? 16.969 -22.75 -31.016 1 96 303 ASP A CA 1
ATOM 2342 C C . ASP A 1 303 ? 18.109 -22.484 -30.016 1 96 303 ASP A C 1
ATOM 2344 O O . ASP A 1 303 ? 19.188 -23.078 -30.125 1 96 303 ASP A O 1
ATOM 2348 N N . ASP A 1 304 ? 17.859 -21.656 -29.109 1 97.81 304 ASP A N 1
ATOM 2349 C CA . ASP A 1 304 ? 18.875 -21.266 -28.156 1 97.81 304 ASP A CA 1
ATOM 2350 C C . ASP A 1 304 ? 18.781 -22.078 -26.859 1 97.81 304 ASP A C 1
ATOM 2352 O O . ASP A 1 304 ? 19.578 -21.891 -25.938 1 97.81 304 ASP A O 1
ATOM 2356 N N . VAL A 1 305 ? 17.766 -22.938 -26.781 1 98.5 305 VAL A N 1
ATOM 2357 C CA . VAL A 1 305 ? 17.656 -23.844 -25.656 1 98.5 305 VAL A CA 1
ATOM 2358 C C . VAL A 1 305 ? 18.562 -25.062 -25.875 1 98.5 305 VAL A C 1
ATOM 2360 O O . VAL A 1 305 ? 18.453 -25.734 -26.906 1 98.5 305 VAL A O 1
ATOM 2363 N N . LEU A 1 306 ? 19.422 -25.297 -24.922 1 98.25 306 LEU A N 1
ATOM 2364 C CA . LEU A 1 306 ? 20.359 -26.406 -25.031 1 98.25 306 LEU A CA 1
ATOM 2365 C C . LEU A 1 306 ? 19.984 -27.547 -24.109 1 98.25 306 LEU A C 1
ATOM 2367 O O . LEU A 1 306 ? 19.578 -27.312 -22.969 1 98.25 306 LEU A O 1
ATOM 2371 N N . ILE A 1 307 ? 20.109 -28.781 -24.578 1 98.12 307 ILE A N 1
ATOM 2372 C CA . ILE A 1 307 ? 19.859 -29.984 -23.781 1 98.12 307 ILE A CA 1
ATOM 2373 C C . ILE A 1 307 ? 21.125 -30.828 -23.719 1 98.12 307 ILE A C 1
ATOM 2375 O O . ILE A 1 307 ? 21.781 -31.047 -24.734 1 98.12 307 ILE A O 1
ATOM 2379 N N . LYS A 1 308 ? 21.484 -31.234 -22.562 1 97.69 308 LYS A N 1
ATOM 2380 C CA . LYS A 1 308 ? 22.625 -32.125 -22.344 1 97.69 308 LYS A CA 1
ATOM 2381 C C . LYS A 1 308 ? 22.25 -33.312 -21.484 1 97.69 308 LYS A C 1
ATOM 2383 O O . LYS A 1 308 ? 21.625 -33.156 -20.438 1 97.69 308 LYS A O 1
ATOM 2388 N N . ASP A 1 309 ? 22.672 -34.469 -21.875 1 96.81 309 ASP A N 1
ATOM 2389 C CA . ASP A 1 309 ? 22.469 -35.656 -21.078 1 96.81 309 ASP A CA 1
ATOM 2390 C C . ASP A 1 309 ? 23.312 -35.625 -19.797 1 96.81 309 ASP A C 1
ATOM 2392 O O . ASP A 1 309 ? 24.406 -35.062 -19.797 1 96.81 309 ASP A O 1
ATOM 2396 N N . VAL A 1 310 ? 22.672 -36.25 -18.781 1 93.19 310 VAL A N 1
ATOM 2397 C CA . VAL A 1 310 ? 23.406 -36.344 -17.516 1 93.19 310 VAL A CA 1
ATOM 2398 C C . VAL A 1 310 ? 23.547 -37.781 -17.094 1 93.19 310 VAL A C 1
ATOM 2400 O O . VAL A 1 310 ? 22.641 -38.594 -17.281 1 93.19 310 VAL A O 1
ATOM 2403 N N . MET B 1 1 ? -16.312 25.297 14.656 1 93.38 1 MET B N 1
ATOM 2404 C CA . MET B 1 1 ? -16.219 24.016 13.961 1 93.38 1 MET B CA 1
ATOM 2405 C C . MET B 1 1 ? -14.961 23.953 13.117 1 93.38 1 MET B C 1
ATOM 2407 O O . MET B 1 1 ? -14.477 24.969 12.617 1 93.38 1 MET B O 1
ATOM 2411 N N . ILE B 1 2 ? -14.297 22.797 13.07 1 98.12 2 ILE B N 1
ATOM 2412 C CA . ILE B 1 2 ? -13.125 22.578 12.227 1 98.12 2 ILE B CA 1
ATOM 2413 C C . ILE B 1 2 ? -13.469 21.594 11.109 1 98.12 2 ILE B C 1
ATOM 2415 O O . ILE B 1 2 ? -14.141 20.578 11.344 1 98.12 2 ILE B O 1
ATOM 2419 N N . ALA B 1 3 ? -13.055 21.891 9.844 1 98.69 3 ALA B N 1
ATOM 2420 C CA . ALA B 1 3 ? -13.203 20.969 8.719 1 98.69 3 ALA B CA 1
ATOM 2421 C C . ALA B 1 3 ? -11.852 20.719 8.047 1 98.69 3 ALA B C 1
ATOM 2423 O O . ALA B 1 3 ? -11.008 21.609 7.969 1 98.69 3 ALA B O 1
ATOM 2424 N N . THR B 1 4 ? -11.641 19.547 7.695 1 98.81 4 THR B N 1
ATOM 2425 C CA . THR B 1 4 ? -10.461 19.172 6.926 1 98.81 4 THR B CA 1
ATOM 2426 C C . THR B 1 4 ? -10.836 18.797 5.492 1 98.81 4 THR B C 1
ATOM 2428 O O . THR B 1 4 ? -11.875 18.172 5.262 1 98.81 4 THR B O 1
ATOM 2431 N N . VAL B 1 5 ? -10.062 19.219 4.551 1 98.88 5 VAL B N 1
ATOM 2432 C CA . VAL B 1 5 ? -10.312 18.984 3.135 1 98.88 5 VAL B CA 1
ATOM 2433 C C . VAL B 1 5 ? -9.188 18.141 2.543 1 98.88 5 VAL B C 1
ATOM 2435 O O . VAL B 1 5 ? -8.031 18.547 2.529 1 98.88 5 VAL B O 1
ATOM 2438 N N . THR B 1 6 ? -9.461 17.031 2.117 1 98.81 6 THR B N 1
ATOM 2439 C CA . THR B 1 6 ? -8.523 16.125 1.463 1 98.81 6 THR B CA 1
ATOM 2440 C C . THR B 1 6 ? -8.984 15.812 0.041 1 98.81 6 THR B C 1
ATOM 2442 O O . THR B 1 6 ? -9.984 15.125 -0.159 1 98.81 6 THR B O 1
ATOM 2445 N N . LEU B 1 7 ? -8.211 16.156 -0.922 1 98.81 7 LEU B N 1
ATOM 2446 C CA . LEU B 1 7 ? -8.664 16.094 -2.307 1 98.81 7 LEU B CA 1
ATOM 2447 C C . LEU B 1 7 ? -8.211 14.789 -2.969 1 98.81 7 LEU B C 1
ATOM 2449 O O . LEU B 1 7 ? -8.656 14.461 -4.07 1 98.81 7 LEU B O 1
ATOM 2453 N N . ASN B 1 8 ? -7.309 14.125 -2.312 1 98.38 8 ASN B N 1
ATOM 2454 C CA . ASN B 1 8 ? -6.824 12.828 -2.791 1 98.38 8 ASN B CA 1
ATOM 2455 C C . ASN B 1 8 ? -6.543 11.875 -1.636 1 98.38 8 ASN B C 1
ATOM 2457 O O . ASN B 1 8 ? -5.414 11.422 -1.464 1 98.38 8 ASN B O 1
ATOM 2461 N N . PRO B 1 9 ? -7.586 11.562 -0.83 1 98.5 9 PRO B N 1
ATOM 2462 C CA . PRO B 1 9 ? -7.379 10.641 0.294 1 98.5 9 PRO B CA 1
ATOM 2463 C C . PRO B 1 9 ? -6.992 9.234 -0.156 1 98.5 9 PRO B C 1
ATOM 2465 O O . PRO B 1 9 ? -6.996 8.945 -1.355 1 98.5 9 PRO B O 1
ATOM 2468 N N . ALA B 1 10 ? -6.613 8.453 0.797 1 98.38 10 ALA B N 1
ATOM 2469 C CA . ALA B 1 10 ? -6.152 7.094 0.509 1 98.38 10 ALA B CA 1
ATOM 2470 C C . ALA B 1 10 ? -6.512 6.141 1.644 1 98.38 10 ALA B C 1
ATOM 2472 O O . ALA B 1 10 ? -6.934 6.574 2.717 1 98.38 10 ALA B O 1
ATOM 2473 N N . ILE B 1 11 ? -6.484 4.91 1.335 1 98 11 ILE B N 1
ATOM 2474 C CA . ILE B 1 11 ? -6.32 3.908 2.383 1 98 11 ILE B CA 1
ATOM 2475 C C . ILE B 1 11 ? -4.84 3.559 2.535 1 98 11 ILE B C 1
ATOM 2477 O O . ILE B 1 11 ? -4.141 3.352 1.543 1 98 11 ILE B O 1
ATOM 2481 N N . ASP B 1 12 ? -4.418 3.641 3.777 1 98.44 12 ASP B N 1
ATOM 2482 C CA . ASP B 1 12 ? -3.07 3.164 4.066 1 98.44 12 ASP B CA 1
ATOM 2483 C C . ASP B 1 12 ? -3.07 1.668 4.375 1 98.44 12 ASP B C 1
ATOM 2485 O O . ASP B 1 12 ? -3.676 1.229 5.352 1 98.44 12 ASP B O 1
ATOM 2489 N N . LYS B 1 13 ? -2.508 0.934 3.465 1 98.38 13 LYS B N 1
ATOM 2490 C CA . LYS B 1 13 ? -2.291 -0.49 3.705 1 98.38 13 LYS B CA 1
ATOM 2491 C C . LYS B 1 13 ? -0.905 -0.745 4.289 1 98.38 13 LYS B C 1
ATOM 2493 O O . LYS B 1 13 ? 0.102 -0.632 3.586 1 98.38 13 LYS B O 1
ATOM 2498 N N . ILE B 1 14 ? -0.798 -1.134 5.574 1 98.56 14 ILE B N 1
ATOM 2499 C CA . ILE B 1 14 ? 0.46 -1.369 6.273 1 98.56 14 ILE B CA 1
ATOM 2500 C C . ILE B 1 14 ? 0.846 -2.842 6.16 1 98.56 14 ILE B C 1
ATOM 2502 O O . ILE B 1 14 ? 0.101 -3.721 6.605 1 98.56 14 ILE B O 1
ATOM 2506 N N . ILE B 1 15 ? 1.937 -3.064 5.574 1 98.5 15 ILE B N 1
ATOM 2507 C CA . ILE B 1 15 ? 2.426 -4.414 5.316 1 98.5 15 ILE B CA 1
ATOM 2508 C C . ILE B 1 15 ? 3.723 -4.648 6.09 1 98.5 15 ILE B C 1
ATOM 2510 O O . ILE B 1 15 ? 4.727 -3.971 5.852 1 98.5 15 ILE B O 1
ATOM 2514 N N . VAL B 1 16 ? 3.727 -5.582 7.016 1 98.31 16 VAL B N 1
ATOM 2515 C CA . VAL B 1 16 ? 4.891 -5.875 7.848 1 98.31 16 VAL B CA 1
ATOM 2516 C C . VAL B 1 16 ? 5.539 -7.18 7.391 1 98.31 16 VAL B C 1
ATOM 2518 O O . VAL B 1 16 ? 4.863 -8.203 7.25 1 98.31 16 VAL B O 1
ATOM 2521 N N . VAL B 1 17 ? 6.797 -7.133 7.074 1 97.94 17 VAL B N 1
ATOM 2522 C CA . VAL B 1 17 ? 7.598 -8.305 6.73 1 97.94 17 VAL B CA 1
ATOM 2523 C C . VAL B 1 17 ? 8.82 -8.375 7.645 1 97.94 17 VAL B C 1
ATOM 2525 O O . VAL B 1 17 ? 9.148 -7.41 8.328 1 97.94 17 VAL B O 1
ATOM 2528 N N . ASP B 1 18 ? 9.484 -9.562 7.73 1 96.81 18 ASP B N 1
ATOM 2529 C CA . ASP B 1 18 ? 10.734 -9.664 8.484 1 96.81 18 ASP B CA 1
ATOM 2530 C C . ASP B 1 18 ? 11.844 -8.844 7.824 1 96.81 18 ASP B C 1
ATOM 2532 O O . ASP B 1 18 ? 12.422 -7.961 8.453 1 96.81 18 ASP B O 1
ATOM 2536 N N . GLU B 1 19 ? 12.078 -9.188 6.621 1 96 19 GLU B N 1
ATOM 2537 C CA . GLU B 1 19 ? 13.039 -8.523 5.742 1 96 19 GLU B CA 1
ATOM 2538 C C . GLU B 1 19 ? 12.695 -8.758 4.273 1 96 19 GLU B C 1
ATOM 2540 O O . GLU B 1 19 ? 12.125 -9.789 3.922 1 96 19 GLU B O 1
ATOM 2545 N N . ILE B 1 20 ? 13.039 -7.793 3.471 1 96.62 20 ILE B N 1
ATOM 2546 C CA . ILE B 1 20 ? 12.781 -7.934 2.043 1 96.62 20 ILE B CA 1
ATOM 2547 C C . ILE B 1 20 ? 14 -8.547 1.353 1 96.62 20 ILE B C 1
ATOM 2549 O O . ILE B 1 20 ? 15.117 -8.031 1.483 1 96.62 20 ILE B O 1
ATOM 2553 N N . LYS B 1 21 ? 13.805 -9.648 0.751 1 95.62 21 LYS B N 1
ATOM 2554 C CA . LYS B 1 21 ? 14.797 -10.273 -0.118 1 95.62 21 LYS B CA 1
ATOM 2555 C C . LYS B 1 21 ? 14.438 -10.078 -1.589 1 95.62 21 LYS B C 1
ATOM 2557 O O . LYS B 1 21 ? 13.336 -10.414 -2.016 1 95.62 21 LYS B O 1
ATOM 2562 N N . ASN B 1 22 ? 15.438 -9.562 -2.338 1 94.62 22 ASN B N 1
ATOM 2563 C CA . ASN B 1 22 ? 15.219 -9.328 -3.764 1 94.62 22 ASN B CA 1
ATOM 2564 C C . ASN B 1 22 ? 15.062 -10.648 -4.523 1 94.62 22 ASN B C 1
ATOM 2566 O O . ASN B 1 22 ? 15.602 -11.672 -4.113 1 94.62 22 ASN B O 1
ATOM 2570 N N . PHE B 1 23 ? 14.289 -10.633 -5.621 1 93.31 23 PHE B N 1
ATOM 2571 C CA . PHE B 1 23 ? 14.047 -11.758 -6.52 1 93.31 23 PHE B CA 1
ATOM 2572 C C . PHE B 1 23 ? 13.516 -12.961 -5.754 1 93.31 23 PHE B C 1
ATOM 2574 O O . PHE B 1 23 ? 13.875 -14.102 -6.051 1 93.31 23 PHE B O 1
ATOM 2581 N N . SER B 1 24 ? 12.789 -12.633 -4.699 1 93 24 SER B N 1
ATOM 2582 C CA . SER B 1 24 ? 12.273 -13.695 -3.836 1 93 24 SER B CA 1
ATOM 2583 C C . SER B 1 24 ? 10.836 -13.414 -3.418 1 93 24 SER B C 1
ATOM 2585 O O . SER B 1 24 ? 10.336 -12.305 -3.594 1 93 24 SER B O 1
ATOM 2587 N N . ASN B 1 25 ? 10.227 -14.438 -3 1 93.69 25 ASN B N 1
ATOM 2588 C CA . ASN B 1 25 ? 8.93 -14.328 -2.346 1 93.69 25 ASN B CA 1
ATOM 2589 C C . ASN B 1 25 ? 9.078 -14.055 -0.851 1 93.69 25 ASN B C 1
ATOM 2591 O O . ASN B 1 25 ? 9.648 -14.867 -0.121 1 93.69 25 ASN B O 1
ATOM 2595 N N . ASN B 1 26 ? 8.609 -12.922 -0.433 1 96.94 26 ASN B N 1
ATOM 2596 C CA . ASN B 1 26 ? 8.648 -12.531 0.973 1 96.94 26 ASN B CA 1
ATOM 2597 C C . ASN B 1 26 ? 7.273 -12.648 1.626 1 96.94 26 ASN B C 1
ATOM 2599 O O . ASN B 1 26 ? 6.332 -11.961 1.234 1 96.94 26 ASN B O 1
ATOM 2603 N N . LYS B 1 27 ? 7.219 -13.445 2.627 1 96.06 27 LYS B N 1
ATOM 2604 C CA . LYS B 1 27 ? 5.934 -13.672 3.285 1 96.06 27 LYS B CA 1
ATOM 2605 C C . LYS B 1 27 ? 5.562 -12.492 4.184 1 96.06 27 LYS B C 1
ATOM 2607 O O . LYS B 1 27 ? 6.387 -12.023 4.965 1 96.06 27 LYS B O 1
ATOM 2612 N N . ILE B 1 28 ? 4.359 -12.055 4.043 1 98.19 28 ILE B N 1
ATOM 2613 C CA . ILE B 1 28 ? 3.846 -10.961 4.863 1 98.19 28 ILE B CA 1
ATOM 2614 C C . ILE B 1 28 ? 3.475 -11.492 6.246 1 98.19 28 ILE B C 1
ATOM 2616 O O . ILE B 1 28 ? 2.789 -12.508 6.367 1 98.19 28 ILE B O 1
ATOM 2620 N N . LYS B 1 29 ? 3.871 -10.812 7.266 1 96.75 29 LYS B N 1
ATOM 2621 C CA . LYS B 1 29 ? 3.586 -11.188 8.648 1 96.75 29 LYS B CA 1
ATOM 2622 C C . LYS B 1 29 ? 2.246 -10.617 9.109 1 96.75 29 LYS B C 1
ATOM 2624 O O . LYS B 1 29 ? 1.5 -11.273 9.836 1 96.75 29 LYS B O 1
ATOM 2629 N N . GLN B 1 30 ? 2.084 -9.414 8.641 1 96.44 30 GLN B N 1
ATOM 2630 C CA . GLN B 1 30 ? 0.894 -8.703 9.102 1 96.44 30 GLN B CA 1
ATOM 2631 C C . GLN B 1 30 ? 0.45 -7.652 8.094 1 96.44 30 GLN B C 1
ATOM 2633 O O . GLN B 1 30 ? 1.284 -7.016 7.445 1 96.44 30 GLN B O 1
ATOM 2638 N N . ILE B 1 31 ? -0.896 -7.516 8.031 1 97.12 31 ILE B N 1
ATOM 2639 C CA . ILE B 1 31 ? -1.48 -6.449 7.227 1 97.12 31 ILE B CA 1
ATOM 2640 C C . ILE B 1 31 ? -2.514 -5.688 8.047 1 97.12 31 ILE B C 1
ATOM 2642 O O . ILE B 1 31 ? -3.342 -6.293 8.734 1 97.12 31 ILE B O 1
ATOM 2646 N N . LYS B 1 32 ? -2.426 -4.402 7.988 1 97.12 32 LYS B N 1
ATOM 2647 C CA . LYS B 1 32 ? -3.408 -3.533 8.625 1 97.12 32 LYS B CA 1
ATOM 2648 C C . LYS B 1 32 ? -3.865 -2.43 7.676 1 97.12 32 LYS B C 1
ATOM 2650 O O . LYS B 1 32 ? -3.092 -1.97 6.836 1 97.12 32 LYS B O 1
ATOM 2655 N N . LEU B 1 33 ? -5.09 -2.096 7.824 1 96.88 33 LEU B N 1
ATOM 2656 C CA . LEU B 1 33 ? -5.633 -0.956 7.094 1 96.88 33 LEU B CA 1
ATOM 2657 C C . LEU B 1 33 ? -5.848 0.234 8.023 1 96.88 33 LEU B C 1
ATOM 2659 O O . LEU B 1 33 ? -6.305 0.068 9.156 1 96.88 33 LEU B O 1
ATOM 2663 N N . ASP B 1 34 ? -5.488 1.358 7.562 1 97.81 34 ASP B N 1
ATOM 2664 C CA . ASP B 1 34 ? -5.664 2.592 8.32 1 97.81 34 ASP B CA 1
ATOM 2665 C C . ASP B 1 34 ? -6.121 3.734 7.418 1 97.81 34 ASP B C 1
ATOM 2667 O O . ASP B 1 34 ? -6.195 3.574 6.199 1 97.81 34 ASP B O 1
ATOM 2671 N N . ILE B 1 35 ? -6.504 4.812 8.062 1 98.25 35 ILE B N 1
ATOM 2672 C CA . ILE B 1 35 ? -6.816 6.059 7.371 1 98.25 35 ILE B CA 1
ATOM 2673 C C . ILE B 1 35 ? -5.566 6.586 6.672 1 98.25 35 ILE B C 1
ATOM 2675 O O . ILE B 1 35 ? -4.473 6.566 7.242 1 98.25 35 ILE B O 1
ATOM 2679 N N . GLY B 1 36 ? -5.754 6.957 5.414 1 97.94 36 GLY B N 1
ATOM 2680 C CA . GLY B 1 36 ? -4.691 7.613 4.672 1 97.94 36 GLY B CA 1
ATOM 2681 C C . GLY B 1 36 ? -5.105 8.953 4.094 1 97.94 36 GLY B C 1
ATOM 2682 O O . GLY B 1 36 ? -6.289 9.188 3.838 1 97.94 36 GLY B O 1
ATOM 2683 N N . GLY B 1 37 ? -4.055 9.758 3.805 1 97.56 37 GLY B N 1
ATOM 2684 C CA . GLY B 1 37 ? -4.27 11.133 3.389 1 97.56 37 GLY B CA 1
ATOM 2685 C C . GLY B 1 37 ? -3.971 12.141 4.48 1 97.56 37 GLY B C 1
ATOM 2686 O O . GLY B 1 37 ? -4.379 11.961 5.629 1 97.56 37 GLY B O 1
ATOM 2687 N N . LYS B 1 38 ? -3.398 13.234 4.035 1 98.19 38 LYS B N 1
ATOM 2688 C CA . LYS B 1 38 ? -2.943 14.211 5.023 1 98.19 38 LYS B CA 1
ATOM 2689 C C . LYS B 1 38 ? -4.121 14.844 5.75 1 98.19 38 LYS B C 1
ATOM 2691 O O . LYS B 1 38 ? -4.105 14.977 6.977 1 98.19 38 LYS B O 1
ATOM 2696 N N . GLY B 1 39 ? -5.109 15.234 5.031 1 98.62 39 GLY B N 1
ATOM 2697 C CA . GLY B 1 39 ? -6.258 15.867 5.656 1 98.62 39 GLY B CA 1
ATOM 2698 C C . GLY B 1 39 ? -7.031 14.93 6.566 1 98.62 39 GLY B C 1
ATOM 2699 O O . GLY B 1 39 ? -7.426 15.312 7.668 1 98.62 39 GLY B O 1
ATOM 2700 N N . THR B 1 40 ? -7.305 13.773 6.102 1 98.75 40 THR B N 1
ATOM 2701 C CA . THR B 1 40 ? -8.008 12.781 6.918 1 98.75 40 THR B CA 1
ATOM 2702 C C . THR B 1 40 ? -7.168 12.391 8.125 1 98.75 40 THR B C 1
ATOM 2704 O O . THR B 1 40 ? -7.707 12.094 9.195 1 98.75 40 THR B O 1
ATOM 2707 N N . HIS B 1 41 ? -5.887 12.422 8.008 1 98.62 41 HIS B N 1
ATOM 2708 C CA . HIS B 1 41 ? -5.035 12.227 9.18 1 98.62 41 HIS B CA 1
ATOM 2709 C C . HIS B 1 41 ? -5.262 13.32 10.219 1 98.62 41 HIS B C 1
ATOM 2711 O O . HIS B 1 41 ? -5.379 13.031 11.414 1 98.62 41 HIS B O 1
ATOM 2717 N N . VAL B 1 42 ? -5.324 14.523 9.742 1 98.81 42 VAL B N 1
ATOM 2718 C CA . VAL B 1 42 ? -5.578 15.633 10.656 1 98.81 42 VAL B CA 1
ATOM 2719 C C . VAL B 1 42 ? -6.922 15.438 11.352 1 98.81 42 VAL B C 1
ATOM 2721 O O . VAL B 1 42 ? -7.023 15.609 12.57 1 98.81 42 VAL B O 1
ATOM 2724 N N . SER B 1 43 ? -7.93 15.078 10.586 1 98.81 43 SER B N 1
ATOM 2725 C CA . SER B 1 43 ? -9.234 14.789 11.172 1 98.81 43 SER B CA 1
ATOM 2726 C C . SER B 1 43 ? -9.133 13.719 12.25 1 98.81 43 SER B C 1
ATOM 2728 O O . SER B 1 43 ? -9.734 13.844 13.32 1 98.81 43 SER B O 1
ATOM 2730 N N . SER B 1 44 ? -8.398 12.68 11.938 1 98.62 44 SER B N 1
ATOM 2731 C CA . SER B 1 44 ? -8.211 11.578 12.883 1 98.62 44 SER B CA 1
ATOM 2732 C C . SER B 1 44 ? -7.562 12.07 14.172 1 98.62 44 SER B C 1
ATOM 2734 O O . SER B 1 44 ? -8 11.719 15.266 1 98.62 44 SER B O 1
ATOM 2736 N N . VAL B 1 45 ? -6.559 12.875 14.055 1 98.5 45 VAL B N 1
ATOM 2737 C CA . VAL B 1 45 ? -5.832 13.414 15.203 1 98.5 45 VAL B CA 1
ATOM 2738 C C . VAL B 1 45 ? -6.77 14.258 16.062 1 98.5 45 VAL B C 1
ATOM 2740 O O . VAL B 1 45 ? -6.816 14.094 17.281 1 98.5 45 VAL B O 1
ATOM 2743 N N . LEU B 1 46 ? -7.535 15.141 15.43 1 98.69 46 LEU B N 1
ATOM 2744 C CA . LEU B 1 46 ? -8.477 16 16.141 1 98.69 46 LEU B CA 1
ATOM 2745 C C . LEU B 1 46 ? -9.492 15.172 16.922 1 98.69 46 LEU B C 1
ATOM 2747 O O . LEU B 1 46 ? -9.773 15.461 18.078 1 98.69 46 LEU B O 1
ATOM 2751 N N . SER B 1 47 ? -9.961 14.156 16.25 1 98.62 47 SER B N 1
ATOM 2752 C CA . SER B 1 47 ? -10.93 13.281 16.906 1 98.62 47 SER B CA 1
ATOM 2753 C C . SER B 1 47 ? -10.312 12.555 18.094 1 98.62 47 SER B C 1
ATOM 2755 O O . SER B 1 47 ? -10.906 12.5 19.172 1 98.62 47 SER B O 1
ATOM 2757 N N . ASP B 1 48 ? -9.133 11.992 17.938 1 98.12 48 ASP B N 1
ATOM 2758 C CA . ASP B 1 48 ? -8.453 11.258 19 1 98.12 48 ASP B CA 1
ATOM 2759 C C . ASP B 1 48 ? -8.156 12.164 20.203 1 98.12 48 ASP B C 1
ATOM 2761 O O . ASP B 1 48 ? -8.086 11.703 21.344 1 98.12 48 ASP B O 1
ATOM 2765 N N . LEU B 1 49 ? -8.062 13.414 19.938 1 98.25 49 LEU B N 1
ATOM 2766 C CA . LEU B 1 49 ? -7.801 14.391 21 1 98.25 49 LEU B CA 1
ATOM 2767 C C . LEU B 1 49 ? -9.102 14.938 21.562 1 98.25 49 LEU B C 1
ATOM 2769 O O . LEU B 1 49 ? -9.086 15.82 22.422 1 98.25 49 LEU B O 1
ATOM 2773 N N . GLY B 1 50 ? -10.25 14.539 21.016 1 97.81 50 GLY B N 1
ATOM 2774 C CA . GLY B 1 50 ? -11.539 14.844 21.609 1 97.81 50 GLY B CA 1
ATOM 2775 C C . GLY B 1 50 ? -12.227 16.016 20.953 1 97.81 50 GLY B C 1
ATOM 2776 O O . GLY B 1 50 ? -13.156 16.609 21.531 1 97.81 50 GLY B O 1
ATOM 2777 N N . LEU B 1 51 ? -11.805 16.422 19.828 1 98 51 LEU B N 1
ATOM 2778 C CA . LEU B 1 51 ? -12.406 17.578 19.156 1 98 51 LEU B CA 1
ATOM 2779 C C . LEU B 1 51 ? -13.25 17.109 17.969 1 98 51 LEU B C 1
ATOM 2781 O O . LEU B 1 51 ? -12.758 16.438 17.062 1 98 51 LEU B O 1
ATOM 2785 N N . LYS B 1 52 ? -14.492 17.453 17.969 1 97.38 52 LYS B N 1
ATOM 2786 C CA . LYS B 1 52 ? -15.375 17.141 16.844 1 97.38 52 LYS B CA 1
ATOM 2787 C C . LYS B 1 52 ? -14.953 17.906 15.586 1 97.38 52 LYS B C 1
ATOM 2789 O O . LYS B 1 52 ? -14.578 19.078 15.664 1 97.38 52 LYS B O 1
ATOM 2794 N N . ASN B 1 53 ? -15.039 17.234 14.477 1 98.19 53 ASN B N 1
ATOM 2795 C CA . ASN B 1 53 ? -14.672 17.875 13.211 1 98.19 53 ASN B CA 1
ATOM 2796 C C . ASN B 1 53 ? -15.359 17.188 12.031 1 98.19 53 ASN B C 1
ATOM 2798 O O . ASN B 1 53 ? -15.992 16.156 12.188 1 98.19 53 ASN B O 1
ATOM 2802 N N . VAL B 1 54 ? -15.266 17.859 10.883 1 98.44 54 VAL B N 1
ATOM 2803 C CA . VAL B 1 54 ? -15.844 17.375 9.633 1 98.44 54 VAL B CA 1
ATOM 2804 C C . VAL B 1 54 ? -14.727 17.078 8.633 1 98.44 54 VAL B C 1
ATOM 2806 O O . VAL B 1 54 ? -13.852 17.922 8.406 1 98.44 54 VAL B O 1
ATOM 2809 N N . ALA B 1 55 ? -14.703 15.891 8.148 1 98.75 55 ALA B N 1
ATOM 2810 C CA . ALA B 1 55 ? -13.805 15.539 7.051 1 98.75 55 ALA B CA 1
ATOM 2811 C C . ALA B 1 55 ? -14.516 15.633 5.703 1 98.75 55 ALA B C 1
ATOM 2813 O O . ALA B 1 55 ? -15.609 15.102 5.535 1 98.75 55 ALA B O 1
ATOM 2814 N N . THR B 1 56 ? -13.93 16.359 4.816 1 98.5 56 THR B N 1
ATOM 2815 C CA . THR B 1 56 ? -14.539 16.516 3.496 1 98.5 56 THR B CA 1
ATOM 2816 C C . THR B 1 56 ? -13.492 16.344 2.398 1 98.5 56 THR B C 1
ATOM 2818 O O . THR B 1 56 ? -12.305 16.172 2.686 1 98.5 56 THR B O 1
ATOM 2821 N N . GLY B 1 57 ? -13.914 16.391 1.167 1 98.5 57 GLY B N 1
ATOM 2822 C CA . GLY B 1 57 ? -13.07 16.125 0.007 1 98.5 57 GLY B CA 1
ATOM 2823 C C . GLY B 1 57 ? -13.719 15.188 -0.996 1 98.5 57 GLY B C 1
ATOM 2824 O O . GLY B 1 57 ? -14.914 15.297 -1.282 1 98.5 57 GLY B O 1
ATOM 2825 N N . ILE B 1 58 ? -12.797 14.328 -1.614 1 98.12 58 ILE B N 1
ATOM 2826 C CA . ILE B 1 58 ? -13.234 13.398 -2.656 1 98.12 58 ILE B CA 1
ATOM 2827 C C . ILE B 1 58 ? -12.961 11.961 -2.217 1 98.12 58 ILE B C 1
ATOM 2829 O O . ILE B 1 58 ? -11.867 11.648 -1.742 1 98.12 58 ILE B O 1
ATOM 2833 N N . LEU B 1 59 ? -13.984 11.18 -2.301 1 97.06 59 LEU B N 1
ATOM 2834 C CA . LEU B 1 59 ? -13.836 9.75 -2.023 1 97.06 59 LEU B CA 1
ATOM 2835 C C . LEU B 1 59 ? -14.719 8.93 -2.951 1 97.06 59 LEU B C 1
ATOM 2837 O O . LEU B 1 59 ? -15.695 9.438 -3.506 1 97.06 59 LEU B O 1
ATOM 2841 N N . GLY B 1 60 ? -14.32 7.57 -3.17 1 97.38 60 GLY B N 1
ATOM 2842 C CA . GLY B 1 60 ? -15.219 6.742 -3.963 1 97.38 60 GLY B CA 1
ATOM 2843 C C . GLY B 1 60 ? -14.758 5.301 -4.078 1 97.38 60 GLY B C 1
ATOM 2844 O O . GLY B 1 60 ? -13.617 4.98 -3.742 1 97.38 60 GLY B O 1
ATOM 2845 N N . GLY B 1 61 ? -15.719 4.477 -4.473 1 95.06 61 GLY B N 1
ATOM 2846 C CA . GLY B 1 61 ? -15.438 3.076 -4.75 1 95.06 61 GLY B CA 1
ATOM 2847 C C . GLY B 1 61 ? -15.297 2.236 -3.496 1 95.06 61 GLY B C 1
ATOM 2848 O O . GLY B 1 61 ? -15.742 2.637 -2.418 1 95.06 61 GLY B O 1
ATOM 2849 N N . TYR B 1 62 ? -14.828 1.025 -3.688 1 90.75 62 TYR B N 1
ATOM 2850 C CA . TYR B 1 62 ? -14.656 0.06 -2.607 1 90.75 62 TYR B CA 1
ATOM 2851 C C . TYR B 1 62 ? -13.711 0.597 -1.539 1 90.75 62 TYR B C 1
ATOM 2853 O O . TYR B 1 62 ? -14.047 0.608 -0.352 1 90.75 62 TYR B O 1
ATOM 2861 N N . THR B 1 63 ? -12.656 1.132 -1.967 1 94.69 63 THR B N 1
ATOM 2862 C CA . THR B 1 63 ? -11.656 1.657 -1.044 1 94.69 63 THR B CA 1
ATOM 2863 C C . THR B 1 63 ? -12.195 2.887 -0.312 1 94.69 63 THR B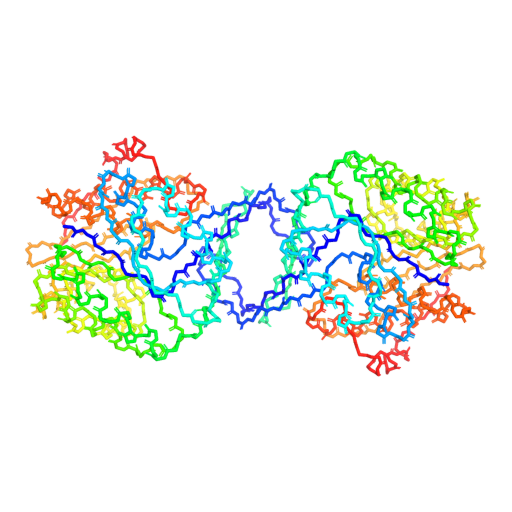 C 1
ATOM 2865 O O . THR B 1 63 ? -11.93 3.068 0.879 1 94.69 63 THR B O 1
ATOM 2868 N N . GLY B 1 64 ? -12.93 3.682 -1.086 1 97.12 64 GLY B N 1
ATOM 2869 C CA . GLY B 1 64 ? -13.547 4.84 -0.458 1 97.12 64 GLY B CA 1
ATOM 2870 C C . GLY B 1 64 ? -14.492 4.477 0.67 1 97.12 64 GLY B C 1
ATOM 2871 O O . GLY B 1 64 ? -14.523 5.145 1.704 1 97.12 64 GLY B O 1
ATOM 2872 N N . SER B 1 65 ? -15.219 3.414 0.469 1 96.19 65 SER B N 1
ATOM 2873 C CA . SER B 1 65 ? -16.156 2.969 1.488 1 96.19 65 SER B CA 1
ATOM 2874 C C . SER B 1 65 ? -15.438 2.49 2.742 1 96.19 65 SER B C 1
ATOM 2876 O O . SER B 1 65 ? -15.906 2.711 3.859 1 96.19 65 SER B O 1
ATOM 2878 N N . ILE B 1 66 ? -14.328 1.851 2.582 1 95.56 66 ILE B N 1
ATOM 2879 C CA . ILE B 1 66 ? -13.516 1.413 3.715 1 95.56 66 ILE B CA 1
ATOM 2880 C C . ILE B 1 66 ? -13.008 2.629 4.488 1 95.56 66 ILE B C 1
ATOM 2882 O O . ILE B 1 66 ? -13.094 2.668 5.719 1 95.56 66 ILE B O 1
ATOM 2886 N N . LEU B 1 67 ? -12.57 3.621 3.746 1 98 67 LEU B N 1
ATOM 2887 C CA . LEU B 1 67 ? -12.047 4.828 4.383 1 98 67 LEU B CA 1
ATOM 2888 C C . LEU B 1 67 ? -13.141 5.535 5.176 1 98 67 LEU B C 1
ATOM 2890 O O . LEU B 1 67 ? -12.922 5.934 6.32 1 98 67 LEU B O 1
ATOM 2894 N N . GLU B 1 68 ? -14.211 5.645 4.551 1 97.81 68 GLU B N 1
ATOM 2895 C CA . GLU B 1 68 ? -15.336 6.301 5.215 1 97.81 68 GLU B CA 1
ATOM 2896 C C . GLU B 1 68 ? -15.734 5.559 6.488 1 97.81 68 GLU B C 1
ATOM 2898 O O . GLU B 1 68 ? -16.047 6.184 7.504 1 97.81 68 GLU B O 1
ATOM 2903 N N . SER B 1 69 ? -15.742 4.27 6.426 1 97.75 69 SER B N 1
ATOM 2904 C CA . SER B 1 69 ? -16.047 3.451 7.594 1 97.75 69 SER B CA 1
ATOM 2905 C C . SER B 1 69 ? -15.031 3.678 8.711 1 97.75 69 SER B C 1
ATOM 2907 O O . SER B 1 69 ? -15.406 3.805 9.875 1 97.75 69 SER B O 1
ATOM 2909 N N . LEU B 1 70 ? -13.805 3.744 8.398 1 98 70 LEU B N 1
ATOM 2910 C CA . LEU B 1 70 ? -12.75 3.975 9.383 1 98 70 LEU B CA 1
ATOM 2911 C C . LEU B 1 70 ? -12.914 5.336 10.047 1 98 70 LEU B C 1
ATOM 2913 O O . LEU B 1 70 ? -12.75 5.465 11.266 1 98 70 LEU B O 1
ATOM 2917 N N . LEU B 1 71 ? -13.234 6.312 9.227 1 98.5 71 LEU B N 1
ATOM 2918 C CA . LEU B 1 71 ? -13.477 7.648 9.758 1 98.5 71 LEU B CA 1
ATOM 2919 C C . LEU B 1 71 ? -14.68 7.648 10.695 1 98.5 71 LEU B C 1
ATOM 2921 O O . LEU B 1 71 ? -14.648 8.266 11.758 1 98.5 71 LEU B O 1
ATOM 2925 N N . GLY B 1 72 ? -15.703 6.961 10.25 1 97.88 72 GLY B N 1
ATOM 2926 C CA . GLY B 1 72 ? -16.891 6.844 11.078 1 97.88 72 GLY B CA 1
ATOM 2927 C C . GLY B 1 72 ? -16.625 6.211 12.43 1 97.88 72 GLY B C 1
ATOM 2928 O O . GLY B 1 72 ? -17.156 6.656 13.445 1 97.88 72 GLY B O 1
ATOM 2929 N N . LYS B 1 73 ? -15.828 5.195 12.477 1 97.38 73 LYS B N 1
ATOM 2930 C CA . LYS B 1 73 ? -15.477 4.504 13.711 1 97.38 73 LYS B CA 1
ATOM 2931 C C . LYS B 1 73 ? -14.781 5.449 14.688 1 97.38 73 LYS B C 1
ATOM 2933 O O . LYS B 1 73 ? -14.789 5.219 15.898 1 97.38 73 LYS B O 1
ATOM 2938 N N . LYS B 1 74 ? -14.195 6.531 14.18 1 97.25 74 LYS B N 1
ATOM 2939 C CA . LYS B 1 74 ? -13.539 7.543 15.008 1 97.25 74 LYS B CA 1
ATOM 2940 C C . LYS B 1 74 ? -14.484 8.695 15.312 1 97.25 74 LYS B C 1
ATOM 2942 O O . LYS B 1 74 ? -14.062 9.742 15.812 1 97.25 74 LYS B O 1
ATOM 2947 N N . ASN B 1 75 ? -15.758 8.539 14.898 1 96.62 75 ASN B N 1
ATOM 2948 C CA . ASN B 1 75 ? -16.797 9.523 15.133 1 96.62 75 ASN B CA 1
ATOM 2949 C C . ASN B 1 75 ? -16.531 10.812 14.367 1 96.62 75 ASN B C 1
ATOM 2951 O O . ASN B 1 75 ? -16.812 11.906 14.859 1 96.62 75 ASN B O 1
ATOM 2955 N N . ILE B 1 76 ? -15.938 10.703 13.273 1 98.44 76 ILE B N 1
ATOM 2956 C CA . ILE B 1 76 ? -15.703 11.844 12.406 1 98.44 76 ILE B CA 1
ATOM 2957 C C . ILE B 1 76 ? -16.875 12.016 11.445 1 98.44 76 ILE B C 1
ATOM 2959 O O . ILE B 1 76 ? -17.297 11.055 10.797 1 98.44 76 ILE B O 1
ATOM 2963 N N . GLN B 1 77 ? -17.422 13.188 11.406 1 98 77 GLN B N 1
ATOM 2964 C CA . GLN B 1 77 ? -18.484 13.477 10.438 1 98 77 GLN B CA 1
ATOM 2965 C C . GLN B 1 77 ? -17.922 13.562 9.023 1 98 77 GLN B C 1
ATOM 2967 O O . GLN B 1 77 ? -17.016 14.352 8.758 1 98 77 GLN B O 1
ATOM 2972 N N . CYS B 1 78 ? -18.469 12.758 8.141 1 98.44 78 CYS B N 1
ATOM 2973 C CA . CYS B 1 78 ? -17.984 12.711 6.77 1 98.44 78 CYS B CA 1
ATOM 2974 C C . CYS B 1 78 ? -18.922 13.461 5.832 1 98.44 78 CYS B C 1
ATOM 2976 O O . CYS B 1 78 ? -20.141 13.227 5.844 1 98.44 78 CYS B O 1
ATOM 2978 N N . GLN B 1 79 ? -18.406 14.352 5.09 1 98 79 GLN B N 1
ATOM 2979 C CA . GLN B 1 79 ? -19.109 15.055 4.027 1 98 79 GLN B CA 1
ATOM 2980 C C . GLN B 1 79 ? -18.312 15.062 2.736 1 98 79 GLN B C 1
ATOM 2982 O O . GLN B 1 79 ? -17.75 16.094 2.348 1 98 79 GLN B O 1
ATOM 2987 N N . PHE B 1 80 ? -18.297 13.984 2.07 1 98.62 80 PHE B N 1
ATOM 2988 C CA . PHE B 1 80 ? -17.469 13.812 0.879 1 98.62 80 PHE B CA 1
ATOM 2989 C C . PHE B 1 80 ? -18.328 13.859 -0.381 1 98.62 80 PHE B C 1
ATOM 2991 O O . PHE B 1 80 ? -19.516 13.547 -0.34 1 98.62 80 PHE B O 1
ATOM 2998 N N . ILE B 1 81 ? -17.688 14.328 -1.454 1 98.69 81 ILE B N 1
ATOM 2999 C CA . ILE B 1 81 ? -18.234 14.125 -2.793 1 98.69 81 ILE B CA 1
ATOM 3000 C C . ILE B 1 81 ? -17.812 12.758 -3.322 1 98.69 81 ILE B C 1
ATOM 3002 O O . ILE B 1 81 ? -16.656 12.344 -3.145 1 98.69 81 ILE B O 1
ATOM 3006 N N . HIS B 1 82 ? -18.703 12.094 -3.975 1 98.38 82 HIS B N 1
ATOM 3007 C CA . HIS B 1 82 ? -18.438 10.781 -4.555 1 98.38 82 HIS B CA 1
ATOM 3008 C C . HIS B 1 82 ? -18.562 10.82 -6.074 1 98.38 82 HIS B C 1
ATOM 3010 O O . HIS B 1 82 ? -19.641 10.594 -6.625 1 98.38 82 HIS B O 1
ATOM 3016 N N . PRO B 1 83 ? -17.453 11.117 -6.766 1 98.12 83 PRO B N 1
ATOM 3017 C CA . PRO B 1 83 ? -17.531 11.141 -8.227 1 98.12 83 PRO B CA 1
ATOM 3018 C C . PRO B 1 83 ? -17.891 9.789 -8.828 1 98.12 83 PRO B C 1
ATOM 3020 O O . PRO B 1 83 ? -17.547 8.742 -8.266 1 98.12 83 PRO B O 1
ATOM 3023 N N . PRO B 1 84 ? -18.484 9.773 -10 1 95.94 84 PRO B N 1
ATOM 3024 C CA . PRO B 1 84 ? -18.766 8.508 -10.68 1 95.94 84 PRO B CA 1
ATOM 3025 C C . PRO B 1 84 ? -17.5 7.777 -11.133 1 95.94 84 PRO B C 1
ATOM 3027 O O . PRO B 1 84 ? -16.547 8.414 -11.555 1 95.94 84 PRO B O 1
ATOM 3030 N N . ASN B 1 85 ? -17.516 6.473 -11 1 94.12 85 ASN B N 1
ATOM 3031 C CA . ASN B 1 85 ? -16.438 5.609 -11.469 1 94.12 85 ASN B CA 1
ATOM 3032 C C . ASN B 1 85 ? -15.102 5.984 -10.836 1 94.12 85 ASN B C 1
ATOM 3034 O O . ASN B 1 85 ? -14.062 5.938 -11.492 1 94.12 85 ASN B O 1
ATOM 3038 N N . TYR B 1 86 ? -15.211 6.512 -9.695 1 96.69 86 TYR B N 1
ATOM 3039 C CA . TYR B 1 86 ? -14.023 6.93 -8.945 1 96.69 86 TYR B CA 1
ATOM 3040 C C . TYR B 1 86 ? -13.68 5.918 -7.859 1 96.69 86 TYR B C 1
ATOM 3042 O O . TYR B 1 86 ? -14.57 5.418 -7.164 1 96.69 86 TYR B O 1
ATOM 3050 N N . GLU B 1 87 ? -12.414 5.535 -7.742 1 96.38 87 GLU B N 1
ATOM 3051 C CA . GLU B 1 87 ? -11.898 4.656 -6.699 1 96.38 87 GLU B CA 1
ATOM 3052 C C . GLU B 1 87 ? -10.805 5.352 -5.887 1 96.38 87 GLU B C 1
ATOM 3054 O O . GLU B 1 87 ? -9.82 5.832 -6.449 1 96.38 87 GLU B O 1
ATOM 3059 N N . THR B 1 88 ? -11.039 5.492 -4.605 1 98.06 88 THR B N 1
ATOM 3060 C CA . THR B 1 88 ? -10.016 6.055 -3.729 1 98.06 88 THR B CA 1
ATOM 3061 C C . THR B 1 88 ? -8.727 5.246 -3.814 1 98.06 88 THR B C 1
ATOM 3063 O O . THR B 1 88 ? -8.758 4.016 -3.85 1 98.06 88 THR B O 1
ATOM 3066 N N . ARG B 1 89 ? -7.648 5.926 -3.826 1 97.81 89 ARG B N 1
ATOM 3067 C CA . ARG B 1 89 ? -6.344 5.301 -4.031 1 97.81 89 ARG B CA 1
ATOM 3068 C C . ARG B 1 89 ? -5.875 4.586 -2.766 1 97.81 89 ARG B C 1
ATOM 3070 O O . ARG B 1 89 ? -6.473 4.75 -1.698 1 97.81 89 ARG B O 1
ATOM 3077 N N . THR B 1 90 ? -4.812 3.803 -2.91 1 97.75 90 THR B N 1
ATOM 3078 C CA . THR B 1 90 ? -4.168 3.084 -1.816 1 97.75 90 THR B CA 1
ATOM 3079 C C . THR B 1 90 ? -2.707 3.508 -1.68 1 97.75 90 THR B C 1
ATOM 3081 O O . THR B 1 90 ? -2.025 3.738 -2.68 1 97.75 90 THR B O 1
ATOM 3084 N N . SER B 1 91 ? -2.258 3.719 -0.483 1 98.31 91 SER B N 1
ATOM 3085 C CA . SER B 1 91 ? -0.852 3.846 -0.118 1 98.31 91 SER B CA 1
ATOM 3086 C C . SER B 1 91 ? -0.352 2.6 0.604 1 98.31 91 SER B C 1
ATOM 3088 O O . SER B 1 91 ? -0.974 2.143 1.565 1 98.31 91 SER B O 1
ATOM 3090 N N . TYR B 1 92 ? 0.706 2.018 0.092 1 98.56 92 TYR B N 1
ATOM 3091 C CA . TYR B 1 92 ? 1.298 0.827 0.693 1 98.56 92 TYR B CA 1
ATOM 3092 C C . TYR B 1 92 ? 2.484 1.195 1.576 1 98.56 92 TYR B C 1
ATOM 3094 O O . TYR B 1 92 ? 3.49 1.72 1.089 1 98.56 92 TYR B O 1
ATOM 3102 N N . ILE B 1 93 ? 2.357 0.96 2.811 1 98.56 93 ILE B N 1
ATOM 3103 C CA . ILE B 1 93 ? 3.449 1.181 3.754 1 98.56 93 ILE B CA 1
ATOM 3104 C C . ILE B 1 93 ? 4.105 -0.153 4.105 1 98.56 93 ILE B C 1
ATOM 3106 O O . ILE B 1 93 ? 3.496 -0.999 4.762 1 98.56 93 ILE B O 1
ATOM 3110 N N . ILE B 1 94 ? 5.301 -0.307 3.652 1 98.5 94 ILE B N 1
ATOM 3111 C CA . ILE B 1 94 ? 6.027 -1.552 3.861 1 98.5 94 ILE B CA 1
ATOM 3112 C C . ILE B 1 94 ? 7.031 -1.376 5 1 98.5 94 ILE B C 1
ATOM 3114 O O . ILE B 1 94 ? 7.898 -0.501 4.941 1 98.5 94 ILE B O 1
ATOM 3118 N N . ILE B 1 95 ? 6.941 -2.193 6.008 1 98.06 95 ILE B N 1
ATOM 3119 C CA . ILE B 1 95 ? 7.789 -2.115 7.191 1 98.06 95 ILE B CA 1
ATOM 3120 C C . ILE B 1 95 ? 8.602 -3.4 7.328 1 98.06 95 ILE B C 1
ATOM 3122 O O . ILE B 1 95 ? 8.047 -4.5 7.328 1 98.06 95 ILE B O 1
ATOM 3126 N N . GLU B 1 96 ? 9.906 -3.312 7.375 1 97.19 96 GLU B N 1
ATOM 3127 C CA . GLU B 1 96 ? 10.789 -4.43 7.688 1 97.19 96 GLU B CA 1
ATOM 3128 C C . GLU B 1 96 ? 11.07 -4.512 9.188 1 97.19 96 GLU B C 1
ATOM 3130 O O . GLU B 1 96 ? 11.867 -3.734 9.719 1 97.19 96 GLU B O 1
ATOM 3135 N N . GLU B 1 97 ? 10.508 -5.43 9.805 1 93.81 97 GLU B N 1
ATOM 3136 C CA . GLU B 1 97 ? 10.555 -5.531 11.258 1 93.81 97 GLU B CA 1
ATOM 3137 C C . GLU B 1 97 ? 11.977 -5.789 11.742 1 93.81 97 GLU B C 1
ATOM 3139 O O . GLU B 1 97 ? 12.375 -5.316 12.812 1 93.81 97 GLU B O 1
ATOM 3144 N N . ASN B 1 98 ? 12.742 -6.598 10.977 1 92.12 98 ASN B N 1
ATOM 3145 C CA . ASN B 1 98 ? 14.086 -6.969 11.414 1 92.12 98 ASN B CA 1
ATOM 3146 C C . ASN B 1 98 ? 15.117 -5.926 10.992 1 92.12 98 ASN B C 1
ATOM 3148 O O . ASN B 1 98 ? 16.297 -6.047 11.328 1 92.12 98 ASN B O 1
ATOM 3152 N N . LYS B 1 99 ? 14.547 -4.961 10.312 1 88.12 99 LYS B N 1
ATOM 3153 C CA . LYS B 1 99 ? 15.391 -3.857 9.867 1 88.12 99 LYS B CA 1
ATOM 3154 C C . LYS B 1 99 ? 14.789 -2.51 10.258 1 88.12 99 LYS B C 1
ATOM 3156 O O . LYS B 1 99 ? 13.57 -2.373 10.344 1 88.12 99 LYS B O 1
ATOM 3161 N N . ASN B 1 100 ? 15.445 -1.722 10.797 1 88.25 100 ASN B N 1
ATOM 3162 C CA . ASN B 1 100 ? 14.938 -0.374 11.039 1 88.25 100 ASN B CA 1
ATOM 3163 C C . ASN B 1 100 ? 14.711 0.377 9.727 1 88.25 100 ASN B C 1
ATOM 3165 O O . ASN B 1 100 ? 15.32 1.42 9.492 1 88.25 100 ASN B O 1
ATOM 3169 N N . ASN B 1 101 ? 13.766 -0.255 8.938 1 93.62 101 ASN B N 1
ATOM 3170 C CA . ASN B 1 101 ? 13.516 0.29 7.609 1 93.62 101 ASN B CA 1
ATOM 3171 C C . ASN B 1 101 ? 12.039 0.243 7.246 1 93.62 101 ASN B C 1
ATOM 3173 O O . ASN B 1 101 ? 11.336 -0.706 7.602 1 93.62 101 ASN B O 1
ATOM 3177 N N . HIS B 1 102 ? 11.609 1.297 6.617 1 96.62 102 HIS B N 1
ATOM 3178 C CA . HIS B 1 102 ? 10.297 1.305 5.984 1 96.62 102 HIS B CA 1
ATOM 3179 C C . HIS B 1 102 ? 10.266 2.242 4.785 1 96.62 102 HIS B C 1
ATOM 3181 O O . HIS B 1 102 ? 11.117 3.127 4.66 1 96.62 102 HIS B O 1
ATOM 3187 N N . PHE B 1 103 ? 9.281 2.02 3.918 1 96.81 103 PHE B N 1
ATOM 3188 C CA . PHE B 1 103 ? 9.016 2.93 2.811 1 96.81 103 PHE B CA 1
ATOM 3189 C C . PHE B 1 103 ? 7.555 2.861 2.395 1 96.81 103 PHE B C 1
ATOM 3191 O O . PHE B 1 103 ? 6.82 1.975 2.83 1 96.81 103 PHE B O 1
ATOM 3198 N N . MET B 1 104 ? 7.207 3.797 1.654 1 97.75 104 MET B N 1
ATOM 3199 C CA . MET B 1 104 ? 5.816 3.869 1.215 1 97.75 104 MET B CA 1
ATOM 3200 C C . MET B 1 104 ? 5.727 3.916 -0.307 1 97.75 104 MET B C 1
ATOM 3202 O O . MET B 1 104 ? 6.578 4.52 -0.965 1 97.75 104 MET B O 1
ATOM 3206 N N . LEU B 1 105 ? 4.824 3.184 -0.912 1 98.44 105 LEU B N 1
ATOM 3207 C CA . LEU B 1 105 ? 4.426 3.248 -2.312 1 98.44 105 LEU B CA 1
ATOM 3208 C C . LEU B 1 105 ? 3.033 3.854 -2.455 1 98.44 105 LEU B C 1
ATOM 3210 O O . LEU B 1 105 ? 2.07 3.348 -1.873 1 98.44 105 LEU B O 1
ATOM 3214 N N . THR B 1 106 ? 2.914 4.891 -3.26 1 98.19 106 THR B N 1
ATOM 3215 C CA . THR B 1 106 ? 1.63 5.582 -3.283 1 98.19 106 THR B CA 1
ATOM 3216 C C . THR B 1 106 ? 1.067 5.629 -4.699 1 98.19 106 THR B C 1
ATOM 3218 O O . THR B 1 106 ? 1.784 5.961 -5.648 1 98.19 106 THR B O 1
ATOM 3221 N N . GLU B 1 107 ? -0.194 5.277 -4.824 1 97.81 107 GLU B N 1
ATOM 3222 C CA . GLU B 1 107 ? -0.919 5.457 -6.078 1 97.81 107 GLU B CA 1
ATOM 3223 C C . GLU B 1 107 ? -1.199 6.934 -6.344 1 97.81 107 GLU B C 1
ATOM 3225 O O . GLU B 1 107 ? -1.365 7.719 -5.41 1 97.81 107 GLU B O 1
ATOM 3230 N N . ARG B 1 108 ? -1.238 7.324 -7.594 1 94.88 108 ARG B N 1
ATOM 3231 C CA . ARG B 1 108 ? -1.439 8.711 -7.992 1 94.88 108 ARG B CA 1
ATOM 3232 C C . ARG B 1 108 ? -2.867 9.164 -7.703 1 94.88 108 ARG B C 1
ATOM 3234 O O . ARG B 1 108 ? -3.105 10.336 -7.398 1 94.88 108 ARG B O 1
ATOM 3241 N N . GLY B 1 109 ? -3.756 8.312 -7.688 1 96.19 109 GLY B N 1
ATOM 3242 C CA . GLY B 1 109 ? -5.168 8.641 -7.621 1 96.19 109 GLY B CA 1
ATOM 3243 C C . GLY B 1 109 ? -5.836 8.695 -8.984 1 96.19 109 GLY B C 1
ATOM 3244 O O . GLY B 1 109 ? -5.16 8.648 -10.008 1 96.19 109 GLY B O 1
ATOM 3245 N N . ASN B 1 110 ? -7.152 8.789 -8.969 1 96.75 110 ASN B N 1
ATOM 3246 C CA . ASN B 1 110 ? -7.938 8.766 -10.203 1 96.75 110 ASN B CA 1
ATOM 3247 C C . ASN B 1 110 ? -8.461 10.148 -10.562 1 96.75 110 ASN B C 1
ATOM 3249 O O . ASN B 1 110 ? -8.586 11.016 -9.703 1 96.75 110 ASN B O 1
ATOM 3253 N N . LYS B 1 111 ? -8.781 10.328 -11.82 1 97.69 111 LYS B N 1
ATOM 3254 C CA . LYS B 1 111 ? -9.25 11.617 -12.32 1 97.69 111 LYS B CA 1
ATOM 3255 C C . LYS B 1 111 ? -10.648 11.938 -11.797 1 97.69 111 LYS B C 1
ATOM 3257 O O . LYS B 1 111 ? -11.516 11.062 -11.758 1 97.69 111 LYS B O 1
ATOM 3262 N N . VAL B 1 112 ? -10.789 13.102 -11.391 1 98.19 112 VAL B N 1
ATOM 3263 C CA . VAL B 1 112 ? -12.078 13.602 -10.945 1 98.19 112 VAL B CA 1
ATOM 3264 C C . VAL B 1 112 ? -12.719 14.445 -12.055 1 98.19 112 VAL B C 1
ATOM 3266 O O . VAL B 1 112 ? -12.047 15.266 -12.68 1 98.19 112 VAL B O 1
ATOM 3269 N N . ASP B 1 113 ? -14.031 14.266 -12.281 1 98 113 ASP B N 1
ATOM 3270 C CA . ASP B 1 113 ? -14.711 15.016 -13.336 1 98 113 ASP B CA 1
ATOM 3271 C C . ASP B 1 113 ? -15.039 16.438 -12.883 1 98 113 ASP B C 1
ATOM 3273 O O . ASP B 1 113 ? -15.133 16.703 -11.68 1 98 113 ASP B O 1
ATOM 3277 N N . GLU B 1 114 ? -15.305 17.297 -13.852 1 97.75 114 GLU B N 1
ATOM 3278 C CA . GLU B 1 114 ? -15.531 18.703 -13.609 1 97.75 114 GLU B CA 1
ATOM 3279 C C . GLU B 1 114 ? -16.781 18.938 -12.766 1 97.75 114 GLU B C 1
ATOM 3281 O O . GLU B 1 114 ? -16.812 19.828 -11.906 1 97.75 114 GLU B O 1
ATOM 3286 N N . LYS B 1 115 ? -17.734 18.203 -13.055 1 98.31 115 LYS B N 1
ATOM 3287 C CA . LYS B 1 115 ? -18.984 18.328 -12.312 1 98.31 115 LYS B CA 1
ATOM 3288 C C . LYS B 1 115 ? -18.75 18.094 -10.82 1 98.31 115 LYS B C 1
ATOM 3290 O O . LYS B 1 115 ? -19.234 18.875 -9.984 1 98.31 115 LYS B O 1
ATOM 3295 N N . SER B 1 116 ? -18.094 17.047 -10.453 1 98.62 116 SER B N 1
ATOM 3296 C CA . SER B 1 116 ? -17.781 16.719 -9.062 1 98.62 116 SER B CA 1
ATOM 3297 C C . SER B 1 116 ? -16.906 17.797 -8.414 1 98.62 116 SER B C 1
ATOM 3299 O O . SER B 1 116 ? -17.062 18.094 -7.234 1 98.62 116 SER B O 1
ATOM 3301 N N . ILE B 1 117 ? -16 18.359 -9.188 1 98.5 117 ILE B N 1
ATOM 3302 C CA . ILE B 1 117 ? -15.148 19.422 -8.688 1 98.5 117 ILE B CA 1
ATOM 3303 C C . ILE B 1 117 ? -15.992 20.641 -8.328 1 98.5 117 ILE B C 1
ATOM 3305 O O . ILE B 1 117 ? -15.805 21.234 -7.266 1 98.5 117 ILE B O 1
ATOM 3309 N N . ASN B 1 118 ? -16.891 20.969 -9.18 1 98.38 118 ASN B N 1
ATOM 3310 C CA . ASN B 1 118 ? -17.781 22.094 -8.914 1 98.38 118 ASN B CA 1
ATOM 3311 C C . ASN B 1 118 ? -18.656 21.859 -7.684 1 98.38 118 ASN B C 1
ATOM 3313 O O . ASN B 1 118 ? -18.859 22.766 -6.883 1 98.38 118 ASN B O 1
ATOM 3317 N N . GLU B 1 119 ? -19.109 20.688 -7.57 1 98.56 119 GLU B N 1
ATOM 3318 C CA . GLU B 1 119 ? -19.891 20.328 -6.391 1 98.56 119 GLU B CA 1
ATOM 3319 C C . GLU B 1 119 ? -19.062 20.484 -5.117 1 98.56 119 GLU B C 1
ATOM 3321 O O . GLU B 1 119 ? -19.578 20.938 -4.094 1 98.56 119 GLU B O 1
ATOM 3326 N N . LEU B 1 120 ? -17.875 20.078 -5.176 1 98.62 120 LEU B N 1
ATOM 3327 C CA . LEU B 1 120 ? -16.984 20.203 -4.031 1 98.62 120 LEU B CA 1
ATOM 3328 C C . LEU B 1 120 ? -16.797 21.672 -3.645 1 98.62 120 LEU B C 1
ATOM 3330 O O . LEU B 1 120 ? -16.844 22.016 -2.465 1 98.62 120 LEU B O 1
ATOM 3334 N N . VAL B 1 121 ? -16.531 22.469 -4.645 1 98.31 121 VAL B N 1
ATOM 3335 C CA . VAL B 1 121 ? -16.312 23.891 -4.402 1 98.31 121 VAL B CA 1
ATOM 3336 C C . VAL B 1 121 ? -17.531 24.5 -3.701 1 98.31 121 VAL B C 1
ATOM 3338 O O . VAL B 1 121 ? -17.391 25.219 -2.713 1 98.31 121 VAL B O 1
ATOM 3341 N N . GLU B 1 122 ? -18.672 24.156 -4.16 1 98 122 GLU B N 1
ATOM 3342 C CA . GLU B 1 122 ? -19.906 24.656 -3.551 1 98 122 GLU B CA 1
ATOM 3343 C C . GLU B 1 122 ? -20.047 24.172 -2.109 1 98 122 GLU B C 1
ATOM 3345 O O . GLU B 1 122 ? -20.453 24.922 -1.231 1 98 122 GLU B O 1
ATOM 3350 N N . MET B 1 123 ? -19.766 22.969 -1.901 1 97.81 123 MET B N 1
ATOM 3351 C CA . MET B 1 123 ? -19.828 22.406 -0.561 1 97.81 123 MET B CA 1
ATOM 3352 C C . MET B 1 123 ? -18.859 23.109 0.386 1 97.81 123 MET B C 1
ATOM 3354 O O . MET B 1 123 ? -19.219 23.406 1.532 1 97.81 123 MET B O 1
ATOM 3358 N N . ILE B 1 124 ? -17.688 23.391 -0.082 1 97.56 124 ILE B N 1
ATOM 3359 C CA . ILE B 1 124 ? -16.672 24.031 0.746 1 97.56 124 ILE B CA 1
ATOM 3360 C C . ILE B 1 124 ? -17.125 25.453 1.081 1 97.56 124 ILE B C 1
ATOM 3362 O O . ILE B 1 124 ? -16.938 25.922 2.207 1 97.56 124 ILE B O 1
ATOM 3366 N N . ILE B 1 125 ? -17.734 26.094 0.129 1 96.12 125 ILE B N 1
ATOM 3367 C CA . ILE B 1 125 ? -18.266 27.438 0.361 1 96.12 125 ILE B CA 1
ATOM 3368 C C . ILE B 1 125 ? -19.297 27.391 1.486 1 96.12 125 ILE B C 1
ATOM 3370 O O . ILE B 1 125 ? -19.234 28.188 2.432 1 96.12 125 ILE B O 1
ATOM 3374 N N . LYS B 1 126 ? -20.156 26.5 1.37 1 96.31 126 LYS B N 1
ATOM 3375 C CA . LYS B 1 126 ? -21.188 26.359 2.381 1 96.31 126 LYS B CA 1
ATOM 3376 C C . LYS B 1 126 ? -20.594 26.016 3.744 1 96.31 126 LYS B C 1
ATOM 3378 O O . LYS B 1 126 ? -20.953 26.625 4.754 1 96.31 126 LYS B O 1
ATOM 3383 N N . LEU B 1 127 ? -19.688 25.141 3.795 1 96.81 127 LEU B N 1
ATOM 3384 C CA . LEU B 1 127 ? -19.062 24.688 5.039 1 96.81 127 LEU B CA 1
ATOM 3385 C C . LEU B 1 127 ? -18.25 25.812 5.672 1 96.81 127 LEU B C 1
ATOM 3387 O O . LEU B 1 127 ? -18.219 25.953 6.895 1 96.81 127 LEU B O 1
ATOM 3391 N N . SER B 1 128 ? -17.578 26.531 4.816 1 96.38 128 SER B N 1
ATOM 3392 C CA . SER B 1 128 ? -16.688 27.578 5.305 1 96.38 128 SER B CA 1
ATOM 3393 C C . SER B 1 128 ? -17.469 28.656 6.066 1 96.38 128 SER B C 1
ATOM 3395 O O . SER B 1 128 ? -16.922 29.312 6.949 1 96.38 128 SER B O 1
ATOM 3397 N N . SER B 1 129 ? -18.734 28.812 5.785 1 94.5 129 SER B N 1
ATOM 3398 C CA . SER B 1 129 ? -19.547 29.812 6.445 1 94.5 129 SER B CA 1
ATOM 3399 C C . SER B 1 129 ? -19.844 29.438 7.891 1 94.5 129 SER B C 1
ATOM 3401 O O . SER B 1 129 ? -20.203 30.297 8.703 1 94.5 129 SER B O 1
ATOM 3403 N N . SER B 1 130 ? -19.625 28.25 8.211 1 93.5 130 SER B N 1
ATOM 3404 C CA . SER B 1 130 ? -19.938 27.781 9.562 1 93.5 130 SER B CA 1
ATOM 3405 C C . SER B 1 130 ? -18.688 27.266 10.266 1 93.5 130 SER B C 1
ATOM 3407 O O . SER B 1 130 ? -18.766 26.719 11.367 1 93.5 130 SER B O 1
ATOM 3409 N N . CYS B 1 131 ? -17.516 27.422 9.688 1 95.69 131 CYS B N 1
ATOM 3410 C CA . CYS B 1 131 ? -16.297 26.875 10.25 1 95.69 131 CYS B CA 1
ATOM 3411 C C . CYS B 1 131 ? -15.391 28 10.773 1 95.69 131 CYS B C 1
ATOM 3413 O O . CYS B 1 131 ? -15.281 29.047 10.148 1 95.69 131 CYS B O 1
ATOM 3415 N N . GLU B 1 132 ? -14.875 27.703 11.867 1 97.69 132 GLU B N 1
ATOM 3416 C CA . GLU B 1 132 ? -13.836 28.594 12.375 1 97.69 132 GLU B CA 1
ATOM 3417 C C . GLU B 1 132 ? -12.484 28.281 11.742 1 97.69 132 GLU B C 1
ATOM 3419 O O . GLU B 1 132 ? -11.742 29.203 11.383 1 97.69 132 GLU B O 1
ATOM 3424 N N . PHE B 1 133 ? -12.125 27.016 11.703 1 98.69 133 PHE B N 1
ATOM 3425 C CA . PHE B 1 133 ? -10.883 26.547 11.094 1 98.69 133 PHE B CA 1
ATOM 3426 C C . PHE B 1 133 ? -11.172 25.641 9.906 1 98.69 133 PHE B C 1
ATOM 3428 O O . PHE B 1 133 ? -12.07 24.797 9.961 1 98.69 133 PHE B O 1
ATOM 3435 N N . MET B 1 134 ? -10.445 25.797 8.766 1 98.81 134 MET B N 1
ATOM 3436 C CA . MET B 1 134 ? -10.469 24.875 7.633 1 98.81 134 MET B CA 1
ATOM 3437 C C . MET B 1 134 ? -9.047 24.484 7.227 1 98.81 134 MET B C 1
ATOM 3439 O O . MET B 1 134 ? -8.195 25.344 7.016 1 98.81 134 MET B O 1
ATOM 3443 N N . VAL B 1 135 ? -8.781 23.203 7.203 1 98.94 135 VAL B N 1
ATOM 3444 C CA . VAL B 1 135 ? -7.457 22.672 6.938 1 98.9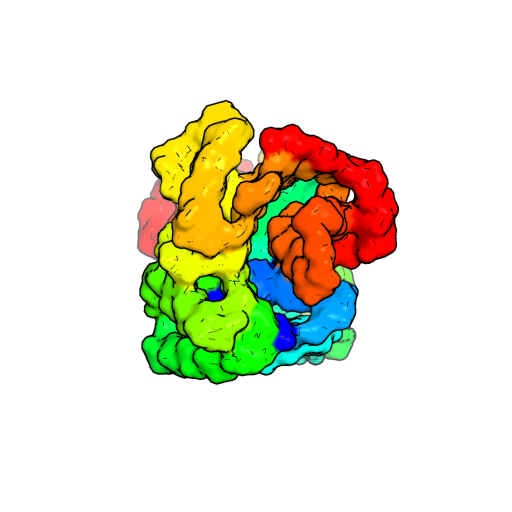4 135 VAL B CA 1
ATOM 3445 C C . VAL B 1 135 ? -7.422 22.047 5.543 1 98.94 135 VAL B C 1
ATOM 3447 O O . VAL B 1 135 ? -8.188 21.125 5.246 1 98.94 135 VAL B O 1
ATOM 3450 N N . PHE B 1 136 ? -6.594 22.531 4.695 1 98.88 136 PHE B N 1
ATOM 3451 C CA . PHE B 1 136 ? -6.359 22 3.355 1 98.88 136 PHE B CA 1
ATOM 3452 C C . PHE B 1 136 ? -5.031 21.25 3.289 1 98.88 136 PHE B C 1
ATOM 3454 O O . PHE B 1 136 ? -3.965 21.859 3.422 1 98.88 136 PHE B O 1
ATOM 3461 N N . SER B 1 137 ? -5.113 19.938 3.125 1 98.44 137 SER B N 1
ATOM 3462 C CA . SER B 1 137 ? -3.877 19.188 3.258 1 98.44 137 SER B CA 1
ATOM 3463 C C . SER B 1 137 ? -3.84 18.016 2.281 1 98.44 137 SER B C 1
ATOM 3465 O O . SER B 1 137 ? -4.844 17.312 2.096 1 98.44 137 SER B O 1
ATOM 3467 N N . GLY B 1 138 ? -2.631 17.844 1.729 1 97.75 138 GLY B N 1
ATOM 3468 C CA . GLY B 1 138 ? -2.402 16.625 0.958 1 97.75 138 GLY B CA 1
ATOM 3469 C C . GLY B 1 138 ? -2.289 16.891 -0.533 1 97.75 138 GLY B C 1
ATOM 3470 O O . GLY B 1 138 ? -2.424 18.016 -0.987 1 97.75 138 GLY B O 1
ATOM 3471 N N . GLY B 1 139 ? -2.014 15.789 -1.278 1 96.94 139 GLY B N 1
ATOM 3472 C CA . GLY B 1 139 ? -2.01 15.852 -2.732 1 96.94 139 GLY B CA 1
ATOM 3473 C C . GLY B 1 139 ? -3.396 16.031 -3.324 1 96.94 139 GLY B C 1
ATOM 3474 O O . GLY B 1 139 ? -4.395 16.016 -2.6 1 96.94 139 GLY B O 1
ATOM 3475 N N . VAL B 1 140 ? -3.357 16.203 -4.59 1 98.12 140 VAL B N 1
ATOM 3476 C CA . VAL B 1 140 ? -4.594 16.5 -5.309 1 98.12 140 VAL B CA 1
ATOM 3477 C C . VAL B 1 140 ? -4.801 15.492 -6.426 1 98.12 140 VAL B C 1
ATOM 3479 O O . VAL B 1 140 ? -3.879 15.195 -7.191 1 98.12 140 VAL B O 1
ATOM 3482 N N . SER B 1 141 ? -6.027 14.953 -6.48 1 97.75 141 SER B N 1
ATOM 3483 C CA . SER B 1 141 ? -6.348 14 -7.543 1 97.75 141 SER B CA 1
ATOM 3484 C C . SER B 1 141 ? -6.227 14.648 -8.922 1 97.75 141 SER B C 1
ATOM 3486 O O . SER B 1 141 ? -6.473 15.852 -9.07 1 97.75 141 SER B O 1
ATOM 3488 N N . PRO B 1 142 ? -5.809 13.781 -9.977 1 97.19 142 PRO B N 1
ATOM 3489 C CA . PRO B 1 142 ? -5.867 14.328 -11.336 1 97.19 142 PRO B CA 1
ATOM 3490 C C . PRO B 1 142 ? -7.234 14.922 -11.68 1 97.19 142 PRO B C 1
ATOM 3492 O O . PRO B 1 142 ? -8.258 14.445 -11.18 1 97.19 142 PRO B O 1
ATOM 3495 N N . GLY B 1 143 ? -7.242 15.938 -12.453 1 97.31 143 GLY B N 1
ATOM 3496 C CA . GLY B 1 143 ? -8.484 16.594 -12.844 1 97.31 143 GLY B CA 1
ATOM 3497 C C . GLY B 1 143 ? -8.586 18.016 -12.312 1 97.31 143 GLY B C 1
ATOM 3498 O O . GLY B 1 143 ? -9.18 18.875 -12.969 1 97.31 143 GLY B O 1
ATOM 3499 N N . PHE B 1 144 ? -8.078 18.219 -11.141 1 98.19 144 PHE B N 1
ATOM 3500 C CA . PHE B 1 144 ? -8.102 19.547 -10.547 1 98.19 144 PHE B CA 1
ATOM 3501 C C . PHE B 1 144 ? -7.07 20.469 -11.211 1 98.19 144 PHE B C 1
ATOM 3503 O O . PHE B 1 144 ? -6.016 20 -11.648 1 98.19 144 PHE B O 1
ATOM 3510 N N . ASN B 1 145 ? -7.402 21.703 -11.203 1 97.94 145 ASN B N 1
ATOM 3511 C CA . ASN B 1 145 ? -6.418 22.703 -11.602 1 97.94 145 ASN B CA 1
ATOM 3512 C C . ASN B 1 145 ? -5.379 22.938 -10.508 1 97.94 145 ASN B C 1
ATOM 3514 O O . ASN B 1 145 ? -5.676 22.781 -9.32 1 97.94 145 ASN B O 1
ATOM 3518 N N . ILE B 1 146 ? -4.215 23.391 -10.891 1 97.75 146 ILE B N 1
ATOM 3519 C CA . ILE B 1 146 ? -3.08 23.547 -9.992 1 97.75 146 ILE B CA 1
ATOM 3520 C C . ILE B 1 146 ? -3.402 24.609 -8.93 1 97.75 146 ILE B C 1
ATOM 3522 O O . ILE B 1 146 ? -2.791 24.625 -7.863 1 97.75 146 ILE B O 1
ATOM 3526 N N . ASP B 1 147 ? -4.359 25.469 -9.18 1 98.38 147 ASP B N 1
ATOM 3527 C CA . ASP B 1 147 ? -4.652 26.562 -8.266 1 98.38 147 ASP B CA 1
ATOM 3528 C C . ASP B 1 147 ? -5.828 26.219 -7.355 1 98.38 147 ASP B C 1
ATOM 3530 O O . ASP B 1 147 ? -6.398 27.109 -6.715 1 98.38 147 ASP B O 1
ATOM 3534 N N . ILE B 1 148 ? -6.188 25.016 -7.262 1 98.75 148 ILE B N 1
ATOM 3535 C CA . ILE B 1 148 ? -7.398 24.625 -6.551 1 98.75 148 ILE B CA 1
ATOM 3536 C C . ILE B 1 148 ? -7.293 25.016 -5.082 1 98.75 148 ILE B C 1
ATOM 3538 O O . ILE B 1 148 ? -8.25 25.547 -4.504 1 98.75 148 ILE B O 1
ATOM 3542 N N . TYR B 1 149 ? -6.203 24.797 -4.457 1 98.81 149 TYR B N 1
ATOM 3543 C CA . TYR B 1 149 ? -6.055 25.172 -3.055 1 98.81 149 TYR B CA 1
ATOM 3544 C C . TYR B 1 149 ? -6.129 26.688 -2.887 1 98.81 149 TYR B C 1
ATOM 3546 O O . TYR B 1 149 ? -6.723 27.172 -1.927 1 98.81 149 TYR B O 1
ATOM 3554 N N . LYS B 1 150 ? -5.496 27.391 -3.82 1 98.81 150 LYS B N 1
ATOM 3555 C CA . LYS B 1 150 ? -5.617 28.844 -3.785 1 98.81 150 LYS B CA 1
ATOM 3556 C C . LYS B 1 150 ? -7.078 29.281 -3.811 1 98.81 150 LYS B C 1
ATOM 3558 O O . LYS B 1 150 ? -7.516 30.062 -2.967 1 98.81 150 LYS B O 1
ATOM 3563 N N . LYS B 1 151 ? -7.809 28.719 -4.746 1 98.62 151 LYS B N 1
ATOM 3564 C CA . LYS B 1 151 ? -9.219 29.047 -4.918 1 98.62 151 LYS B CA 1
ATOM 3565 C C . LYS B 1 151 ? -10.016 28.75 -3.648 1 98.62 151 LYS B C 1
ATOM 3567 O O . LYS B 1 151 ? -10.758 29.609 -3.156 1 98.62 151 LYS B O 1
ATOM 3572 N N . LEU B 1 152 ? -9.859 27.625 -3.113 1 98.75 152 LEU B N 1
ATOM 3573 C CA . LEU B 1 152 ? -10.633 27.188 -1.955 1 98.75 152 LEU B CA 1
ATOM 3574 C C . LEU B 1 152 ? -10.266 28 -0.718 1 98.75 152 LEU B C 1
ATOM 3576 O O . LEU B 1 152 ? -11.133 28.375 0.069 1 98.75 152 LEU B O 1
ATOM 3580 N N . ILE B 1 153 ? -8.992 28.25 -0.521 1 98.75 153 ILE B N 1
ATOM 3581 C CA . ILE B 1 153 ? -8.523 29.016 0.632 1 98.75 153 ILE B CA 1
ATOM 3582 C C . ILE B 1 153 ? -9.055 30.453 0.554 1 98.75 153 ILE B C 1
ATOM 3584 O O . ILE B 1 153 ? -9.516 31 1.557 1 98.75 153 ILE B O 1
ATOM 3588 N N . GLU B 1 154 ? -9.008 31.031 -0.64 1 98.56 154 GLU B N 1
ATOM 3589 C CA . GLU B 1 154 ? -9.547 32.375 -0.818 1 98.56 154 GLU B CA 1
ATOM 3590 C C . GLU B 1 154 ? -11.023 32.438 -0.445 1 98.56 154 GLU B C 1
ATOM 3592 O O . GLU B 1 154 ? -11.453 33.375 0.247 1 98.56 154 GLU B O 1
ATOM 3597 N N . LEU B 1 155 ? -11.742 31.469 -0.894 1 97.75 155 LEU B N 1
ATOM 3598 C CA . LEU B 1 155 ? -13.172 31.422 -0.604 1 97.75 155 LEU B CA 1
ATOM 3599 C C . LEU B 1 155 ? -13.414 31.281 0.894 1 97.75 155 LEU B C 1
ATOM 3601 O O . LEU B 1 155 ? -14.273 31.969 1.455 1 97.75 155 LEU B O 1
ATOM 3605 N N . ALA B 1 156 ? -12.695 30.422 1.538 1 98.19 156 ALA B N 1
ATOM 3606 C CA . ALA B 1 156 ? -12.844 30.188 2.973 1 98.19 156 ALA B CA 1
ATOM 3607 C C . ALA B 1 156 ? -12.438 31.438 3.771 1 98.19 156 ALA B C 1
ATOM 3609 O O . ALA B 1 156 ? -13.125 31.812 4.727 1 98.19 156 ALA B O 1
ATOM 3610 N N . ASN B 1 157 ? -11.32 32.062 3.379 1 97.81 157 ASN B N 1
ATOM 3611 C CA . ASN B 1 157 ? -10.875 33.281 4.027 1 97.81 157 ASN B CA 1
ATOM 3612 C C . ASN B 1 157 ? -11.938 34.375 3.938 1 97.81 157 ASN B C 1
ATOM 3614 O O . ASN B 1 157 ? -12.195 35.062 4.918 1 97.81 157 ASN B O 1
ATOM 3618 N N . LYS B 1 158 ? -12.492 34.469 2.805 1 96.75 158 LYS B N 1
ATOM 3619 C CA . LYS B 1 158 ? -13.523 35.469 2.58 1 96.75 158 LYS B CA 1
ATOM 3620 C C . LYS B 1 158 ? -14.703 35.281 3.535 1 96.75 158 LYS B C 1
ATOM 3622 O O . LYS B 1 158 ? -15.344 36.25 3.943 1 96.75 158 LYS B O 1
ATOM 3627 N N . ASN B 1 159 ? -14.922 34.094 3.9 1 96.5 159 ASN B N 1
ATOM 3628 C CA . ASN B 1 159 ? -16.031 33.781 4.797 1 96.5 159 ASN B CA 1
ATOM 3629 C C . ASN B 1 159 ? -15.594 33.844 6.262 1 96.5 159 ASN B C 1
ATOM 3631 O O . ASN B 1 159 ? -16.359 33.469 7.152 1 96.5 159 ASN B O 1
ATOM 3635 N N . GLY B 1 160 ? -14.336 34.188 6.477 1 94.94 160 GLY B N 1
ATOM 3636 C CA . GLY B 1 160 ? -13.883 34.438 7.836 1 94.94 160 GLY B CA 1
ATOM 3637 C C . GLY B 1 160 ? -13.211 33.219 8.469 1 94.94 160 GLY B C 1
ATOM 3638 O O . GLY B 1 160 ? -12.867 33.25 9.656 1 94.94 160 GLY B O 1
ATOM 3639 N N . CYS B 1 161 ? -13.039 32.188 7.762 1 96.5 161 CYS B N 1
ATOM 3640 C CA . CYS B 1 161 ? -12.391 30.984 8.281 1 96.5 161 CYS B CA 1
ATOM 3641 C C . CYS B 1 161 ? -10.875 31.172 8.367 1 96.5 161 CYS B C 1
ATOM 3643 O O . CYS B 1 161 ? -10.266 31.75 7.465 1 96.5 161 CYS B O 1
ATOM 3645 N N . LYS B 1 162 ? -10.273 30.766 9.453 1 97.81 162 LYS B N 1
ATOM 3646 C CA . LYS B 1 162 ? -8.82 30.609 9.484 1 97.81 162 LYS B CA 1
ATOM 3647 C C . LYS B 1 162 ? -8.383 29.359 8.727 1 97.81 162 LYS B C 1
ATOM 3649 O O . LYS B 1 162 ? -8.82 28.25 9.047 1 97.81 162 LYS B O 1
ATOM 3654 N N . THR B 1 163 ? -7.547 29.531 7.746 1 98.81 163 THR B N 1
ATOM 3655 C CA . THR B 1 163 ? -7.215 28.422 6.867 1 98.81 163 THR B CA 1
ATOM 3656 C C . THR B 1 163 ? -5.781 27.953 7.102 1 98.81 163 THR B C 1
ATOM 3658 O O . THR B 1 163 ? -4.906 28.75 7.422 1 98.81 163 THR B O 1
ATOM 3661 N N . PHE B 1 164 ? -5.562 26.688 7 1 98.94 164 PHE B N 1
ATOM 3662 C CA . PHE B 1 164 ? -4.281 26 7.152 1 98.94 164 PHE B CA 1
ATOM 3663 C C . PHE B 1 164 ? -3.93 25.219 5.895 1 98.94 164 PHE B C 1
ATOM 3665 O O . PHE B 1 164 ? -4.793 24.578 5.293 1 98.94 164 PHE B O 1
ATOM 3672 N N . LEU B 1 165 ? -2.66 25.219 5.48 1 98.88 165 LEU B N 1
ATOM 3673 C CA . LEU B 1 165 ? -2.264 24.547 4.25 1 98.88 165 LEU B CA 1
ATOM 3674 C C . LEU B 1 165 ? -1.031 23.672 4.477 1 98.88 165 LEU B C 1
ATOM 3676 O O . LEU B 1 165 ? -0.011 24.156 4.977 1 98.88 165 LEU B O 1
ATOM 3680 N N . ASP B 1 166 ? -1.113 22.422 4.238 1 98.69 166 ASP B N 1
ATOM 3681 C CA . ASP B 1 166 ? -0.018 21.469 4.137 1 98.69 166 ASP B CA 1
ATOM 3682 C C . ASP B 1 166 ? -0.061 20.719 2.803 1 98.69 166 ASP B C 1
ATOM 3684 O O . ASP B 1 166 ? -0.702 19.672 2.689 1 98.69 166 ASP B O 1
ATOM 3688 N N . ALA B 1 167 ? 0.557 21.266 1.775 1 98 167 ALA B N 1
ATOM 3689 C CA . ALA B 1 167 ? 0.596 20.734 0.417 1 98 167 ALA B CA 1
ATOM 3690 C C . ALA B 1 167 ? 2.023 20.703 -0.121 1 98 167 ALA B C 1
ATOM 3692 O O . ALA B 1 167 ? 2.977 20.969 0.615 1 98 167 ALA B O 1
ATOM 3693 N N . SER B 1 168 ? 2.189 20.219 -1.298 1 96 168 SER B N 1
ATOM 3694 C CA . SER B 1 168 ? 3.518 20.125 -1.896 1 96 168 SER B CA 1
ATOM 3695 C C . SER B 1 168 ? 3.521 20.641 -3.33 1 96 168 SER B C 1
ATOM 3697 O O . SER B 1 168 ? 2.459 20.844 -3.922 1 96 168 SER B O 1
ATOM 3699 N N . GLY B 1 169 ? 4.676 20.938 -3.793 1 95.69 169 GLY B N 1
ATOM 3700 C CA . GLY B 1 169 ? 4.867 21.281 -5.195 1 95.69 169 GLY B CA 1
ATOM 3701 C C . GLY B 1 169 ? 4.074 22.5 -5.621 1 95.69 169 GLY B C 1
ATOM 3702 O O . GLY B 1 169 ? 3.975 23.484 -4.871 1 95.69 169 GLY B O 1
ATOM 3703 N N . ASP B 1 170 ? 3.506 22.375 -6.82 1 97.19 170 ASP B N 1
ATOM 3704 C CA . ASP B 1 170 ? 2.803 23.5 -7.426 1 97.19 170 ASP B CA 1
ATOM 3705 C C . ASP B 1 170 ? 1.566 23.875 -6.613 1 97.19 170 ASP B C 1
ATOM 3707 O O . ASP B 1 170 ? 1.191 25.047 -6.555 1 97.19 170 ASP B O 1
ATOM 3711 N N . TYR B 1 171 ? 1.001 22.906 -5.992 1 98.19 171 TYR B N 1
ATOM 3712 C CA . TYR B 1 171 ? -0.193 23.172 -5.199 1 98.19 171 TYR B CA 1
ATOM 3713 C C . TYR B 1 171 ? 0.141 24.031 -3.975 1 98.19 171 TYR B C 1
ATOM 3715 O O . TYR B 1 171 ? -0.655 24.875 -3.561 1 98.19 171 TYR B O 1
ATOM 3723 N N . LEU B 1 172 ? 1.302 23.75 -3.402 1 98.31 172 LEU B N 1
ATOM 3724 C CA . LEU B 1 172 ? 1.764 24.594 -2.299 1 98.31 172 LEU B CA 1
ATOM 3725 C C . LEU B 1 172 ? 2.094 26 -2.785 1 98.31 172 LEU B C 1
ATOM 3727 O O . LEU B 1 172 ? 1.648 26.984 -2.193 1 98.31 172 LEU B O 1
ATOM 3731 N N . LEU B 1 173 ? 2.828 26.078 -3.906 1 97.69 173 LEU B N 1
ATOM 3732 C CA . LEU B 1 173 ? 3.273 27.359 -4.449 1 97.69 173 LEU B CA 1
ATOM 3733 C C . LEU B 1 173 ? 2.082 28.25 -4.793 1 97.69 173 LEU B C 1
ATOM 3735 O O . LEU B 1 173 ? 2.094 29.453 -4.5 1 97.69 173 LEU B O 1
ATOM 3739 N N . GLU B 1 174 ? 1.075 27.688 -5.375 1 98.38 174 GLU B N 1
ATOM 3740 C CA . GLU B 1 174 ? -0.128 28.453 -5.703 1 98.38 174 GLU B CA 1
ATOM 3741 C C . GLU B 1 174 ? -0.956 28.734 -4.453 1 98.38 174 GLU B C 1
ATOM 3743 O O . GLU B 1 174 ? -1.477 29.844 -4.285 1 98.38 174 GLU B O 1
ATOM 3748 N N . GLY B 1 175 ? -1.061 27.781 -3.566 1 98.62 175 GLY B N 1
ATOM 3749 C CA . GLY B 1 175 ? -1.895 27.875 -2.381 1 98.62 175 GLY B CA 1
ATOM 3750 C C . GLY B 1 175 ? -1.448 28.984 -1.434 1 98.62 175 GLY B C 1
ATOM 3751 O O . GLY B 1 175 ? -2.277 29.641 -0.8 1 98.62 175 GLY B O 1
ATOM 3752 N N . ILE B 1 176 ? -0.154 29.156 -1.354 1 98.19 176 ILE B N 1
ATOM 3753 C CA . ILE B 1 176 ? 0.391 30.141 -0.416 1 98.19 176 ILE B CA 1
ATOM 3754 C C . ILE B 1 176 ? -0.038 31.547 -0.827 1 98.19 176 ILE B C 1
ATOM 3756 O O . ILE B 1 176 ? -0.14 32.438 0.015 1 98.19 176 ILE B O 1
ATOM 3760 N N . LYS B 1 177 ? -0.322 31.719 -2.08 1 98.06 177 LYS B N 1
ATOM 3761 C CA . LYS B 1 177 ? -0.732 33.031 -2.59 1 98.06 177 LYS B CA 1
ATOM 3762 C C . LYS B 1 177 ? -2.062 33.469 -1.981 1 98.06 177 LYS B C 1
ATOM 3764 O O . LYS B 1 177 ? -2.404 34.625 -2.006 1 98.06 177 LYS B O 1
ATOM 3769 N N . ALA B 1 178 ? -2.818 32.531 -1.511 1 98.62 178 ALA B N 1
ATOM 3770 C CA . ALA B 1 178 ? -4.109 32.812 -0.898 1 98.62 178 ALA B CA 1
ATOM 3771 C C . ALA B 1 178 ? -3.945 33.219 0.567 1 98.62 178 ALA B C 1
ATOM 3773 O O . ALA B 1 178 ? -4.93 33.5 1.253 1 98.62 178 ALA B O 1
ATOM 3774 N N . ARG B 1 179 ? -2.74 33.219 1.065 1 97.94 179 ARG B N 1
ATOM 3775 C CA . ARG B 1 179 ? -2.35 33.688 2.385 1 97.94 179 ARG B CA 1
ATOM 3776 C C . ARG B 1 179 ? -3.092 32.938 3.486 1 97.94 179 ARG B C 1
ATOM 3778 O O . ARG B 1 179 ? -3.754 33.562 4.324 1 97.94 179 ARG B O 1
ATOM 3785 N N . PRO B 1 180 ? -2.996 31.625 3.496 1 98.81 180 PRO B N 1
ATOM 3786 C CA . PRO B 1 180 ? -3.537 30.875 4.637 1 98.81 180 PRO B CA 1
ATOM 3787 C C . PRO B 1 180 ? -2.955 31.344 5.969 1 98.81 180 PRO B C 1
ATOM 3789 O O . PRO B 1 180 ? -1.891 31.969 6 1 98.81 180 PRO B O 1
ATOM 3792 N N . PHE B 1 181 ? -3.66 31.109 7.016 1 98.69 181 PHE B N 1
ATOM 3793 C CA . PHE B 1 181 ? -3.219 31.469 8.352 1 98.69 181 PHE B CA 1
ATOM 3794 C C . PHE B 1 181 ? -1.899 30.797 8.695 1 98.69 181 PHE B C 1
ATOM 3796 O O . PHE B 1 181 ? -0.991 31.422 9.242 1 98.69 181 PHE B O 1
ATOM 3803 N N . MET B 1 182 ? -1.73 29.5 8.367 1 98.81 182 MET B N 1
ATOM 3804 C CA . MET B 1 182 ? -0.549 28.703 8.695 1 98.81 182 MET B CA 1
ATOM 3805 C C . MET B 1 182 ? -0.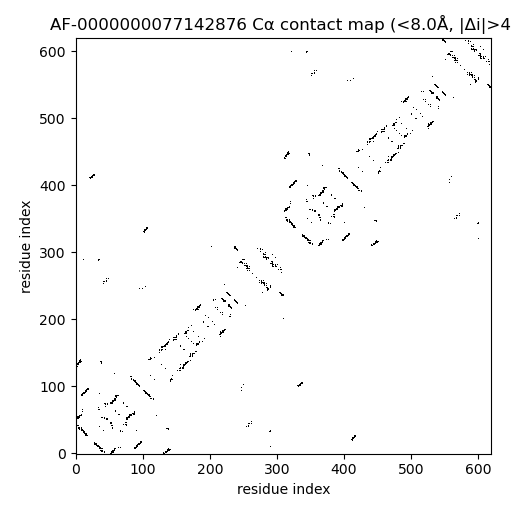204 27.75 7.562 1 98.81 182 MET B C 1
ATOM 3807 O O . MET B 1 182 ? -1.096 27.156 6.953 1 98.81 182 MET B O 1
ATOM 3811 N N . ILE B 1 183 ? 1.074 27.594 7.254 1 98.81 183 ILE B N 1
ATOM 3812 C CA . ILE B 1 183 ? 1.573 26.578 6.332 1 98.81 183 ILE B CA 1
ATOM 3813 C C . ILE B 1 183 ? 2.639 25.734 7.023 1 98.81 183 ILE B C 1
ATOM 3815 O O . ILE B 1 183 ? 3.248 26.172 8.008 1 98.81 183 ILE B O 1
ATOM 3819 N N . LYS B 1 184 ? 2.818 24.484 6.535 1 98.62 184 LYS B N 1
ATOM 3820 C CA . LYS B 1 184 ? 3.764 23.547 7.145 1 98.62 184 LYS B CA 1
ATOM 3821 C C . LYS B 1 184 ? 4.676 22.938 6.094 1 98.62 184 LYS B C 1
ATOM 3823 O O . LYS B 1 184 ? 4.676 21.719 5.906 1 98.62 184 LYS B O 1
ATOM 3828 N N . PRO B 1 185 ? 5.531 23.703 5.5 1 98.06 185 PRO B N 1
ATOM 3829 C CA . PRO B 1 185 ? 6.469 23.141 4.527 1 98.06 185 PRO B CA 1
ATOM 3830 C C . PRO B 1 185 ? 7.598 22.359 5.184 1 98.06 185 PRO B C 1
ATOM 3832 O O . PRO B 1 185 ? 7.918 22.594 6.352 1 98.06 185 PRO B O 1
ATOM 3835 N N . ASN B 1 186 ? 8.094 21.391 4.504 1 95.75 186 ASN B N 1
ATOM 3836 C CA . ASN B 1 186 ? 9.375 20.812 4.879 1 95.75 186 ASN B CA 1
ATOM 3837 C C . ASN B 1 186 ? 10.531 21.5 4.164 1 95.75 186 ASN B C 1
ATOM 3839 O O . ASN B 1 186 ? 10.328 22.484 3.445 1 95.75 186 ASN B O 1
ATOM 3843 N N . ILE B 1 187 ? 11.672 21 4.355 1 93.88 187 ILE B N 1
ATOM 3844 C CA . ILE B 1 187 ? 12.852 21.688 3.834 1 93.88 187 ILE B CA 1
ATOM 3845 C C . ILE B 1 187 ? 12.828 21.672 2.309 1 93.88 187 ILE B C 1
ATOM 3847 O O . ILE B 1 187 ? 13.156 22.672 1.667 1 93.88 187 ILE B O 1
ATOM 3851 N N . ASP B 1 188 ? 12.469 20.578 1.719 1 93.75 188 ASP B N 1
ATOM 3852 C CA . ASP B 1 188 ? 12.391 20.484 0.264 1 93.75 188 ASP B CA 1
ATOM 3853 C C . ASP B 1 188 ? 11.352 21.453 -0.29 1 93.75 188 ASP B C 1
ATOM 3855 O O . ASP B 1 188 ? 11.562 22.078 -1.339 1 93.75 188 ASP B O 1
ATOM 3859 N N . GLU B 1 189 ? 10.273 21.578 0.423 1 95.75 189 GLU B N 1
ATOM 3860 C CA . GLU B 1 189 ? 9.195 22.484 0.012 1 95.75 189 GLU B CA 1
ATOM 3861 C C . GLU B 1 189 ? 9.617 23.938 0.165 1 95.75 189 GLU B C 1
ATOM 3863 O O . GLU B 1 189 ? 9.25 24.781 -0.657 1 95.75 189 GLU B O 1
ATOM 3868 N N . ILE B 1 190 ? 10.391 24.219 1.151 1 94.69 190 ILE B N 1
ATOM 3869 C CA . ILE B 1 190 ? 10.961 25.562 1.293 1 94.69 190 ILE B CA 1
ATOM 3870 C C . ILE B 1 190 ? 11.891 25.859 0.123 1 94.69 190 ILE B C 1
ATOM 3872 O O . ILE B 1 190 ? 11.867 26.953 -0.442 1 94.69 190 ILE B O 1
ATOM 3876 N N . CYS B 1 191 ? 12.664 24.891 -0.186 1 95.19 191 CYS B N 1
ATOM 3877 C CA . CYS B 1 191 ? 13.547 25.016 -1.34 1 95.19 191 CYS B CA 1
ATOM 3878 C C . CYS B 1 191 ? 12.758 25.344 -2.598 1 95.19 191 CYS B C 1
ATOM 3880 O O . CYS B 1 191 ? 13.156 26.203 -3.383 1 95.19 191 CYS B O 1
ATOM 3882 N N . ASP B 1 192 ? 11.648 24.703 -2.732 1 94.12 192 ASP B N 1
ATOM 3883 C CA . ASP B 1 192 ? 10.789 24.953 -3.883 1 94.12 192 ASP B CA 1
ATOM 3884 C C . ASP B 1 192 ? 10.25 26.391 -3.873 1 94.12 192 ASP B C 1
ATOM 3886 O O . ASP B 1 192 ? 10.141 27.016 -4.926 1 94.12 192 ASP B O 1
ATOM 3890 N N . ILE B 1 193 ? 9.93 26.828 -2.732 1 94.25 193 ILE B N 1
ATOM 3891 C CA . ILE B 1 193 ? 9.336 28.156 -2.566 1 94.25 193 ILE B CA 1
ATOM 3892 C C . ILE B 1 193 ? 10.375 29.219 -2.873 1 94.25 193 ILE B C 1
ATOM 3894 O O . ILE B 1 193 ? 10.078 30.203 -3.555 1 94.25 193 ILE B O 1
ATOM 3898 N N . ILE B 1 194 ? 11.602 28.984 -2.469 1 93.44 194 ILE B N 1
ATOM 3899 C CA . ILE B 1 194 ? 12.594 30.047 -2.521 1 93.44 194 ILE B CA 1
ATOM 3900 C C . ILE B 1 194 ? 13.477 29.875 -3.76 1 93.44 194 ILE B C 1
ATOM 3902 O O . ILE B 1 194 ? 14.148 30.812 -4.184 1 93.44 194 ILE B O 1
ATOM 3906 N N . GLY B 1 195 ? 13.57 28.656 -4.309 1 93.88 195 GLY B N 1
ATOM 3907 C CA . GLY B 1 195 ? 14.289 28.406 -5.543 1 93.88 195 GLY B CA 1
ATOM 3908 C C . GLY B 1 195 ? 15.711 27.922 -5.32 1 93.88 195 GLY B C 1
ATOM 3909 O O . GLY B 1 195 ? 16.453 27.688 -6.277 1 93.88 195 GLY B O 1
ATOM 3910 N N . HIS B 1 196 ? 16.141 27.828 -4.078 1 94.38 196 HIS B N 1
ATOM 3911 C CA . HIS B 1 196 ? 17.453 27.281 -3.74 1 94.38 196 HIS B CA 1
ATOM 3912 C C . HIS B 1 196 ? 17.438 26.672 -2.344 1 94.38 196 HIS B C 1
ATOM 3914 O O . HIS B 1 196 ? 16.516 26.891 -1.565 1 94.38 196 HIS B O 1
ATOM 3920 N N . ARG B 1 197 ? 18.469 25.875 -2.055 1 92.94 197 ARG B N 1
ATOM 3921 C CA . ARG B 1 197 ? 18.578 25.266 -0.734 1 92.94 197 ARG B CA 1
ATOM 3922 C C . ARG B 1 197 ? 19.156 26.25 0.275 1 92.94 197 ARG B C 1
ATOM 3924 O O . ARG B 1 197 ? 20.234 26.812 0.062 1 92.94 197 ARG B O 1
ATOM 3931 N N . PRO B 1 198 ? 18.469 26.453 1.317 1 94.56 198 PRO B N 1
ATOM 3932 C CA . PRO B 1 198 ? 19 27.359 2.336 1 94.56 198 PRO B CA 1
ATOM 3933 C C . PRO B 1 198 ? 20.281 26.844 2.975 1 94.56 198 PRO B C 1
ATOM 3935 O O . PRO B 1 198 ? 20.438 25.641 3.193 1 94.56 198 PRO B O 1
ATOM 3938 N N . GLU B 1 199 ? 21.188 27.75 3.322 1 92.62 199 GLU B N 1
ATOM 3939 C CA . GLU B 1 199 ? 22.5 27.406 3.852 1 92.62 199 GLU B CA 1
ATOM 3940 C C . GLU B 1 199 ? 22.422 27.078 5.34 1 92.62 199 GLU B C 1
ATOM 3942 O O . GLU B 1 199 ? 23.25 26.328 5.855 1 92.62 199 GLU B O 1
ATOM 3947 N N . ASN B 1 200 ? 21.578 27.734 5.934 1 92.94 200 ASN B N 1
ATOM 3948 C CA . ASN B 1 200 ? 21.453 27.594 7.383 1 92.94 200 ASN B CA 1
ATOM 3949 C C . ASN B 1 200 ? 20.062 27.969 7.875 1 92.94 200 ASN B C 1
ATOM 3951 O O . ASN B 1 200 ? 19.219 28.406 7.09 1 92.94 200 ASN B O 1
ATOM 3955 N N . ILE B 1 201 ? 19.875 27.859 9.156 1 94.06 201 ILE B N 1
ATOM 3956 C CA . ILE B 1 201 ? 18.578 28.062 9.797 1 94.06 201 ILE B CA 1
ATOM 3957 C C . ILE B 1 201 ? 18.188 29.531 9.672 1 94.06 201 ILE B C 1
ATOM 3959 O O . ILE B 1 201 ? 17 29.859 9.5 1 94.06 201 ILE B O 1
ATOM 3963 N N . LYS B 1 202 ? 19.094 30.438 9.727 1 95.19 202 LYS B N 1
ATOM 3964 C CA . LYS B 1 202 ? 18.812 31.875 9.641 1 95.19 202 LYS B CA 1
ATOM 3965 C C . LYS B 1 202 ? 18.203 32.219 8.289 1 95.19 202 LYS B C 1
ATOM 3967 O O . LYS B 1 202 ? 17.328 33.094 8.211 1 95.19 202 LYS B O 1
ATOM 3972 N N . GLU B 1 203 ? 18.703 31.594 7.352 1 96.25 203 GLU B N 1
ATOM 3973 C CA . GLU B 1 203 ? 18.156 31.859 6.023 1 96.25 203 GLU B CA 1
ATOM 3974 C C . GLU B 1 203 ? 16.734 31.328 5.898 1 96.25 203 GLU B C 1
ATOM 3976 O O . GLU B 1 203 ? 15.891 31.969 5.246 1 96.25 203 GLU B O 1
ATOM 3981 N N . ILE B 1 204 ? 16.469 30.188 6.488 1 97 204 ILE B N 1
ATOM 3982 C CA . ILE B 1 204 ? 15.109 29.656 6.504 1 97 204 ILE B CA 1
ATOM 3983 C C . ILE B 1 204 ? 14.18 30.656 7.18 1 97 204 ILE B C 1
ATOM 3985 O O . ILE B 1 204 ? 13.102 30.953 6.66 1 97 204 ILE B O 1
ATOM 3989 N N . VAL B 1 205 ? 14.625 31.203 8.289 1 97.06 205 VAL B N 1
ATOM 3990 C CA . VAL B 1 205 ? 13.836 32.188 9.047 1 97.06 205 VAL B CA 1
ATOM 3991 C C . VAL B 1 205 ? 13.57 33.406 8.188 1 97.06 205 VAL B C 1
ATOM 3993 O O . VAL B 1 205 ? 12.453 33.906 8.156 1 97.06 205 VAL B O 1
ATOM 3996 N N . PHE B 1 206 ? 14.586 33.844 7.523 1 96.25 206 PHE B N 1
ATOM 3997 C CA . PHE B 1 206 ? 14.484 35 6.672 1 96.25 206 PHE B CA 1
ATOM 3998 C C . PHE B 1 206 ? 13.383 34.844 5.633 1 96.25 206 PHE B C 1
ATOM 4000 O O . PHE B 1 206 ? 12.523 35.688 5.473 1 96.25 206 PHE B O 1
ATOM 4007 N N . HIS B 1 207 ? 13.398 33.75 4.957 1 96.5 207 HIS B N 1
ATOM 4008 C CA . HIS B 1 207 ? 12.414 33.5 3.904 1 96.5 207 HIS B CA 1
ATOM 4009 C C . HIS B 1 207 ? 11.031 33.25 4.488 1 96.5 207 HIS B C 1
ATOM 4011 O O . HIS B 1 207 ? 10.023 33.625 3.889 1 96.5 207 HIS B O 1
ATOM 4017 N N . ALA B 1 208 ? 10.953 32.562 5.645 1 97.56 208 ALA B N 1
ATOM 4018 C CA . ALA B 1 208 ? 9.68 32.406 6.34 1 97.56 208 ALA B CA 1
ATOM 4019 C C . ALA B 1 208 ? 9.07 33.75 6.715 1 97.56 208 ALA B C 1
ATOM 4021 O O . ALA B 1 208 ? 7.859 33.938 6.598 1 97.56 208 ALA B O 1
ATOM 4022 N N . GLN B 1 209 ? 9.938 34.656 7.105 1 96.81 209 GLN B N 1
ATOM 4023 C CA . GLN B 1 209 ? 9.477 36 7.469 1 96.81 209 GLN B CA 1
ATOM 4024 C C . GLN B 1 209 ? 8.914 36.719 6.254 1 96.81 209 GLN B C 1
ATOM 4026 O O . GLN B 1 209 ? 7.969 37.531 6.383 1 96.81 209 GLN B O 1
ATOM 4031 N N . LYS B 1 210 ? 9.523 36.5 5.152 1 96.69 210 LYS B N 1
ATOM 4032 C CA . LYS B 1 210 ? 8.977 37.094 3.932 1 96.69 210 LYS B CA 1
ATOM 4033 C C . LYS B 1 210 ? 7.559 36.594 3.668 1 96.69 210 LYS B C 1
ATOM 4035 O O . LYS B 1 210 ? 6.691 37.375 3.256 1 96.69 210 LYS B O 1
ATOM 4040 N N . LEU B 1 211 ? 7.352 35.344 3.824 1 97.38 211 LEU B N 1
ATOM 4041 C CA . LEU B 1 211 ? 6.02 34.75 3.672 1 97.38 211 LEU B CA 1
ATOM 4042 C C . LEU B 1 211 ? 5.047 35.375 4.68 1 97.38 211 LEU B C 1
ATOM 4044 O O . LEU B 1 211 ? 3.896 35.656 4.34 1 97.38 211 LEU B O 1
ATOM 4048 N N . ILE B 1 212 ? 5.543 35.594 5.902 1 97.75 212 ILE B N 1
ATOM 4049 C CA . ILE B 1 212 ? 4.734 36.188 6.965 1 97.75 212 ILE B CA 1
ATOM 4050 C C . ILE B 1 212 ? 4.34 37.625 6.59 1 97.75 212 ILE B C 1
ATOM 4052 O O . ILE B 1 212 ? 3.182 38 6.75 1 97.75 212 ILE B O 1
ATOM 4056 N N . LYS B 1 213 ? 5.246 38.312 6.09 1 96.88 213 LYS B N 1
ATOM 4057 C CA . LYS B 1 213 ? 4.992 39.719 5.68 1 96.88 213 LYS B CA 1
ATOM 4058 C C . LYS B 1 213 ? 3.955 39.75 4.559 1 96.88 213 LYS B C 1
ATOM 4060 O O . LYS B 1 213 ? 3.25 40.75 4.41 1 96.88 213 LYS B O 1
ATOM 4065 N N . SER B 1 214 ? 3.9 38.688 3.807 1 95.56 214 SER B N 1
ATOM 4066 C CA . SER B 1 214 ? 2.955 38.656 2.697 1 95.56 214 SER B CA 1
ATOM 4067 C C . SER B 1 214 ? 1.535 38.406 3.189 1 95.56 214 SER B C 1
ATOM 4069 O O . SER B 1 214 ? 0.57 38.594 2.445 1 95.56 214 SER B O 1
ATOM 4071 N N . GLY B 1 215 ? 1.418 37.938 4.438 1 97.25 215 GLY B N 1
ATOM 4072 C CA . GLY B 1 215 ? 0.07 37.781 4.961 1 97.25 215 GLY B CA 1
ATOM 4073 C C . GLY B 1 215 ? -0.118 36.5 5.754 1 97.25 215 GLY B C 1
ATOM 4074 O O . GLY B 1 215 ? -1.081 36.375 6.512 1 97.25 215 GLY B O 1
ATOM 4075 N N . ILE B 1 216 ? 0.715 35.5 5.602 1 98.19 216 ILE B N 1
ATOM 4076 C CA . ILE B 1 216 ? 0.681 34.281 6.375 1 98.19 216 ILE B CA 1
ATOM 4077 C C . ILE B 1 216 ? 1.075 34.562 7.82 1 98.19 216 ILE B C 1
ATOM 4079 O O . ILE B 1 216 ? 2.004 35.312 8.078 1 98.19 216 ILE B O 1
ATOM 4083 N N . LYS B 1 217 ? 0.447 33.938 8.781 1 98.5 217 LYS B N 1
ATOM 4084 C CA . LYS B 1 21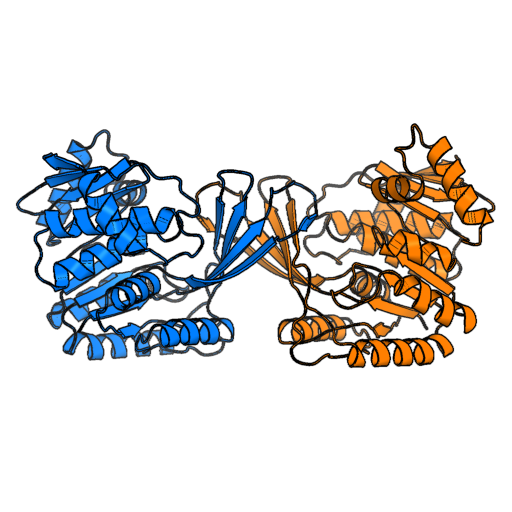7 ? 0.667 34.281 10.18 1 98.5 217 LYS B CA 1
ATOM 4085 C C . LYS B 1 217 ? 1.691 33.344 10.828 1 98.5 217 LYS B C 1
ATOM 4087 O O . LYS B 1 217 ? 2.416 33.75 11.734 1 98.5 217 LYS B O 1
ATOM 4092 N N . VAL B 1 218 ? 1.724 32.094 10.43 1 98.75 218 VAL B N 1
ATOM 4093 C CA . VAL B 1 218 ? 2.629 31.094 11.023 1 98.75 218 VAL B CA 1
ATOM 4094 C C . VAL B 1 218 ? 3.225 30.219 9.922 1 98.75 218 VAL B C 1
ATOM 4096 O O . VAL B 1 218 ? 2.496 29.688 9.078 1 98.75 218 VAL B O 1
ATOM 4099 N N . VAL B 1 219 ? 4.488 30.078 9.875 1 98.75 219 VAL B N 1
ATOM 4100 C CA . VAL B 1 219 ? 5.207 29.141 9.023 1 98.75 219 VAL B CA 1
ATOM 4101 C C . VAL B 1 219 ? 5.93 28.109 9.883 1 98.75 219 VAL B C 1
ATOM 4103 O O . VAL B 1 219 ? 6.867 28.438 10.609 1 98.75 219 VAL B O 1
ATOM 4106 N N . ALA B 1 220 ? 5.469 26.891 9.852 1 98.75 220 ALA B N 1
ATOM 4107 C CA . ALA B 1 220 ? 6.086 25.781 10.586 1 98.75 220 ALA B CA 1
ATOM 4108 C C . ALA B 1 220 ? 6.906 24.906 9.648 1 98.75 220 ALA B C 1
ATOM 4110 O O . ALA B 1 220 ? 6.359 24.031 8.961 1 98.75 220 ALA B O 1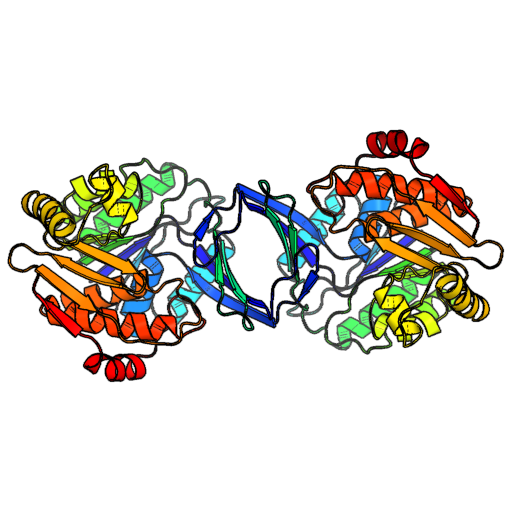
ATOM 4111 N N . VAL B 1 221 ? 8.188 25.016 9.641 1 98.25 221 VAL B N 1
ATOM 4112 C CA . VAL B 1 221 ? 9.07 24.25 8.766 1 98.25 221 VAL B CA 1
ATOM 4113 C C . VAL B 1 221 ? 9.523 22.969 9.461 1 98.25 221 VAL B C 1
ATOM 4115 O O . VAL B 1 221 ? 10.188 23.031 10.5 1 98.25 221 VAL B O 1
ATOM 4118 N N . THR B 1 222 ? 9.164 21.859 8.914 1 97.44 222 THR B N 1
ATOM 4119 C CA . THR B 1 222 ? 9.594 20.594 9.5 1 97.44 222 THR B CA 1
ATOM 4120 C C . THR B 1 222 ? 10.953 20.172 8.938 1 97.44 222 THR B C 1
ATOM 4122 O O . THR B 1 222 ? 11.227 20.359 7.754 1 97.44 222 THR B O 1
ATOM 4125 N N . LEU B 1 223 ? 11.758 19.609 9.797 1 94.25 223 LEU B N 1
ATOM 4126 C CA . LEU B 1 223 ? 13.117 19.203 9.461 1 94.25 223 LEU B CA 1
ATOM 4127 C C . LEU B 1 223 ? 13.328 17.719 9.734 1 94.25 223 LEU B C 1
ATOM 4129 O O . LEU B 1 223 ? 14.398 17.312 10.188 1 94.25 223 LEU B O 1
ATOM 4133 N N . GLY B 1 224 ? 12.289 16.953 9.625 1 90.38 224 GLY B N 1
ATOM 4134 C CA . GLY B 1 224 ? 12.391 15.523 9.906 1 90.38 224 GLY B CA 1
ATOM 4135 C C . GLY B 1 224 ? 12.758 15.227 11.352 1 90.38 224 GLY B C 1
ATOM 4136 O O . GLY B 1 224 ? 12.125 15.734 12.273 1 90.38 224 GLY B O 1
ATOM 4137 N N . SER B 1 225 ? 13.75 14.344 11.453 1 89.94 225 SER B N 1
ATOM 4138 C CA . SER B 1 225 ? 14.188 13.93 12.781 1 89.94 225 SER B CA 1
ATOM 4139 C C . SER B 1 225 ? 14.906 15.062 13.5 1 89.94 225 SER B C 1
ATOM 4141 O O . SER B 1 225 ? 15.141 14.984 14.711 1 89.94 225 SER B O 1
ATOM 4143 N N . ASP B 1 226 ? 15.172 16.109 12.773 1 93.31 226 ASP B N 1
ATOM 4144 C CA . ASP B 1 226 ? 15.875 17.234 13.367 1 93.31 226 ASP B CA 1
ATOM 4145 C C . ASP B 1 226 ? 14.898 18.234 13.984 1 93.31 226 ASP B C 1
ATOM 4147 O O . ASP B 1 226 ? 15.312 19.281 14.492 1 93.31 226 ASP B O 1
ATOM 4151 N N . GLY B 1 227 ? 13.641 17.984 13.867 1 96.75 227 GLY B N 1
ATOM 4152 C CA . GLY B 1 227 ? 12.641 18.812 14.523 1 96.75 227 GLY B CA 1
ATOM 4153 C C . GLY B 1 227 ? 11.961 19.781 13.57 1 96.75 227 GLY B C 1
ATOM 4154 O O . GLY B 1 227 ? 11.547 19.406 12.477 1 96.75 227 GLY B O 1
ATOM 4155 N N . SER B 1 228 ? 11.688 20.969 14.141 1 98.31 228 SER B N 1
ATOM 4156 C CA . SER B 1 228 ? 10.953 21.953 13.352 1 98.31 228 SER B CA 1
ATOM 4157 C C . SER B 1 228 ? 11.352 23.375 13.719 1 98.31 228 SER B C 1
ATOM 4159 O O . SER B 1 228 ? 11.969 23.594 14.758 1 98.31 228 SER B O 1
ATOM 4161 N N . LEU B 1 229 ? 11.172 24.234 12.836 1 98.56 229 LEU B N 1
ATOM 4162 C CA . LEU B 1 229 ? 11.344 25.672 13.008 1 98.56 229 LEU B CA 1
ATOM 4163 C C . LEU B 1 229 ? 10.016 26.391 12.859 1 98.56 229 LEU B C 1
ATOM 4165 O O . LEU B 1 229 ? 9.359 26.297 11.82 1 98.56 229 LEU B O 1
ATOM 4169 N N . ILE B 1 230 ? 9.609 27.125 13.922 1 98.75 230 ILE B N 1
ATOM 4170 C CA . ILE B 1 230 ? 8.352 27.859 13.922 1 98.75 230 ILE B CA 1
ATOM 4171 C C . ILE B 1 230 ? 8.625 29.359 13.82 1 98.75 230 ILE B C 1
ATOM 4173 O O . ILE B 1 230 ? 9.391 29.922 14.617 1 98.75 230 ILE B O 1
ATOM 4177 N N . VAL B 1 231 ? 8.031 29.984 12.852 1 98.62 231 VAL B N 1
ATOM 4178 C CA . VAL B 1 231 ? 8.242 31.422 12.633 1 98.62 231 VAL B CA 1
ATOM 4179 C C . VAL B 1 231 ? 6.898 32.125 12.578 1 98.62 231 VAL B C 1
ATOM 4181 O O . VAL B 1 231 ? 5.965 31.672 11.914 1 98.62 231 VAL B O 1
ATOM 4184 N N . SER B 1 232 ? 6.688 33.188 13.289 1 98.38 232 SER B N 1
ATOM 4185 C CA . SER B 1 232 ? 5.566 34.125 13.258 1 98.38 232 SER B CA 1
ATOM 4186 C C . SER B 1 232 ? 6.047 35.562 13.219 1 98.38 232 SER B C 1
ATOM 4188 O O . SER B 1 232 ? 7.242 35.812 13.055 1 98.38 232 SER B O 1
ATOM 4190 N N . GLU B 1 233 ? 5.105 36.469 13.211 1 96.5 233 GLU B N 1
ATOM 4191 C CA . GLU B 1 233 ? 5.461 37.906 13.18 1 96.5 233 GLU B CA 1
ATOM 4192 C C . GLU B 1 233 ? 6.312 38.281 14.391 1 96.5 233 GLU B C 1
ATOM 4194 O O . GLU B 1 233 ? 7.266 39.062 14.266 1 96.5 233 GLU B O 1
ATOM 4199 N N . ASN B 1 234 ? 6.133 37.562 15.5 1 94.06 234 ASN B N 1
ATOM 4200 C CA . ASN B 1 234 ? 6.691 38.031 16.766 1 94.06 234 ASN B CA 1
ATOM 4201 C C . ASN B 1 234 ? 7.82 37.125 17.266 1 94.06 234 ASN B C 1
ATOM 4203 O O . ASN B 1 234 ? 8.594 37.531 18.141 1 94.06 234 ASN B O 1
ATOM 4207 N N . GLU B 1 235 ? 7.883 36 16.766 1 96.62 235 GLU B N 1
ATOM 4208 C CA . GLU B 1 235 ? 8.883 35.094 17.312 1 96.62 235 GLU B CA 1
ATOM 4209 C C . GLU B 1 235 ? 9.312 34.062 16.266 1 96.62 235 GLU B C 1
ATOM 4211 O O . GLU B 1 235 ? 8.609 33.844 15.289 1 96.62 235 GLU B O 1
ATOM 4216 N N . ALA B 1 236 ? 10.484 33.625 16.406 1 97.94 236 ALA B N 1
ATOM 4217 C CA . ALA B 1 236 ? 11.086 32.5 15.68 1 97.94 236 ALA B CA 1
ATOM 4218 C C . ALA B 1 236 ? 11.852 31.578 16.625 1 97.94 236 ALA B C 1
ATOM 4220 O O . ALA B 1 236 ? 12.711 32.031 17.375 1 97.94 236 ALA B O 1
ATOM 4221 N N . PHE B 1 237 ? 11.453 30.266 16.656 1 98.25 237 PHE B N 1
ATOM 4222 C CA . PHE B 1 237 ? 12.125 29.344 17.578 1 98.25 237 PHE B CA 1
ATOM 4223 C C . PHE B 1 237 ? 12.234 27.953 16.953 1 98.25 237 PHE B C 1
ATOM 4225 O O . PHE B 1 237 ? 11.453 27.594 16.062 1 98.25 237 PHE B O 1
ATOM 4232 N N . ARG B 1 238 ? 13.227 27.25 17.375 1 98.06 238 ARG B N 1
ATOM 4233 C CA . ARG B 1 238 ? 13.484 25.859 16.984 1 98.06 238 ARG B CA 1
ATOM 4234 C C . ARG B 1 238 ? 12.992 24.891 18.047 1 98.06 238 ARG B C 1
ATOM 4236 O O . ARG B 1 238 ? 13.148 25.141 19.25 1 98.06 238 ARG B O 1
ATOM 4243 N N . ILE B 1 239 ? 12.414 23.828 17.609 1 98.31 239 ILE B N 1
ATOM 4244 C CA . ILE B 1 239 ? 11.953 22.781 18.516 1 98.31 239 ILE B CA 1
ATOM 4245 C C . ILE B 1 239 ? 12.703 21.484 18.234 1 98.31 239 ILE B C 1
ATOM 4247 O O . ILE B 1 239 ? 12.82 21.078 17.078 1 98.31 239 ILE B O 1
ATOM 4251 N N . TYR B 1 240 ? 13.219 20.828 19.203 1 98.19 240 TYR B N 1
ATOM 4252 C CA . TYR B 1 240 ? 13.953 19.562 19.109 1 98.19 240 TYR B CA 1
ATOM 4253 C C . TYR B 1 240 ? 13.141 18.422 19.703 1 98.19 240 TYR B C 1
ATOM 4255 O O . TYR B 1 240 ? 12.75 18.469 20.875 1 98.19 240 TYR B O 1
ATOM 4263 N N . PRO B 1 241 ? 12.875 17.453 18.859 1 98.38 241 PRO B N 1
ATOM 4264 C CA . PRO B 1 241 ? 12.07 16.328 19.344 1 98.38 241 PRO B CA 1
ATOM 4265 C C . PRO B 1 241 ? 12.836 15.422 20.312 1 98.38 241 PRO B C 1
ATOM 4267 O O . PRO B 1 241 ? 14.07 15.398 20.297 1 98.38 241 PRO B O 1
ATOM 4270 N N . PRO B 1 242 ? 12.094 14.672 21.172 1 97.94 242 PRO B N 1
ATOM 4271 C CA . PRO B 1 242 ? 12.742 13.641 21.969 1 97.94 242 PRO B CA 1
ATOM 4272 C C . PRO B 1 242 ? 13.281 12.484 21.141 1 97.94 242 PRO B C 1
ATOM 4274 O O . PRO B 1 242 ? 12.812 12.258 20.016 1 97.94 242 PRO B O 1
ATOM 4277 N N . LYS B 1 243 ? 14.258 11.797 21.641 1 94.62 243 LYS B N 1
ATOM 4278 C CA . LYS B 1 243 ? 14.766 10.594 20.984 1 94.62 243 LYS B CA 1
ATOM 4279 C C . LYS B 1 243 ? 13.867 9.391 21.266 1 94.62 243 LYS B C 1
ATOM 4281 O O . LYS B 1 243 ? 13.594 9.07 22.422 1 94.62 243 LYS B O 1
ATOM 4286 N N . VAL B 1 244 ? 13.375 8.844 20.188 1 96.31 244 VAL B N 1
ATOM 4287 C CA . VAL B 1 244 ? 12.547 7.66 20.344 1 96.31 244 VAL B CA 1
ATOM 4288 C C . VAL B 1 244 ? 12.906 6.617 19.297 1 96.31 244 VAL B C 1
ATOM 4290 O O . VAL B 1 244 ? 13.547 6.938 18.297 1 96.31 244 VAL B O 1
ATOM 4293 N N . LYS B 1 245 ? 12.586 5.332 19.531 1 93.56 245 LYS B N 1
ATOM 4294 C CA . LYS B 1 245 ? 12.734 4.277 18.531 1 93.56 245 LYS B CA 1
ATOM 4295 C C . LYS B 1 245 ? 11.539 4.254 17.578 1 93.56 245 LYS B C 1
ATOM 4297 O O . LYS B 1 245 ? 10.477 3.742 17.922 1 93.56 245 LYS B O 1
ATOM 4302 N N . ALA B 1 246 ? 11.781 4.719 16.438 1 94.75 246 ALA B N 1
ATOM 4303 C CA . ALA B 1 246 ? 10.703 4.844 15.461 1 94.75 246 ALA B CA 1
ATOM 4304 C C . ALA B 1 246 ? 10.375 3.496 14.828 1 94.75 246 ALA B C 1
ATOM 4306 O O . ALA B 1 246 ? 11.273 2.715 14.516 1 94.75 246 ALA B O 1
ATOM 4307 N N . ILE B 1 247 ? 9.141 3.199 14.672 1 94.81 247 ILE B N 1
ATOM 4308 C CA . ILE B 1 247 ? 8.633 2.016 13.984 1 94.81 247 ILE B CA 1
ATOM 4309 C C . ILE B 1 247 ? 8.117 2.402 12.602 1 94.81 247 ILE B C 1
ATOM 4311 O O . ILE B 1 247 ? 8.438 1.742 11.609 1 94.81 247 ILE B O 1
ATOM 4315 N N . ASN B 1 248 ? 7.414 3.404 12.508 1 96.19 248 ASN B N 1
ATOM 4316 C CA . ASN B 1 248 ? 6.758 3.932 11.32 1 96.19 248 ASN B CA 1
ATOM 4317 C C . ASN B 1 248 ? 6.668 5.453 11.352 1 96.19 248 ASN B C 1
ATOM 4319 O O . ASN B 1 248 ? 5.914 6.02 12.141 1 96.19 248 ASN B O 1
ATOM 4323 N N . THR B 1 249 ? 7.375 6.113 10.469 1 96.12 249 THR B N 1
ATOM 4324 C CA . THR B 1 249 ? 7.41 7.57 10.523 1 96.12 249 THR B CA 1
ATOM 4325 C C . THR B 1 249 ? 6.355 8.164 9.594 1 96.12 249 THR B C 1
ATOM 4327 O O . THR B 1 249 ? 6.168 9.383 9.562 1 96.12 249 THR B O 1
ATOM 4330 N N . VAL B 1 250 ? 5.684 7.297 8.781 1 96.25 250 VAL B N 1
ATOM 4331 C CA . VAL B 1 250 ? 4.602 7.77 7.926 1 96.25 250 VAL B CA 1
ATOM 4332 C C . VAL B 1 250 ? 3.498 8.391 8.773 1 96.25 250 VAL B C 1
ATOM 4334 O O . VAL B 1 250 ? 3.066 7.805 9.773 1 96.25 250 VAL B O 1
ATOM 4337 N N . GLY B 1 251 ? 3.082 9.562 8.461 1 96.69 251 GLY B N 1
ATOM 4338 C CA . GLY B 1 251 ? 2 10.234 9.164 1 96.69 251 GLY B CA 1
ATOM 4339 C C . GLY B 1 251 ? 2.486 11.133 10.281 1 96.69 251 GLY B C 1
ATOM 4340 O O . GLY B 1 251 ? 1.711 11.922 10.836 1 96.69 251 GLY B O 1
ATOM 4341 N N . CYS B 1 252 ? 3.76 11.094 10.664 1 97.44 252 CYS B N 1
ATOM 4342 C CA . CYS B 1 252 ? 4.285 11.906 11.758 1 97.44 252 CYS B CA 1
ATOM 4343 C C . CYS B 1 252 ? 4.055 13.391 11.484 1 97.44 252 CYS B C 1
ATOM 4345 O O . CYS B 1 252 ? 3.656 14.133 12.383 1 97.44 252 CYS B O 1
ATOM 4347 N N . GLY B 1 253 ? 4.34 13.773 10.273 1 97.5 253 GLY B N 1
ATOM 4348 C CA . GLY B 1 253 ? 4.113 15.164 9.906 1 97.5 253 GLY B CA 1
ATOM 4349 C C . GLY B 1 253 ? 2.658 15.578 10.023 1 97.5 253 GLY B C 1
ATOM 4350 O O . GLY B 1 253 ? 2.359 16.688 10.477 1 97.5 253 GLY B O 1
ATOM 4351 N N . ASP B 1 254 ? 1.746 14.742 9.648 1 98.25 254 ASP B N 1
ATOM 4352 C CA . ASP B 1 254 ? 0.316 15.031 9.711 1 98.25 254 ASP B CA 1
ATOM 4353 C C . ASP B 1 254 ? -0.163 15.117 11.156 1 98.25 254 ASP B C 1
ATOM 4355 O O . ASP B 1 254 ? -0.985 15.969 11.5 1 98.25 254 ASP B O 1
ATOM 4359 N N . VAL B 1 255 ? 0.32 14.188 11.93 1 98.5 255 VAL B N 1
ATOM 4360 C CA . VAL B 1 255 ? -0.022 14.18 13.352 1 98.5 255 VAL B CA 1
ATOM 4361 C C . VAL B 1 255 ? 0.502 15.453 14.016 1 98.5 255 VAL B C 1
ATOM 4363 O O . VAL B 1 255 ? -0.194 16.078 14.82 1 98.5 255 VAL B O 1
ATOM 4366 N N . PHE B 1 256 ? 1.752 15.812 13.672 1 98.69 256 PHE B N 1
ATOM 4367 C CA . PHE B 1 256 ? 2.33 17.078 14.125 1 98.69 256 PHE B CA 1
ATOM 4368 C C . PHE B 1 256 ? 1.423 18.25 13.773 1 98.69 256 PHE B C 1
ATOM 4370 O O . PHE B 1 256 ? 1.074 19.047 14.633 1 98.69 256 PHE B O 1
ATOM 4377 N N . PHE B 1 257 ? 0.965 18.281 12.547 1 98.81 257 PHE B N 1
ATOM 4378 C CA . PHE B 1 257 ? 0.133 19.359 12.023 1 98.81 257 PHE B CA 1
ATOM 4379 C C . PHE B 1 257 ? -1.222 19.391 12.719 1 98.81 257 PHE B C 1
ATOM 4381 O O . PHE B 1 257 ? -1.629 20.422 13.258 1 98.81 257 PHE B O 1
ATOM 4388 N N . GLY B 1 258 ? -1.877 18.25 12.797 1 98.81 258 GLY B N 1
ATOM 4389 C CA . GLY B 1 258 ? -3.172 18.156 13.453 1 98.81 258 GLY B CA 1
ATOM 4390 C C . GLY B 1 258 ? -3.127 18.516 14.922 1 98.81 258 GLY B C 1
ATOM 4391 O O . GLY B 1 258 ? -4.027 19.203 15.422 1 98.81 258 GLY B O 1
ATOM 4392 N N . SER B 1 259 ? -2.076 18.094 15.586 1 98.88 259 SER B N 1
ATOM 4393 C CA . SER B 1 259 ? -1.938 18.359 17.016 1 98.88 259 SER B CA 1
ATOM 4394 C C . SER B 1 259 ? -1.698 19.844 17.281 1 98.88 259 SER B C 1
ATOM 4396 O O . SER B 1 259 ? -2.199 20.391 18.266 1 98.88 259 SER B O 1
ATOM 4398 N N . SER B 1 260 ? -0.921 20.469 16.453 1 98.88 260 SER B N 1
ATOM 4399 C CA . SER B 1 260 ? -0.721 21.906 16.609 1 98.88 260 SER B CA 1
ATOM 4400 C C . SER B 1 260 ? -2.025 22.656 16.406 1 98.88 260 SER B C 1
ATOM 4402 O O . SER B 1 260 ? -2.32 23.609 17.141 1 98.88 260 SER B O 1
ATOM 4404 N N . ILE B 1 261 ? -2.789 22.266 15.406 1 98.88 261 ILE B N 1
ATOM 4405 C CA . ILE B 1 261 ? -4.062 22.906 15.102 1 98.88 261 ILE B CA 1
ATOM 4406 C C . ILE B 1 261 ? -5.027 22.734 16.266 1 98.88 261 ILE B C 1
ATOM 4408 O O . ILE B 1 261 ? -5.75 23.672 16.625 1 98.88 261 ILE B O 1
ATOM 4412 N N . PHE B 1 262 ? -5.047 21.578 16.875 1 98.81 262 PHE B N 1
ATOM 4413 C CA . PHE B 1 262 ? -5.855 21.312 18.047 1 98.81 262 PHE B CA 1
ATOM 4414 C C . PHE B 1 262 ? -5.566 22.344 19.141 1 98.81 262 PHE B C 1
ATOM 4416 O O . PHE B 1 262 ? -6.488 22.953 19.688 1 98.81 262 PHE B O 1
ATOM 4423 N N . LYS B 1 263 ? -4.297 22.516 19.484 1 98.81 263 LYS B N 1
ATOM 4424 C CA . LYS B 1 263 ? -3.891 23.438 20.531 1 98.81 263 LYS B CA 1
ATOM 4425 C C . LYS B 1 263 ? -4.211 24.875 20.156 1 98.81 263 LYS B C 1
ATOM 4427 O O . LYS B 1 263 ? -4.645 25.672 21 1 98.81 263 LYS B O 1
ATOM 4432 N N . LEU B 1 264 ? -4.004 25.219 18.875 1 98.62 264 LEU B N 1
ATOM 4433 C CA . LEU B 1 264 ? -4.301 26.578 18.422 1 98.62 264 LEU B CA 1
ATOM 4434 C C . LEU B 1 264 ? -5.797 26.859 18.5 1 98.62 264 LEU B C 1
ATOM 4436 O O . LEU B 1 264 ? -6.207 27.984 18.797 1 98.62 264 LEU B O 1
ATOM 4440 N N . TYR B 1 265 ? -6.586 25.859 18.141 1 98.31 265 TYR B N 1
ATOM 4441 C CA . TYR B 1 265 ? -8.031 25.984 18.25 1 98.31 265 TYR B CA 1
ATOM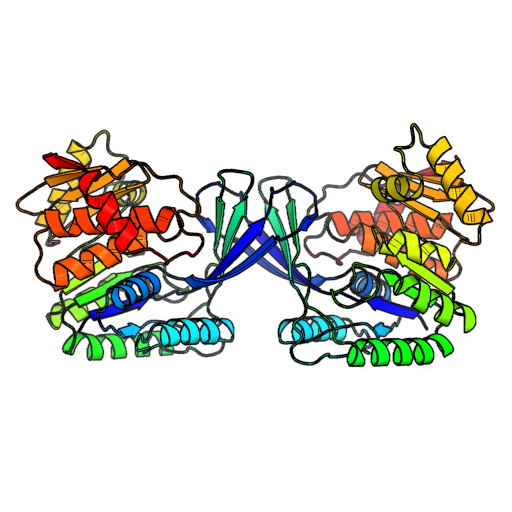 4442 C C . TYR B 1 265 ? -8.445 26.312 19.672 1 98.31 265 TYR B C 1
ATOM 4444 O O . TYR B 1 265 ? -9.43 27.031 19.891 1 98.31 265 TYR B O 1
ATOM 4452 N N . HIS B 1 266 ? -7.676 25.844 20.672 1 98.06 266 HIS B N 1
ATOM 4453 C CA . HIS B 1 266 ? -7.938 26.094 22.078 1 98.06 266 HIS B CA 1
ATOM 4454 C C . HIS B 1 266 ? -7.152 27.312 22.578 1 98.06 266 HIS B C 1
ATOM 4456 O O . HIS B 1 266 ? -6.941 27.469 23.781 1 98.06 266 HIS B O 1
ATOM 4462 N N . LYS B 1 267 ? -6.578 28.062 21.672 1 97.88 267 LYS B N 1
ATOM 4463 C CA . LYS B 1 267 ? -5.996 29.391 21.922 1 97.88 267 LYS B CA 1
ATOM 4464 C C . LYS B 1 267 ? -4.699 29.281 22.719 1 97.88 267 LYS B C 1
ATOM 4466 O O . LYS B 1 267 ? -4.395 30.141 23.531 1 97.88 267 LYS B O 1
ATOM 4471 N N . SER B 1 268 ? -3.984 28.188 22.578 1 98.38 268 SER B N 1
ATOM 4472 C CA . SER B 1 268 ? -2.648 28.047 23.141 1 98.38 268 SER B CA 1
ATOM 4473 C C . SER B 1 268 ? -1.655 28.984 22.453 1 98.38 268 SER B C 1
ATOM 4475 O O . SER B 1 268 ? -1.899 29.438 21.344 1 98.38 268 SER B O 1
ATOM 4477 N N . THR B 1 269 ? -0.562 29.25 23.172 1 98.38 269 THR B N 1
ATOM 4478 C CA . THR B 1 269 ? 0.54 29.953 22.516 1 98.38 269 THR B CA 1
ATOM 4479 C C . THR B 1 269 ? 1.217 29.062 21.484 1 98.38 269 THR B C 1
ATOM 4481 O O . THR B 1 269 ? 1.059 27.844 21.516 1 98.38 269 THR B O 1
ATOM 4484 N N . LEU B 1 270 ? 1.923 29.703 20.547 1 98.62 270 LEU B N 1
ATOM 4485 C CA . LEU B 1 270 ? 2.633 28.922 19.547 1 98.62 270 LEU B CA 1
ATOM 4486 C C . LEU B 1 270 ? 3.6 27.938 20.188 1 98.62 270 LEU B C 1
ATOM 4488 O O . LEU B 1 270 ? 3.682 26.781 19.781 1 98.62 270 LEU B O 1
ATOM 4492 N N . ARG B 1 271 ? 4.332 28.328 21.203 1 98.38 271 ARG B N 1
ATOM 4493 C CA . ARG B 1 271 ? 5.305 27.484 21.891 1 98.38 271 ARG B CA 1
ATOM 4494 C C . ARG B 1 271 ? 4.629 26.281 22.531 1 98.38 271 ARG B C 1
ATOM 4496 O O . ARG B 1 271 ? 5.105 25.156 22.391 1 98.38 271 ARG B O 1
ATOM 4503 N N . GLU B 1 272 ? 3.527 26.547 23.219 1 98.38 272 GLU B N 1
ATOM 4504 C CA . GLU B 1 272 ? 2.777 25.453 23.812 1 98.38 272 GLU B CA 1
ATOM 4505 C C . GLU B 1 272 ? 2.252 24.484 22.75 1 98.38 272 GLU B C 1
ATOM 4507 O O . GLU B 1 272 ? 2.346 23.266 22.906 1 98.38 272 GLU B O 1
ATOM 4512 N N . ALA B 1 273 ? 1.688 25.047 21.688 1 98.75 273 ALA B N 1
ATOM 4513 C CA . ALA B 1 273 ? 1.054 24.266 20.625 1 98.75 273 ALA B CA 1
ATOM 4514 C C . ALA B 1 273 ? 2.061 23.344 19.953 1 98.75 273 ALA B C 1
ATOM 4516 O O . ALA B 1 273 ? 1.813 22.141 19.812 1 98.75 273 ALA B O 1
ATOM 4517 N N . PHE B 1 274 ? 3.197 23.875 19.641 1 98.81 274 PHE B N 1
ATOM 4518 C CA . PHE B 1 274 ? 4.141 23.094 18.844 1 98.81 274 PHE B CA 1
ATOM 4519 C C . PHE B 1 274 ? 4.992 22.203 19.734 1 98.81 274 PHE B C 1
ATOM 4521 O O . PHE B 1 274 ? 5.473 21.156 19.281 1 98.81 274 PHE B O 1
ATOM 4528 N N . LYS B 1 275 ? 5.207 22.547 21 1 98.75 275 LYS B N 1
ATOM 4529 C CA . LYS B 1 275 ? 5.797 21.609 21.938 1 98.75 275 LYS B CA 1
ATOM 4530 C C . LYS B 1 275 ? 4.938 20.344 22.078 1 98.75 275 LYS B C 1
ATOM 4532 O O . LYS B 1 275 ? 5.445 19.234 22 1 98.75 275 LYS B O 1
ATOM 4537 N N . PHE B 1 276 ? 3.637 20.594 22.281 1 98.75 276 PHE B N 1
ATOM 4538 C CA . PHE B 1 276 ? 2.672 19.516 22.375 1 98.75 276 PHE B CA 1
ATOM 4539 C C . PHE B 1 276 ? 2.672 18.672 21.109 1 98.75 276 PHE B C 1
ATOM 4541 O O . PHE B 1 276 ? 2.777 17.438 21.172 1 98.75 276 PHE B O 1
ATOM 4548 N N . ALA B 1 277 ? 2.621 19.328 19.938 1 98.81 277 ALA B N 1
ATOM 4549 C CA . ALA B 1 277 ? 2.576 18.656 18.641 1 98.81 277 ALA B CA 1
ATOM 4550 C C . ALA B 1 277 ? 3.812 17.781 18.438 1 98.81 277 ALA B C 1
ATOM 4552 O O . ALA B 1 277 ? 3.717 16.672 17.891 1 98.81 277 ALA B O 1
ATOM 4553 N N . THR B 1 278 ? 4.926 18.281 18.875 1 98.81 278 THR B N 1
ATOM 4554 C CA . THR B 1 278 ? 6.18 17.562 18.734 1 98.81 278 THR B CA 1
ATOM 4555 C C . THR B 1 278 ? 6.156 16.281 19.562 1 98.81 278 THR B C 1
ATOM 4557 O O . THR B 1 278 ? 6.559 15.211 19.094 1 98.81 278 THR B O 1
ATOM 4560 N N . ALA B 1 279 ? 5.68 16.359 20.734 1 98.75 279 ALA B N 1
ATOM 4561 C CA . ALA B 1 279 ? 5.586 15.203 21.625 1 98.75 279 ALA B CA 1
ATOM 4562 C C . ALA B 1 279 ? 4.613 14.164 21.062 1 98.75 279 ALA B C 1
ATOM 4564 O O . ALA B 1 279 ? 4.895 12.969 21.078 1 98.75 279 ALA B O 1
ATOM 4565 N N . VAL B 1 280 ? 3.475 14.617 20.594 1 98.69 280 VAL B N 1
ATOM 4566 C CA . VAL B 1 280 ? 2.469 13.719 20.031 1 98.69 280 VAL B CA 1
ATOM 4567 C C . VAL B 1 280 ? 3.029 13.031 18.781 1 98.69 280 VAL B C 1
ATOM 4569 O O . VAL B 1 280 ? 2.844 11.828 18.609 1 98.69 280 VAL B O 1
ATOM 4572 N N . SER B 1 281 ? 3.715 13.789 17.969 1 98.56 281 SER B N 1
ATOM 4573 C CA . SER B 1 281 ? 4.328 13.234 16.766 1 98.56 281 SER B CA 1
ATOM 4574 C C . SER B 1 281 ? 5.375 12.18 17.125 1 98.56 281 SER B C 1
ATOM 4576 O O . SER B 1 281 ? 5.492 11.164 16.438 1 98.56 281 SER B O 1
ATOM 4578 N N . ALA B 1 282 ? 6.137 12.414 18.156 1 98.31 282 ALA B N 1
ATOM 4579 C CA . ALA B 1 282 ? 7.117 11.438 18.609 1 98.31 282 ALA B CA 1
ATOM 4580 C C . ALA B 1 282 ? 6.441 10.141 19.047 1 98.31 282 ALA B C 1
ATOM 4582 O O . ALA B 1 282 ? 6.93 9.047 18.734 1 98.31 282 ALA B O 1
ATOM 4583 N N . SER B 1 283 ? 5.375 10.297 19.734 1 98.44 283 SER B N 1
ATOM 4584 C CA . SER B 1 283 ? 4.594 9.125 20.094 1 98.44 283 SER B CA 1
ATOM 4585 C C . SER B 1 283 ? 4.117 8.367 18.859 1 98.44 283 SER B C 1
ATOM 4587 O O . SER B 1 283 ? 4.191 7.137 18.812 1 98.44 283 SER B O 1
ATOM 4589 N N . LYS B 1 284 ? 3.639 9.055 17.875 1 98.38 284 LYS B N 1
ATOM 4590 C CA . LYS B 1 284 ? 3.186 8.453 16.625 1 98.38 284 LYS B CA 1
ATOM 4591 C C . LYS B 1 284 ? 4.301 7.645 15.969 1 98.38 284 LYS B C 1
ATOM 4593 O O . LYS B 1 284 ? 4.055 6.566 15.422 1 98.38 284 LYS B O 1
ATOM 4598 N N . ALA B 1 285 ? 5.492 8.156 15.984 1 97.19 285 ALA B N 1
ATOM 4599 C CA . ALA B 1 285 ? 6.629 7.508 15.336 1 97.19 285 ALA B CA 1
ATOM 4600 C C . ALA B 1 285 ? 6.875 6.121 15.914 1 97.19 285 ALA B C 1
ATOM 4602 O O . ALA B 1 285 ? 7.461 5.258 15.258 1 97.19 285 ALA B O 1
ATOM 4603 N N . MET B 1 286 ? 6.406 5.902 17.125 1 97.06 286 MET B N 1
ATOM 4604 C CA . MET B 1 286 ? 6.641 4.652 17.844 1 97.06 286 MET B CA 1
ATOM 4605 C C . MET B 1 286 ? 5.508 3.66 17.594 1 97.06 286 MET B C 1
ATOM 4607 O O . MET B 1 286 ? 5.5 2.564 18.156 1 97.06 286 MET B O 1
ATOM 4611 N N . LYS B 1 287 ? 4.551 4.059 16.812 1 97.62 287 LYS B N 1
ATOM 4612 C CA . LYS B 1 287 ? 3.383 3.227 16.547 1 97.62 287 LYS B CA 1
ATOM 4613 C C . LYS B 1 287 ? 3.441 2.631 15.148 1 97.62 287 LYS B C 1
ATOM 4615 O O . LYS B 1 287 ? 4.035 3.223 14.242 1 97.62 287 LYS B O 1
ATOM 4620 N N . LEU B 1 288 ? 2.768 1.54 14.969 1 97.19 288 LEU B N 1
ATOM 4621 C CA . LEU B 1 288 ? 2.709 0.855 13.68 1 97.19 288 LEU B CA 1
ATOM 4622 C C . LEU B 1 288 ? 1.774 1.582 12.719 1 97.19 288 LEU B C 1
ATOM 4624 O O . LEU B 1 288 ? 2.113 1.783 11.547 1 97.19 288 LEU B O 1
ATOM 4628 N N . MET B 1 289 ? 0.601 2.014 13.258 1 97.56 289 MET B N 1
ATOM 4629 C CA . MET B 1 289 ? -0.443 2.619 12.438 1 97.56 289 MET B CA 1
ATOM 4630 C C . MET B 1 289 ? -0.063 4.039 12.031 1 97.56 289 MET B C 1
ATOM 4632 O O . MET B 1 289 ? 0.726 4.691 12.711 1 97.56 289 MET B O 1
ATOM 4636 N N . THR B 1 290 ? -0.59 4.586 10.977 1 96.5 290 THR B N 1
ATOM 4637 C CA . THR B 1 290 ? -0.108 5.812 10.344 1 96.5 290 THR B CA 1
ATOM 4638 C C . THR B 1 290 ? -0.658 7.043 11.062 1 96.5 290 THR B C 1
ATOM 4640 O O . THR B 1 290 ? -0.118 8.141 10.922 1 96.5 290 THR B O 1
ATOM 4643 N N . SER B 1 291 ? -1.731 6.945 11.781 1 94.31 291 SER B N 1
ATOM 4644 C CA . SER B 1 291 ? -2.26 8.125 12.453 1 94.31 291 SER B CA 1
ATOM 4645 C C . SER B 1 291 ? -2.488 7.863 13.938 1 94.31 291 SER B C 1
ATOM 4647 O O . SER B 1 291 ? -3.229 8.594 14.602 1 94.31 291 SER B O 1
ATOM 4649 N N . GLU B 1 292 ? -1.909 6.785 14.406 1 96.81 292 GLU B N 1
ATOM 4650 C CA . GLU B 1 292 ? -2.082 6.391 15.805 1 96.81 292 GLU B CA 1
ATOM 4651 C C . GLU B 1 292 ? -1.017 7.023 16.688 1 96.81 292 GLU B C 1
ATOM 4653 O O . GLU B 1 292 ? 0.144 7.137 16.297 1 96.81 292 GLU B O 1
ATOM 4658 N N . PHE B 1 293 ? -1.395 7.422 17.891 1 98.31 293 PHE B N 1
ATOM 4659 C CA . PHE B 1 293 ? -0.499 7.875 18.953 1 98.31 293 PHE B CA 1
ATOM 4660 C C . PHE B 1 293 ? -1.095 7.59 20.328 1 98.31 293 PHE B C 1
ATOM 4662 O O . PHE B 1 293 ? -2.273 7.242 20.438 1 98.31 293 PHE B O 1
ATOM 4669 N N . ASP B 1 294 ? -0.253 7.617 21.312 1 98.44 294 ASP B N 1
ATOM 4670 C CA . ASP B 1 294 ? -0.662 7.5 22.703 1 98.44 294 ASP B CA 1
ATOM 4671 C C . ASP B 1 294 ? -0.469 8.82 23.453 1 98.44 294 ASP B C 1
ATOM 4673 O O . ASP B 1 294 ? 0.664 9.242 23.688 1 98.44 294 ASP B O 1
ATOM 4677 N N . ILE B 1 295 ? -1.57 9.359 23.906 1 98.12 295 ILE B N 1
ATOM 4678 C CA . ILE B 1 295 ? -1.539 10.688 24.5 1 98.12 295 ILE B CA 1
ATOM 4679 C C . ILE B 1 295 ? -0.756 10.641 25.812 1 98.12 295 ILE B C 1
ATOM 4681 O O . ILE B 1 295 ? -0.041 11.586 26.141 1 98.12 295 ILE B O 1
ATOM 4685 N N . ASN B 1 296 ? -0.867 9.617 26.562 1 98.25 296 ASN B N 1
ATOM 4686 C CA . ASN B 1 296 ? -0.113 9.508 27.797 1 98.25 296 ASN B CA 1
ATOM 4687 C C . ASN B 1 296 ? 1.387 9.398 27.547 1 98.25 296 ASN B C 1
ATOM 4689 O O . ASN B 1 296 ? 2.189 10.008 28.25 1 98.25 296 ASN B O 1
ATOM 4693 N N . GLU B 1 297 ? 1.705 8.609 26.562 1 98.19 297 GLU B N 1
ATOM 4694 C CA . GLU B 1 297 ? 3.1 8.523 26.141 1 98.19 297 GLU B CA 1
ATOM 4695 C C . GLU B 1 297 ? 3.623 9.883 25.688 1 98.19 297 GLU B C 1
ATOM 4697 O O . GLU B 1 297 ? 4.727 10.289 26.062 1 98.19 297 GLU B O 1
ATOM 4702 N N . ALA B 1 298 ? 2.816 10.602 24.938 1 98.31 298 ALA B N 1
ATOM 4703 C CA . ALA B 1 298 ? 3.18 11.938 24.469 1 98.31 298 ALA B CA 1
ATOM 4704 C C . ALA B 1 298 ? 3.414 12.891 25.641 1 98.31 298 ALA B C 1
ATOM 4706 O O . ALA B 1 298 ? 4.379 13.664 25.625 1 98.31 298 ALA B O 1
ATOM 4707 N N . LEU B 1 299 ? 2.576 12.828 26.609 1 98.12 299 LEU B N 1
ATOM 4708 C CA . LEU B 1 299 ? 2.682 13.719 27.75 1 98.12 299 LEU B CA 1
ATOM 4709 C C . LEU B 1 299 ? 3.959 13.445 28.531 1 98.12 299 LEU B C 1
ATOM 4711 O O . LEU B 1 299 ? 4.578 14.367 29.078 1 98.12 299 LEU B O 1
ATOM 4715 N N . ARG B 1 300 ? 4.379 12.18 28.531 1 97.88 300 ARG B N 1
ATOM 4716 C CA . ARG B 1 300 ? 5.633 11.828 29.188 1 97.88 300 ARG B CA 1
ATOM 4717 C C . ARG B 1 300 ? 6.832 12.344 28.406 1 97.88 300 ARG B C 1
ATOM 4719 O O . ARG B 1 300 ? 7.875 12.648 28.984 1 97.88 300 ARG B O 1
ATOM 4726 N N . LEU B 1 301 ? 6.676 12.492 27.172 1 98.06 301 LEU B N 1
ATOM 4727 C CA . LEU B 1 301 ? 7.758 12.906 26.281 1 98.06 301 LEU B CA 1
ATOM 4728 C C . LEU B 1 301 ? 7.887 14.422 26.266 1 98.06 301 LEU B C 1
ATOM 4730 O O . LEU B 1 301 ? 8.891 14.961 25.781 1 98.06 301 LEU B O 1
ATOM 4734 N N . LEU B 1 302 ? 6.941 15.133 26.844 1 97.69 302 LEU B N 1
ATOM 4735 C CA . LEU B 1 302 ? 6.871 16.594 26.781 1 97.69 302 LEU B CA 1
ATOM 4736 C C . LEU B 1 302 ? 8.117 17.219 27.406 1 97.69 302 LEU B C 1
ATOM 4738 O O . LEU B 1 302 ? 8.656 18.188 26.859 1 97.69 302 LEU B O 1
ATOM 4742 N N . ASP B 1 303 ? 8.555 16.641 28.469 1 95.94 303 ASP B N 1
ATOM 4743 C CA . ASP B 1 303 ? 9.672 17.219 29.203 1 95.94 303 ASP B CA 1
ATOM 4744 C C . ASP B 1 303 ? 10.969 17.109 28.406 1 95.94 303 ASP B C 1
ATOM 4746 O O . ASP B 1 303 ? 11.938 17.828 28.672 1 95.94 303 ASP B O 1
ATOM 4750 N N . ASP B 1 304 ? 11.008 16.234 27.469 1 97.81 304 ASP B N 1
ATOM 4751 C CA . ASP B 1 304 ? 12.211 15.992 26.688 1 97.81 304 ASP B CA 1
ATOM 4752 C C . ASP B 1 304 ? 12.203 16.812 25.391 1 97.81 304 ASP B C 1
ATOM 4754 O O . ASP B 1 304 ? 13.156 16.75 24.609 1 97.81 304 ASP B O 1
ATOM 4758 N N . VAL B 1 305 ? 11.094 17.547 25.156 1 98.5 305 VAL B N 1
ATOM 4759 C CA . VAL B 1 305 ? 11.039 18.453 24.016 1 98.5 305 VAL B CA 1
ATOM 4760 C C . VAL B 1 305 ? 11.727 19.766 24.375 1 98.5 305 VAL B C 1
ATOM 4762 O O . VAL B 1 305 ? 11.383 20.406 25.375 1 98.5 305 VAL B O 1
ATOM 4765 N N . LEU B 1 306 ? 12.711 20.125 23.547 1 98.38 306 LEU B N 1
ATOM 4766 C CA . LEU B 1 306 ? 13.469 21.344 23.812 1 98.38 306 LEU B CA 1
ATOM 4767 C C . LEU B 1 306 ? 13.094 22.453 22.828 1 98.38 306 LEU B C 1
ATOM 4769 O O . LEU B 1 306 ? 12.898 22.188 21.641 1 98.38 306 LEU B O 1
ATOM 4773 N N . ILE B 1 307 ? 12.977 23.703 23.328 1 98.19 307 ILE B N 1
ATOM 4774 C CA . ILE B 1 307 ? 12.688 24.875 22.5 1 98.19 307 ILE B CA 1
ATOM 4775 C C . ILE B 1 307 ? 13.828 25.875 22.625 1 98.19 307 ILE B C 1
ATOM 4777 O O . ILE B 1 307 ? 14.297 26.156 23.734 1 98.19 307 ILE B O 1
ATOM 4781 N N . LYS B 1 308 ? 14.32 26.344 21.547 1 97.88 308 LYS B N 1
ATOM 4782 C CA . LYS B 1 308 ? 15.359 27.375 21.516 1 97.88 308 LYS B CA 1
ATOM 4783 C C . LYS B 1 308 ? 14.969 28.516 20.594 1 97.88 308 LYS B C 1
ATOM 4785 O O . LYS B 1 308 ? 14.539 28.297 19.453 1 97.88 308 LYS B O 1
ATOM 4790 N N . ASP B 1 309 ? 15.18 29.734 21.062 1 97 309 ASP B N 1
ATOM 4791 C CA . ASP B 1 309 ? 14.938 30.906 20.219 1 97 309 ASP B CA 1
ATOM 4792 C C . ASP B 1 309 ? 15.969 31 19.094 1 97 309 ASP B C 1
ATOM 4794 O O . ASP B 1 309 ? 17.125 30.578 19.266 1 97 309 ASP B O 1
ATOM 4798 N N . VAL B 1 310 ? 15.422 31.531 17.969 1 93.38 310 VAL B N 1
ATOM 4799 C CA . VAL B 1 310 ? 16.312 31.719 16.828 1 93.38 310 VAL B CA 1
ATOM 4800 C C . VAL B 1 310 ? 16.328 33.188 16.422 1 93.38 310 VAL B C 1
ATOM 4802 O O . VAL B 1 310 ? 15.281 33.844 16.453 1 93.38 310 VAL B O 1
#

Nearest PDB structures (foldseek):
  2abq-assembly1_B  TM=9.332E-01  e=8.303E-34  Halalkalibacterium halodurans
  3jul-assembly1_A-2  TM=9.421E-01  e=3.515E-33  Listeria innocua
  3umo-assembly1_A  TM=9.277E-01  e=9.424E-31  Escherichia coli K-12
  2q5r-assembly1_B  TM=8.945E-01  e=2.831E-31  Staphylococcus aureus
  2jg5-assembly1_B  TM=8.435E-01  e=8.874E-31  Staphylococcus aureus

Solvent-accessible surface area (backbone atoms only — not comparable to full-atom values): 30234 Å² total; per-residue (Å²): 84,39,35,22,34,15,51,43,31,25,33,26,38,38,38,33,28,56,60,88,49,76,78,31,84,26,62,44,76,43,78,46,79,43,73,23,37,42,12,51,29,22,46,48,35,29,33,76,72,72,40,75,41,35,37,29,37,44,39,16,48,73,51,22,51,52,38,52,49,56,40,43,77,57,68,39,44,78,59,61,43,66,48,82,98,28,52,34,24,50,28,41,34,41,33,25,72,78,39,101,45,37,30,33,41,32,54,71,51,47,69,50,54,67,68,50,51,51,52,44,53,53,49,48,54,60,48,21,66,66,23,49,35,36,35,41,20,37,58,67,22,44,67,64,58,64,48,47,53,18,53,51,42,40,54,24,42,74,50,65,18,45,30,33,40,38,50,55,66,64,39,31,62,38,23,55,74,40,38,34,40,31,38,51,38,36,62,69,47,45,21,63,73,70,72,48,78,69,90,46,68,67,52,48,51,52,54,46,46,53,47,34,73,71,52,21,49,33,38,38,35,39,50,70,91,68,19,33,39,40,38,40,92,85,47,36,34,35,35,36,54,56,91,72,76,65,65,26,63,59,43,26,69,30,37,24,51,20,39,24,50,50,31,46,74,70,66,45,52,69,67,59,14,47,48,51,8,42,18,40,17,51,30,17,15,54,24,81,51,45,66,42,63,45,68,69,57,9,61,66,37,40,81,54,44,44,76,42,81,101,84,39,36,22,34,15,50,44,33,25,33,26,39,38,36,32,27,56,59,88,49,76,77,32,82,26,64,44,76,43,77,47,79,43,73,25,36,42,12,53,31,22,45,49,35,29,32,77,72,69,40,76,42,35,39,29,37,46,43,16,50,73,51,21,52,53,38,51,49,57,40,43,77,57,66,38,46,77,58,61,43,65,49,83,99,28,51,34,26,50,30,39,34,41,32,24,72,78,37,102,45,36,34,32,40,31,53,72,50,48,69,50,55,70,67,52,52,52,51,45,52,54,48,48,54,59,49,21,65,67,24,48,36,38,36,42,20,37,59,66,25,44,66,64,62,64,47,48,53,18,54,52,42,40,55,24,44,73,49,65,18,46,29,34,40,39,49,56,68,64,41,30,62,39,22,53,73,40,37,35,40,31,40,51,36,37,60,69,47,46,22,65,72,71,71,49,78,71,89,46,70,67,52,50,51,52,55,47,47,53,48,34,74,72,53,22,50,34,38,38,36,38,49,70,93,69,19,33,39,42,38,40,92,85,48,36,35,36,37,36,53,54,92,73,76,65,65,26,63,59,42,25,67,30,38,25,50,21,38,24,48,51,31,46,75,72,68,44,52,70,68,57,14,48,48,51,8,42,18,40,18,54,31,16,15,55,24,82,50,45,66,41,62,45,70,68,59,10,62,67,37,41,81,55,44,44,76,42,81,101

Radius of gyration: 28.84 Å; Cα contacts (8 Å, |Δi|>4): 1532; chains: 2; bounding box: 48×85×61 Å

Foldseek 3Di:
DEEFEFAAWAKEKEWEFQDDDPPDDTDTPDIDIDTGTLRLLLLLLCLVVPHAYEYEHAAEDPRRVVNVVRCVVSVHHYDYQYAPPFHRWYKYWYFNPNDLDIDIDTDQGAAGEPVSLVVRLVVLLVVLLVAQEYEYEGDHHHHDDLLSLLSSLLSSVVSVHQYEYEYADSNVLNNLLSQHQEYEEEQVRLCRNVVHRDPDPVVSQVVVVVSQVSRHAWYWYAHPQQFIWIYGPVFIKTKHAADDSFRALAQLSSQLVSQLVSCVVVVDDNVVSNLLSRLQSRQCRNDSHRSDGDNVSSVVRSVVMDMGTD/DEEFEFAAWAKEKEWEFQDDDPPDDTDTPDIDIDTGTLRLLLLLLCLVVPHAYEYEHEAEDPRRVVNVVRCVVSVHHYDYQYAPPFHRWYKYWYFNPNDLDIDIDTDQGAAGEPVSLVVRLVVLLVVLLVAQEYEYEGDHHHHDDLLSLLSSLLSSVVSPHQYEYEYADSNVLNNLLSQHQEYEAEQVRLCRNVVHHDPDPVVSQVVVVVSQVSRHAWYWYAHPQQFIWIYGPVFIKTKHAADDSFRALAQLSSQLVSQLVSCVVVVDDNVVSNLLSRLQSRQCRNDSHRSDGDNVSSVVRSVVMDMGTD

pLDDT: mean 97.24, std 1.84, range [88.0, 98.94]